Protein AF-A0A5N6YXM1-F1 (afdb_monomer)

InterPro domains:
  IPR000398 Thymidylate synthase [MF_00008] (431-736)
  IPR000398 Thymidylate synthase [PR00108] (484-505)
  IPR000398 Thymidylate synthase [PR00108] (577-596)
  IPR000398 Thymidylate synthase [PR00108] (603-618)
  IPR000398 Thymidylate synthase [PR00108] (628-654)
  IPR000398 Thymidylate synthase [PR00108] (666-683)
  IPR000398 Thymidylate synthase [TIGR03284] (432-736)
  IPR002616 tRNA-guanine(15) transglycosylase-like [PF01702] (27-388)
  IPR002616 tRNA-guanine(15) transglycosylase-like [TIGR00449] (19-388)
  IPR004803 tRNA-guanine transglycosylase [MF_00168] (16-387)
  IPR004803 tRNA-guanine transglycosylase [TIGR00430] (21-388)
  IPR020940 Thymidylate synthase, active site [PS00091] (588-616)
  IPR023451 Thymidylate synthase/dCMP hydroxymethylase domain [PF00303] (432-736)
  IPR023451 Thymidylate synthase/dCMP hydroxymethylase domain [cd00351] (433-686)
  IPR036511 Queuine tRNA-ribosyltransferase-like [G3DSA:3.20.20.105] (9-393)
  IPR036511 Queuine tRNA-ribosyltransferase-like [SSF51713] (16-387)
  IPR036926 Thymidylate synthase/dCMP hydroxymethylase superfamily [G3DSA:3.30.572.10] (413-736)
  IPR036926 Thymidylate synthase/dCMP hydroxymethylase superfamily [SSF55831] (419-736)

Nearest PDB structures (foldseek):
  4pum-assembly1_A-2  TM=9.642E-01  e=2.848E-40  Zymomonas mobilis subsp. mobilis ZM4 = ATCC 31821
  4puk-assembly1_A-2  TM=9.579E-01  e=6.417E-40  Zymomonas mobilis subsp. mobilis ZM4 = ATCC 31821
  5sw3-assembly1_A-2  TM=9.568E-01  e=1.895E-39  Zymomonas mobilis subsp. mobilis ZM4 = ATCC 31821
  1q65-assembly1_A-2  TM=9.551E-01  e=1.164E-39  Zymomonas mobilis
  6yhd-assembly1_A-2  TM=9.484E-01  e=3.529E-38  Zymomonas mobilis subsp. mobilis ZM4 = ATCC 31821

Organism: NCBI:txid138285

Foldseek 3Di:
DDDDDDDQDDDFAAQWFKAWDFFFPPFLFTWIWIQAPLGIDTWQFEAEEQAQLHRQQDALVLLVLLVHQEHEYELQNNCVVVHLVVLQVQVASCSVRVHSHAYEYELNQVCQVVVFPAWDQDLQAIWHADPVPRHIDGDAQLNSLSSVVSNQGREYETDFQDDQLPDPPQVVQLVRLVSLLVSVVVNVVNHDCNSHHFYEREQGRRLDLVSSLVSLVSRVSNPTQAYEYDNLQPPDDPLSSLVSLLSNQVSHDPRHAYEYENDDALLSSLSSSSSNHIYYYHNVQLVVQLQQWAQDLQGIDNLLDPVQLPFQQFPYNPDPFQDRDDVVSNHDSHGSNNLNVDRNNHSVSSSSSSSRSSSVSRVSRVVCSVCRSVSNNLVVSVVSQCSHQPDPVRGPPSVVVPNPDDDDDDDDDDDDDPDDDAFPFDVPPLCVVLLVVLVCLLPPFDWDQDPLRLIWRKDFWDDKRKFWQFACDPDNPDATFGFFPQWFLAHAPLLLLVVVLLCLQVQAQFCVVCVVVVNCPCQVLQACVLCVVLPNNVAHRRGQWCARSVQQQANPFDTDYRVDDCVPHHDNLLLVLLVCCQPPLQDQPSKGARDDPVCQSVGSDHAQWGMKGWHWADPVDPPDAIEIEIEIEGAAAASQHRPSSVSRNVSVVQVLSCQQQVHHHGMYMYTYGIHIYRPQCSVLSVSSSPGRTDDTWTKDFQDPNGNNSDPHPDDSVRIDTHPNNHDYHRDDDDSD

Sequence (736 aa):
MSTPASAPRKPMPSALTFDLHTKCSTTKARASTLHLPHGSVPLPIFMPVATQASLKGLTYDQLKQTGCMLCLNNTYHLGLKPGQAVLDEIGGAHKLQGWDRNILTDSGGFQMVSLLKLATVTEEGVRFLSPHDGTPMLLTPEHSISLQNSIGSDIIMQLDDVIATTSPDHARIEEAMERSVRWLDRCIDAHKYPERQNLFCIIQGGLDLELRRKCCAEMVARDTPGIAIGGLSGGEAKEEFCKVVDACTGLLPDQKPRYVMGVGYPEDLIVGVALGADMFDCVWPTRTARFGNAVVPSGSLNLRNHTFAQDFRPVQDDCTCTICRPKDQGGLGITRAYIHHLAAKETVGAHLLSIHNVHYLLSLMGAARQAILEDRFPAFLRDFFRKLYGEKSKYPEWVQKMSPSAETPSSSTNTSTNSTPNPPHNPNHEEHQYLNLIRTILTTGEHRPDRTGTGTRSIFAPPQLRFSLSKPGPNPTDDPIPILPLLTTKRVFLRAVIAELLWFISGSTSTLPLSEQGIKIWDGNGSREYLDKIGLPDRETGDLGPVYGFQWRHFGATYIDAKTDYTGQGADQLADVLHKLKTNPFDRRIIMSAWNPADLAKMALPPCHMFAQFYVSYPAGPGSKGFLHCQLYQRSCDVALGVPFNIASYALLTHMLAHAVDLHPGSFVHAMGDTHVYLDHVEPLQEQLVREPTEFPVLNIRREDRGRGVVDGWRVEDFDVVGYNPHKAIKMKMSV

Secondary structure (DSSP, 8-state):
--PPPPP-PPPPP-S-EEEEEEE-SSSS-EEEEEEETTEEEEESEEEEEETTSS-TT--HHHHHHTT--EEEE-HHHHIIIIIHHHHHHHTSHHHHHT--SEEEE--SHHHHHHH-TT-EE-SS-EEEE-TTT--EEEE-HHHHHHHHHHHT-SEEE-------TT-S-HHHHHHHHHHHHHHHHHHHHH---TTT-EEEEEE--TT-HHHHHHHHHHHHTTT-SEEEE-S-SSSS-HHHHHHHHHHHHTTS-TTS-EEETT---HHHHHHHHHTT--EEEESHHHHHHTTTEEEETTEEEETTSGGGTT--SBSSTT--STTTS-GGGTS---BHHHHHHHTTTSHHHHHHHHHHHHHHHHHHHHHHHHHHHTT-HHHHHHHHHHHHHSSGGGS-HHHHTTS-----------------PPPPP-TT-TTHHHHHHHHHHHHHPEEE--TTSS-EEEEESPPPEEEESEE--SSTTSPPEEB----TTTT--HHHHHHHHHHHHTT--BSHHHHHTT--TTTTTTSHHHHHHTT-TTSPTTB--S-HHHHHHSBT-----TTS--TTSSB-HHHHHHHHHHH-TT-TT-EEE---TTTGGG-SS--SEEEEEEEEE-TT-BTBPPEEEEEEEEEEEETTTHHHHHHHHHHHHHHHHHHHTT-EEEEEEEEEEEEEEEGGGHHHHHHHHTSPPPPPPEEEE--S-TTS---TT--GGGEEEE---PPPP-------

Mean predicted aligned error: 16.06 Å

Solvent-accessible surface area (backbone atoms only — not comparable to full-atom values): 39480 Å² total; per-residue (Å²): 133,85,76,78,82,76,76,88,74,79,85,74,66,60,44,62,48,60,46,78,75,47,58,27,91,87,49,52,21,49,21,33,40,41,37,42,82,46,48,69,35,68,27,27,39,55,21,54,48,13,49,63,66,41,38,79,66,51,54,56,70,59,45,47,72,47,65,59,51,42,33,32,32,35,35,48,47,33,45,63,50,83,15,47,70,53,25,54,72,66,64,10,46,42,61,73,46,66,42,82,47,31,34,34,28,52,35,33,46,64,62,50,58,74,74,35,103,63,52,48,79,54,96,76,29,42,34,33,57,39,93,86,79,60,48,82,44,74,49,28,31,47,54,36,38,48,42,42,60,31,37,56,32,39,30,34,39,41,37,57,56,82,62,68,37,80,56,86,55,58,70,60,38,51,51,25,32,54,46,24,57,58,29,38,57,44,24,60,74,46,53,87,49,35,71,57,27,33,50,22,45,66,34,38,26,54,78,43,64,66,46,32,52,55,34,45,55,60,53,58,75,67,64,47,72,27,40,29,42,47,62,58,64,76,88,64,57,71,58,57,51,47,51,49,48,39,57,48,44,73,71,51,68,84,79,36,58,32,29,41,43,50,44,58,52,70,69,58,52,56,49,39,25,42,39,35,38,31,35,29,26,30,57,50,43,49,56,41,4,45,72,18,33,38,62,51,72,62,41,72,47,60,34,60,43,73,84,25,59,81,32,76,49,37,74,42,89,88,41,83,40,58,49,30,22,45,55,94,74,74,20,65,44,40,23,30,18,60,38,24,76,21,30,73,75,38,72,64,25,25,23,53,26,22,55,44,21,49,24,46,50,37,49,50,25,53,52,50,25,52,24,21,72,68,61,37,37,72,59,50,54,53,50,48,52,33,50,41,51,54,53,79,90,61,49,56,67,64,58,59,77,66,52,94,69,86,81,88,82,83,83,90,77,92,74,94,68,94,67,77,79,77,75,74,88,56,93,81,45,68,61,51,62,59,50,50,48,50,52,44,31,78,72,70,27,45,81,38,87,47,97,63,72,68,29,29,24,31,39,72,55,58,85,64,48,67,42,62,25,40,44,83,29,99,46,98,86,45,72,60,42,41,31,41,64,52,58,19,39,40,51,65,67,58,72,51,38,49,51,50,49,49,38,31,72,70,31,52,28,47,37,56,75,40,43,76,73,70,40,61,89,48,50,66,54,16,29,61,71,47,28,45,74,73,73,41,71,89,53,59,75,21,41,26,36,72,28,48,11,22,22,32,44,24,33,88,40,87,83,85,61,67,83,63,84,56,83,93,33,50,40,41,34,57,61,49,38,52,48,36,57,63,78,41,45,80,49,91,76,36,54,41,50,33,63,51,85,93,49,44,91,60,24,62,61,64,52,42,49,30,37,37,39,46,49,57,44,46,92,87,36,94,89,50,80,31,27,35,27,39,38,39,39,27,54,53,35,42,57,80,65,51,42,58,46,50,49,34,34,56,42,48,49,40,43,51,53,13,36,12,52,55,35,41,40,35,34,36,32,44,41,45,27,45,33,31,38,48,56,88,42,48,65,58,47,56,62,37,68,76,45,74,61,49,71,56,16,36,49,44,68,74,68,88,60,62,47,69,65,62,77,77,91,70,56,71,85,38,57,44,72,46,70,72,68,45,42,71,72,74,86,70,82,84,86,111

Structure (mmCIF, N/CA/C/O backbone):
data_AF-A0A5N6YXM1-F1
#
_entry.id   AF-A0A5N6YXM1-F1
#
loop_
_atom_site.group_PDB
_atom_site.id
_atom_site.type_symbol
_atom_site.label_atom_id
_atom_site.label_alt_id
_atom_site.label_comp_id
_atom_site.label_asym_id
_atom_site.label_entity_id
_atom_site.label_seq_id
_atom_site.pdbx_PDB_ins_code
_atom_site.Cartn_x
_atom_site.Cartn_y
_atom_site.Cartn_z
_atom_site.occupancy
_atom_site.B_iso_or_equiv
_atom_site.auth_seq_id
_atom_site.auth_comp_id
_atom_site.auth_asym_id
_atom_site.auth_atom_id
_atom_site.pdbx_PDB_model_num
ATOM 1 N N . MET A 1 1 ? 13.352 2.418 -40.059 1.00 34.28 1 MET A N 1
ATOM 2 C CA . MET A 1 1 ? 13.762 1.162 -40.723 1.00 34.28 1 MET A CA 1
ATOM 3 C C . MET A 1 1 ? 12.791 0.094 -40.261 1.00 34.28 1 MET A C 1
ATOM 5 O O . MET A 1 1 ? 12.705 -0.129 -39.065 1.00 34.28 1 MET A O 1
ATOM 9 N N . SER A 1 2 ? 11.987 -0.460 -41.165 1.00 28.95 2 SER A N 1
ATOM 10 C CA . SER A 1 2 ? 11.029 -1.531 -40.872 1.00 28.95 2 SER A CA 1
ATOM 11 C C . SER A 1 2 ? 11.785 -2.808 -40.506 1.00 28.95 2 SER A C 1
ATOM 13 O O . SER A 1 2 ? 12.517 -3.344 -41.340 1.00 28.95 2 SER A O 1
ATOM 15 N N . THR A 1 3 ? 11.642 -3.271 -39.267 1.00 31.78 3 THR A N 1
ATOM 16 C CA . THR A 1 3 ? 12.107 -4.590 -38.828 1.00 31.78 3 THR A CA 1
ATOM 17 C C . THR A 1 3 ? 11.451 -5.671 -39.699 1.00 31.78 3 THR A C 1
ATOM 19 O O . THR A 1 3 ? 10.249 -5.583 -39.957 1.00 31.78 3 THR A O 1
ATOM 22 N N . PRO A 1 4 ? 12.198 -6.669 -40.208 1.00 36.91 4 PRO A N 1
ATOM 23 C CA . PRO A 1 4 ? 11.608 -7.733 -41.011 1.00 36.91 4 PRO A CA 1
ATOM 24 C C . PRO A 1 4 ? 10.641 -8.540 -40.142 1.00 36.91 4 PRO A C 1
ATOM 26 O O . PRO A 1 4 ? 10.994 -8.906 -39.020 1.00 36.91 4 PRO A O 1
ATOM 29 N N . ALA A 1 5 ? 9.446 -8.835 -40.658 1.00 40.59 5 ALA A N 1
ATOM 30 C CA . ALA A 1 5 ? 8.537 -9.793 -40.038 1.00 40.59 5 ALA A CA 1
ATOM 31 C C . ALA A 1 5 ? 9.285 -11.121 -39.821 1.00 40.59 5 ALA A C 1
ATOM 33 O O . ALA A 1 5 ? 9.884 -11.658 -40.759 1.00 40.59 5 ALA A O 1
ATOM 34 N N . SER A 1 6 ? 9.306 -11.612 -38.580 1.00 48.41 6 SER A N 1
ATOM 35 C CA . SER A 1 6 ? 9.969 -12.868 -38.242 1.00 48.41 6 SER A CA 1
ATOM 36 C C . SER A 1 6 ? 9.312 -14.018 -39.010 1.00 48.41 6 SER A C 1
ATOM 38 O O . SER A 1 6 ? 8.092 -14.069 -39.177 1.00 48.41 6 SER A O 1
ATOM 40 N N . ALA A 1 7 ? 10.129 -14.934 -39.535 1.00 50.25 7 ALA A N 1
ATOM 41 C CA . ALA A 1 7 ? 9.627 -16.144 -40.177 1.00 50.25 7 ALA A CA 1
ATOM 42 C C . ALA A 1 7 ? 8.699 -16.908 -39.208 1.00 50.25 7 ALA A C 1
ATOM 44 O O . ALA A 1 7 ? 8.983 -16.924 -38.006 1.00 50.25 7 ALA A O 1
ATOM 45 N N . PRO A 1 8 ? 7.622 -17.559 -39.693 1.00 53.22 8 PRO A N 1
ATOM 46 C CA . PRO A 1 8 ? 6.694 -18.282 -38.829 1.00 53.22 8 PRO A CA 1
ATOM 47 C C . PRO A 1 8 ? 7.448 -19.359 -38.036 1.00 53.22 8 PRO A C 1
ATOM 49 O O . PRO A 1 8 ? 7.979 -20.317 -38.606 1.00 53.22 8 PRO A O 1
ATOM 52 N N . ARG A 1 9 ? 7.541 -19.167 -36.713 1.00 62.59 9 ARG A N 1
ATOM 53 C CA . ARG A 1 9 ? 8.164 -20.121 -35.785 1.00 62.59 9 ARG A CA 1
ATOM 54 C C . ARG A 1 9 ? 7.320 -21.404 -35.758 1.00 62.59 9 ARG A C 1
ATOM 56 O O . ARG A 1 9 ? 6.094 -21.348 -35.822 1.00 62.59 9 ARG A O 1
ATOM 63 N N . LYS A 1 10 ? 7.969 -22.574 -35.690 1.00 59.88 10 LYS A N 1
ATOM 64 C CA . LYS A 1 10 ? 7.257 -23.855 -35.525 1.00 59.88 10 LYS A CA 1
ATOM 65 C C . LYS A 1 10 ? 6.486 -23.839 -34.193 1.00 59.88 10 LYS A C 1
ATOM 67 O O . LYS A 1 10 ? 7.059 -23.367 -33.211 1.00 59.88 10 LYS A O 1
ATOM 72 N N . PRO A 1 11 ? 5.251 -24.373 -34.137 1.00 65.00 11 PRO A N 1
ATOM 73 C CA . PRO A 1 11 ? 4.500 -24.441 -32.890 1.00 65.00 11 PRO A CA 1
ATOM 74 C C . PRO A 1 11 ? 5.281 -25.258 -31.858 1.00 65.00 11 PRO A C 1
ATOM 76 O O . PRO A 1 11 ? 5.767 -26.353 -32.160 1.00 65.00 11 PRO A O 1
ATOM 79 N N . MET A 1 12 ? 5.442 -24.701 -30.658 1.00 70.19 12 MET A N 1
ATOM 80 C CA . MET A 1 12 ? 6.075 -25.409 -29.550 1.00 70.19 12 MET A CA 1
ATOM 81 C C . MET A 1 12 ? 5.147 -26.533 -29.071 1.00 70.19 12 MET A C 1
ATOM 83 O O . MET A 1 12 ? 3.934 -26.321 -29.001 1.00 70.19 12 MET A O 1
ATOM 87 N N . PRO A 1 13 ? 5.674 -27.716 -28.712 1.00 80.25 13 PRO A N 1
ATOM 88 C CA . PRO A 1 13 ? 4.875 -28.700 -27.989 1.00 80.25 13 PRO A CA 1
ATOM 89 C C . PRO A 1 13 ? 4.363 -28.083 -26.675 1.00 80.25 13 PRO A C 1
ATOM 91 O O . PRO A 1 13 ? 4.957 -27.150 -26.146 1.00 80.25 13 PRO A O 1
ATOM 94 N N . SER A 1 14 ? 3.239 -28.563 -26.152 1.00 87.69 14 SER A N 1
ATOM 95 C CA . SER A 1 14 ? 2.681 -28.050 -24.900 1.00 87.69 14 SER A CA 1
ATOM 96 C C . SER A 1 14 ? 2.066 -29.183 -24.098 1.00 87.69 14 SER A C 1
ATOM 98 O O . SER A 1 14 ? 1.364 -30.029 -24.649 1.00 87.69 14 SER A O 1
ATOM 100 N N . ALA A 1 15 ? 2.333 -29.187 -22.792 1.00 91.38 15 ALA A N 1
ATOM 101 C CA . ALA A 1 15 ? 1.667 -30.075 -21.840 1.00 91.38 15 ALA A CA 1
ATOM 102 C C . ALA A 1 15 ? 0.216 -29.655 -21.551 1.00 91.38 15 ALA A C 1
ATOM 104 O O . ALA A 1 15 ? -0.540 -30.409 -20.942 1.00 91.38 15 ALA A O 1
ATOM 105 N N . LEU A 1 16 ? -0.141 -28.423 -21.920 1.00 96.12 16 LEU A N 1
ATOM 106 C CA . LEU A 1 16 ? -1.432 -27.818 -21.655 1.00 96.12 16 LEU A CA 1
ATOM 107 C C . LEU A 1 16 ? -2.423 -28.181 -22.754 1.00 96.12 16 LEU A C 1
ATOM 109 O O . LEU A 1 16 ? -2.165 -27.981 -23.940 1.00 96.12 16 LEU A O 1
ATOM 113 N N . THR A 1 17 ? -3.603 -28.626 -22.337 1.00 96.25 17 THR A N 1
ATOM 114 C CA . THR A 1 17 ? -4.794 -28.633 -23.190 1.00 96.25 17 THR A CA 1
ATOM 115 C C . THR A 1 17 ? -5.895 -27.805 -22.540 1.00 96.25 17 THR A C 1
ATOM 117 O O . THR A 1 17 ? -5.963 -27.666 -21.313 1.00 96.25 17 THR A O 1
ATOM 120 N N . PHE A 1 18 ? -6.730 -27.190 -23.373 1.00 97.75 18 PHE A N 1
ATOM 121 C CA . PHE A 1 18 ? -7.767 -26.267 -22.938 1.00 97.75 18 PHE A CA 1
ATOM 122 C C . PHE A 1 18 ? -9.111 -26.680 -23.529 1.00 97.75 18 PHE A C 1
ATOM 124 O O . PHE A 1 18 ? -9.307 -26.611 -24.740 1.00 97.75 18 PHE A O 1
ATOM 131 N N . ASP A 1 19 ? -10.036 -27.059 -22.653 1.00 97.88 19 ASP A N 1
ATOM 132 C CA . ASP A 1 19 ? -11.373 -27.502 -23.029 1.00 97.88 19 ASP A CA 1
ATOM 133 C C . ASP A 1 19 ? -12.381 -26.401 -22.706 1.00 97.88 19 ASP A C 1
ATOM 135 O O . ASP A 1 19 ? -12.794 -26.232 -21.556 1.00 97.88 19 ASP A O 1
ATOM 139 N N . LEU A 1 20 ? -12.779 -25.622 -23.711 1.00 98.25 20 LEU A N 1
ATOM 140 C CA . LEU A 1 20 ? -13.851 -24.638 -23.571 1.00 98.25 20 LEU A CA 1
ATOM 141 C C . LEU A 1 20 ? -15.224 -25.329 -23.603 1.00 98.25 20 LEU A C 1
ATOM 143 O O . LEU A 1 20 ? -15.648 -25.799 -24.654 1.00 98.25 20 LEU A O 1
ATOM 147 N N . HIS A 1 21 ? -15.939 -25.339 -22.473 1.00 97.88 21 HIS A N 1
ATOM 148 C CA . HIS A 1 21 ? -17.248 -26.003 -22.362 1.00 97.88 21 HIS A CA 1
ATOM 149 C C . HIS A 1 21 ? -18.377 -25.133 -22.895 1.00 97.88 21 HIS A C 1
ATOM 151 O O . HIS A 1 21 ? -19.164 -25.566 -23.729 1.00 97.88 21 HIS A O 1
ATOM 157 N N . THR A 1 22 ? -18.482 -23.905 -22.385 1.00 97.69 22 THR A N 1
ATOM 158 C CA . THR A 1 22 ? -19.534 -22.969 -22.791 1.00 97.69 22 THR A CA 1
ATOM 159 C C . THR A 1 22 ? -19.159 -21.522 -22.489 1.00 97.69 22 THR A C 1
ATOM 161 O O . THR A 1 22 ? -18.237 -21.237 -21.713 1.00 97.69 22 THR A O 1
ATOM 164 N N . LYS A 1 23 ? -19.909 -20.604 -23.094 1.00 98.25 23 LYS A N 1
ATOM 165 C CA . LYS A 1 23 ? -19.883 -19.168 -22.824 1.00 98.25 23 LYS A CA 1
ATOM 166 C C . LYS A 1 23 ? -21.268 -18.723 -22.369 1.00 98.25 23 LYS A C 1
ATOM 168 O O . LYS A 1 23 ? -22.272 -19.263 -22.820 1.00 98.25 23 LYS A O 1
ATOM 173 N N . CYS A 1 24 ? -21.302 -17.719 -21.504 1.00 98.06 24 CYS A N 1
ATOM 174 C CA . CYS A 1 24 ? -22.524 -17.001 -21.171 1.00 98.06 24 CYS A CA 1
ATOM 175 C C . CYS A 1 24 ? -23.117 -16.379 -22.445 1.00 98.06 24 CYS A C 1
ATOM 177 O O . CYS A 1 24 ? -22.394 -15.765 -23.227 1.00 98.06 24 CYS A O 1
ATOM 179 N N . SER A 1 25 ? -24.429 -16.482 -22.636 1.00 96.19 25 SER A N 1
ATOM 180 C CA . SER A 1 25 ? -25.132 -15.911 -23.793 1.00 96.19 25 SER A CA 1
ATOM 181 C C . SER A 1 25 ? -25.164 -14.376 -23.801 1.00 96.19 25 SER A C 1
ATOM 183 O O . SER A 1 25 ? -25.415 -13.763 -24.835 1.00 96.19 25 SER A O 1
ATOM 185 N N . THR A 1 26 ? -24.920 -13.743 -22.648 1.00 95.62 26 THR A N 1
ATOM 186 C CA . THR A 1 26 ? -25.099 -12.293 -22.436 1.00 95.62 26 THR A CA 1
ATOM 187 C C . THR A 1 26 ? -23.791 -11.540 -22.170 1.00 95.62 26 THR A C 1
ATOM 189 O O . THR A 1 26 ? -23.682 -10.361 -22.493 1.00 95.62 26 THR A O 1
ATOM 192 N N . THR A 1 27 ? -22.804 -12.182 -21.543 1.00 96.62 27 THR A N 1
ATOM 193 C CA . THR A 1 27 ? -21.511 -11.571 -21.178 1.00 96.62 27 THR A CA 1
ATOM 194 C C . THR A 1 27 ? -20.361 -12.329 -21.841 1.00 96.62 27 THR A C 1
ATOM 196 O O . THR A 1 27 ? -20.577 -13.355 -22.476 1.00 96.62 27 THR A O 1
ATOM 199 N N . LYS A 1 28 ? -19.114 -11.875 -21.672 1.00 97.62 28 LYS A N 1
ATOM 200 C CA . LYS A 1 28 ? -17.926 -12.582 -22.188 1.00 97.62 28 LYS A CA 1
ATOM 201 C C . LYS A 1 28 ? -17.476 -13.744 -21.287 1.00 97.62 28 LYS A C 1
ATOM 203 O O . LYS A 1 28 ? -16.473 -14.393 -21.583 1.00 97.62 28 LYS A O 1
ATOM 208 N N . ALA A 1 29 ? -18.203 -14.006 -20.198 1.00 98.50 29 ALA A N 1
ATOM 209 C CA . ALA A 1 29 ? -17.875 -15.050 -19.236 1.00 98.50 29 ALA A CA 1
ATOM 210 C C . ALA A 1 29 ? -17.884 -16.438 -19.877 1.00 98.50 29 ALA A C 1
ATOM 212 O O . ALA A 1 29 ? -18.748 -16.758 -20.695 1.00 98.50 29 ALA A O 1
ATOM 213 N N . ARG A 1 30 ? -16.931 -17.278 -19.475 1.00 98.50 30 ARG A N 1
ATOM 214 C CA . ARG A 1 30 ? -16.746 -18.616 -20.033 1.00 98.50 30 ARG A CA 1
ATOM 215 C C . ARG A 1 30 ? -16.332 -19.627 -18.976 1.00 98.50 30 ARG A C 1
ATOM 217 O O . ARG A 1 30 ? -15.699 -19.279 -17.984 1.00 98.50 30 ARG A O 1
ATOM 224 N N . ALA A 1 31 ? -16.727 -20.874 -19.195 1.00 98.75 31 ALA A N 1
ATOM 225 C CA . ALA A 1 31 ? -16.370 -21.999 -18.349 1.00 98.75 31 ALA A CA 1
ATOM 226 C C . ALA A 1 31 ? -15.548 -22.990 -19.170 1.00 98.75 31 ALA A C 1
ATOM 228 O O . ALA A 1 31 ? -16.005 -23.490 -20.198 1.00 98.75 31 ALA A O 1
ATOM 229 N N . SER A 1 32 ? -14.340 -23.289 -18.704 1.00 98.56 32 SER A N 1
ATOM 230 C CA . SER A 1 32 ? -13.398 -24.183 -19.386 1.00 98.56 32 SER A CA 1
ATOM 231 C C . SER A 1 32 ? -12.635 -25.063 -18.398 1.00 98.56 32 SER A C 1
ATOM 233 O O . SER A 1 32 ? -12.645 -24.804 -17.195 1.00 98.56 32 SER A O 1
ATOM 235 N N . THR A 1 33 ? -12.009 -26.136 -18.858 1.00 98.69 33 THR A N 1
ATOM 236 C CA . THR A 1 33 ? -11.066 -26.911 -18.046 1.00 98.69 33 THR A CA 1
ATOM 237 C C . THR A 1 33 ? -9.671 -26.744 -18.619 1.00 98.69 33 THR A C 1
ATOM 239 O O . THR A 1 33 ? -9.454 -26.920 -19.813 1.00 98.69 33 THR A O 1
ATOM 242 N N . LEU A 1 34 ? -8.733 -26.386 -17.749 1.00 97.94 34 LEU A N 1
ATOM 243 C CA . LEU A 1 34 ? -7.319 -26.293 -18.063 1.00 97.94 34 LEU A CA 1
ATOM 244 C C . LEU A 1 34 ? -6.630 -27.572 -17.584 1.00 97.94 34 LEU A C 1
ATOM 246 O O . LEU A 1 34 ? -6.586 -27.833 -16.381 1.00 97.94 34 LEU A O 1
ATOM 250 N N . HIS A 1 35 ? -6.115 -28.378 -18.504 1.00 98.06 35 HIS A N 1
ATOM 251 C CA . HIS A 1 35 ? -5.384 -29.595 -18.167 1.00 98.06 35 HIS A CA 1
ATOM 252 C C . HIS A 1 35 ? -3.896 -29.285 -18.079 1.00 98.06 35 HIS A C 1
ATOM 254 O O . HIS A 1 35 ? -3.315 -28.723 -19.004 1.00 98.06 35 HIS A O 1
ATOM 260 N N . LEU A 1 36 ? -3.300 -29.634 -16.943 1.00 97.94 36 LEU A N 1
ATOM 261 C CA . LEU A 1 36 ? -1.894 -29.422 -16.626 1.00 97.94 36 LEU A CA 1
ATOM 262 C C . LEU A 1 36 ? -1.293 -30.731 -16.082 1.00 97.94 36 LEU A C 1
ATOM 264 O O . LEU A 1 36 ? -2.053 -31.615 -15.659 1.00 97.94 36 LEU A O 1
ATOM 268 N N . PRO A 1 37 ? 0.045 -30.867 -16.058 1.00 96.38 37 PRO A N 1
ATOM 269 C CA . PRO A 1 37 ? 0.720 -32.086 -15.610 1.00 96.38 37 PRO A CA 1
ATOM 270 C C . PRO A 1 37 ? 0.295 -32.593 -14.224 1.00 96.38 37 PRO A C 1
ATOM 272 O O . PRO A 1 37 ? 0.156 -33.803 -14.045 1.00 96.38 37 PRO A O 1
ATOM 275 N N . HIS A 1 38 ? 0.034 -31.700 -13.263 1.00 97.19 38 HIS A N 1
ATOM 276 C CA . HIS A 1 38 ? -0.370 -32.063 -11.896 1.00 97.19 38 HIS A CA 1
ATOM 277 C C . HIS A 1 38 ? -1.883 -31.935 -11.643 1.00 97.19 38 HIS A C 1
ATOM 279 O O . HIS A 1 38 ? -2.337 -31.778 -10.506 1.00 97.19 38 HIS A O 1
ATOM 285 N N . GLY A 1 39 ? -2.693 -32.034 -12.700 1.00 97.06 39 GLY A N 1
ATOM 286 C CA . GLY A 1 39 ? -4.140 -32.196 -12.607 1.00 97.06 39 GLY A CA 1
ATOM 287 C C . GLY A 1 39 ? -4.933 -31.138 -13.362 1.00 97.06 39 GLY A C 1
ATOM 288 O O . GLY A 1 39 ? -4.418 -30.125 -13.823 1.00 97.06 39 GLY A O 1
ATOM 289 N N . SER A 1 40 ? -6.234 -31.377 -13.490 1.00 98.06 40 SER A N 1
ATOM 290 C CA . SER A 1 40 ? -7.132 -30.469 -14.208 1.00 98.06 40 SER A CA 1
ATOM 291 C C . SER A 1 40 ? -7.629 -29.338 -13.309 1.00 98.06 40 SER A C 1
ATOM 293 O O . SER A 1 40 ? -7.942 -29.553 -12.137 1.00 98.06 40 SER A O 1
ATOM 295 N N . VAL A 1 41 ? -7.741 -28.138 -13.872 1.00 98.50 41 VAL A N 1
ATOM 296 C CA . VAL A 1 41 ? -8.147 -26.913 -13.183 1.00 98.50 41 VAL A CA 1
ATOM 297 C C . VAL A 1 41 ? -9.440 -26.384 -13.815 1.00 98.50 41 VAL A C 1
ATOM 299 O O . VAL A 1 41 ? -9.425 -25.936 -14.963 1.00 98.50 41 VAL A O 1
ATOM 302 N N . PRO A 1 42 ? -10.579 -26.431 -13.104 1.00 98.38 42 PRO A N 1
ATOM 303 C CA . PRO A 1 42 ? -11.811 -25.795 -13.562 1.00 98.38 42 PRO A CA 1
ATOM 304 C C . PRO A 1 42 ? -11.672 -24.267 -13.555 1.00 98.38 42 PRO A C 1
ATOM 306 O O . PRO A 1 42 ? -11.205 -23.702 -12.569 1.00 98.38 42 PRO A O 1
ATOM 309 N N . LEU A 1 43 ? -12.119 -23.609 -14.626 1.00 98.62 43 LEU A N 1
ATOM 310 C CA . LEU A 1 43 ? -12.071 -22.155 -14.794 1.00 98.62 43 LEU A CA 1
ATOM 311 C C . LEU A 1 43 ? -13.480 -21.512 -14.795 1.00 98.62 43 LEU A C 1
ATOM 313 O O . LEU A 1 43 ? -14.431 -22.145 -15.269 1.00 98.62 43 LEU A O 1
ATOM 317 N N . PRO A 1 44 ? -13.650 -20.276 -14.293 1.00 98.62 44 PRO A N 1
ATOM 318 C CA . PRO A 1 44 ? -12.603 -19.410 -13.754 1.00 98.62 44 PRO A CA 1
ATOM 319 C C . PRO A 1 44 ? -12.038 -19.882 -12.403 1.00 98.62 44 PRO A C 1
ATOM 321 O O . PRO A 1 44 ? -12.694 -20.636 -11.687 1.00 98.62 44 PRO A O 1
ATOM 324 N N . ILE A 1 45 ? -10.822 -19.447 -12.058 1.00 98.44 45 ILE A N 1
ATOM 325 C CA . ILE A 1 45 ? -10.144 -19.779 -10.797 1.00 98.44 45 ILE A CA 1
ATOM 326 C C . ILE A 1 45 ? -9.428 -18.574 -10.182 1.00 98.44 45 ILE A C 1
ATOM 328 O O . ILE A 1 45 ? -8.891 -17.711 -10.874 1.00 98.44 45 ILE A O 1
ATOM 332 N N . PHE A 1 46 ? -9.372 -18.571 -8.851 1.00 98.50 46 PHE A N 1
ATOM 333 C CA . PHE A 1 46 ? -8.516 -17.703 -8.056 1.00 98.50 46 PHE A CA 1
ATOM 334 C C . PHE A 1 46 ? -7.336 -18.513 -7.505 1.00 98.50 46 PHE A C 1
ATOM 336 O O . PHE A 1 46 ? -7.534 -19.557 -6.885 1.00 98.50 46 PHE A O 1
ATOM 343 N N . MET A 1 47 ? -6.119 -18.020 -7.699 1.00 97.88 47 MET A N 1
ATOM 344 C CA . MET A 1 47 ? -4.877 -18.656 -7.274 1.00 97.88 47 MET A CA 1
ATOM 345 C C . MET A 1 47 ? -4.332 -17.951 -6.022 1.00 97.88 47 MET A C 1
ATOM 347 O O . MET A 1 47 ? -3.901 -16.796 -6.091 1.00 97.88 47 MET A O 1
ATOM 351 N N . PRO A 1 48 ? -4.317 -18.611 -4.851 1.00 96.44 48 PRO A N 1
ATOM 352 C CA . PRO A 1 48 ? -3.669 -18.056 -3.671 1.00 96.44 48 PRO A CA 1
ATOM 353 C C . PRO A 1 48 ? -2.140 -18.043 -3.838 1.00 96.44 48 PRO A C 1
ATOM 355 O O . PRO A 1 48 ? -1.550 -18.957 -4.418 1.00 96.44 48 PRO A O 1
ATOM 358 N N . VAL A 1 49 ? -1.491 -17.010 -3.294 1.00 94.56 49 VAL A N 1
ATOM 359 C CA . VAL A 1 49 ? -0.054 -16.752 -3.493 1.00 94.56 49 VAL A CA 1
ATOM 360 C C . VAL A 1 49 ? 0.800 -17.335 -2.362 1.00 94.56 49 VAL A C 1
ATOM 362 O O . VAL A 1 49 ? 0.881 -16.780 -1.263 1.00 94.56 49 VAL A O 1
ATOM 365 N N . ALA A 1 50 ? 1.495 -18.429 -2.656 1.00 90.19 50 ALA A N 1
ATOM 366 C CA . ALA A 1 50 ? 2.482 -19.090 -1.811 1.00 90.19 50 ALA A CA 1
ATOM 367 C C . ALA A 1 50 ? 3.901 -18.563 -2.100 1.00 90.19 50 ALA A C 1
ATOM 369 O O . ALA A 1 50 ? 4.682 -19.148 -2.844 1.00 90.19 50 ALA A O 1
ATOM 370 N N . THR A 1 51 ? 4.242 -17.426 -1.488 1.00 83.81 51 THR A N 1
ATOM 371 C CA . THR A 1 51 ? 5.458 -16.646 -1.787 1.00 83.81 51 THR A CA 1
ATOM 372 C C . THR A 1 51 ? 6.771 -17.442 -1.712 1.00 83.81 51 THR A C 1
ATOM 374 O O . THR A 1 51 ? 7.645 -17.227 -2.536 1.00 83.81 51 THR A O 1
ATOM 377 N N . GLN A 1 52 ? 6.934 -18.348 -0.746 1.00 83.88 52 GLN A N 1
ATOM 378 C CA . GLN A 1 52 ? 8.163 -19.142 -0.552 1.00 83.88 52 GLN A CA 1
ATOM 379 C C . GLN A 1 52 ? 7.852 -20.640 -0.564 1.00 83.88 52 GLN A C 1
ATOM 381 O O . GLN A 1 52 ? 8.211 -21.353 0.368 1.00 83.88 52 GLN A O 1
ATOM 386 N N . ALA A 1 53 ? 7.079 -21.089 -1.560 1.00 84.38 53 ALA A N 1
ATOM 387 C CA . ALA A 1 53 ? 6.507 -22.441 -1.582 1.00 84.38 53 ALA A CA 1
ATOM 388 C C . ALA A 1 53 ? 5.722 -22.768 -0.288 1.00 84.38 53 ALA A C 1
ATOM 390 O O . ALA A 1 53 ? 5.650 -23.889 0.204 1.00 84.38 53 ALA A O 1
ATOM 391 N N . SER A 1 54 ? 5.149 -21.725 0.314 1.00 84.94 54 SER A N 1
ATOM 392 C CA . SER A 1 54 ? 4.275 -21.812 1.472 1.00 84.94 54 SER A CA 1
ATOM 393 C C . SER A 1 54 ? 3.306 -20.642 1.429 1.00 84.94 54 SER A C 1
ATOM 395 O O . SER A 1 54 ? 3.699 -19.477 1.277 1.00 84.94 54 SER A O 1
ATOM 397 N N . LEU A 1 55 ? 2.016 -20.957 1.530 1.00 84.94 55 LEU A N 1
ATOM 398 C CA . LEU A 1 55 ? 0.980 -19.955 1.696 1.00 84.94 55 LEU A CA 1
ATOM 399 C C . LEU A 1 55 ? 1.027 -19.470 3.142 1.00 84.94 55 LEU A C 1
ATOM 401 O O . LEU A 1 55 ? 0.928 -20.264 4.074 1.00 84.94 55 LEU A O 1
ATOM 405 N N . LYS A 1 56 ? 1.198 -18.159 3.342 1.00 83.50 56 LYS A N 1
ATOM 406 C CA . LYS A 1 56 ? 1.409 -17.594 4.682 1.00 83.50 56 LYS A CA 1
ATOM 407 C C . LYS A 1 56 ? 0.277 -17.994 5.624 1.00 83.50 56 LYS A C 1
ATOM 409 O O . LYS A 1 56 ? -0.845 -17.514 5.491 1.00 83.50 56 LYS A O 1
ATOM 414 N N . GLY A 1 57 ? 0.624 -18.834 6.595 1.00 79.25 57 GLY A N 1
ATOM 415 C CA . GLY A 1 57 ? -0.295 -19.313 7.612 1.00 79.25 57 GLY A CA 1
ATOM 416 C C . GLY A 1 57 ? -1.131 -20.524 7.210 1.00 79.25 57 GLY A C 1
ATOM 417 O O . GLY A 1 57 ? -2.061 -20.792 7.944 1.00 79.25 57 GLY A O 1
ATOM 418 N N . LEU A 1 58 ? -0.861 -21.252 6.122 1.00 91.25 58 LEU A N 1
ATOM 419 C CA . LEU A 1 58 ? -1.537 -22.522 5.808 1.00 91.25 58 LEU A CA 1
ATOM 420 C C . LEU A 1 58 ? -0.518 -23.618 5.484 1.00 91.25 58 LEU A C 1
ATOM 422 O O . LEU A 1 58 ? 0.479 -23.368 4.807 1.00 91.25 58 LEU A O 1
ATOM 426 N N . THR A 1 59 ? -0.801 -24.846 5.919 1.00 91.75 59 THR A N 1
ATOM 427 C CA . THR A 1 59 ? -0.105 -26.035 5.408 1.00 91.75 59 THR A CA 1
ATOM 428 C C . THR A 1 59 ? -0.643 -26.428 4.028 1.00 91.75 59 THR A C 1
ATOM 430 O O . THR A 1 59 ? -1.729 -26.001 3.624 1.00 91.75 59 THR A O 1
ATOM 433 N N . TYR A 1 60 ? 0.097 -27.275 3.306 1.00 89.69 60 TYR A N 1
ATOM 434 C CA . TYR A 1 60 ? -0.350 -27.828 2.022 1.00 89.69 60 TYR A CA 1
ATOM 435 C C . TYR A 1 60 ? -1.698 -28.561 2.160 1.00 89.69 60 TYR A C 1
ATOM 437 O O . TYR A 1 60 ? -2.612 -28.292 1.381 1.00 89.69 60 TYR A O 1
ATOM 445 N N . ASP A 1 61 ? -1.863 -29.409 3.182 1.00 91.12 61 ASP A N 1
ATOM 446 C CA . ASP A 1 61 ? -3.104 -30.165 3.396 1.00 91.12 61 ASP A CA 1
ATOM 447 C C . ASP A 1 61 ? -4.297 -29.242 3.642 1.00 91.12 61 ASP A C 1
ATOM 449 O O . ASP A 1 61 ? -5.386 -29.456 3.111 1.00 91.12 61 ASP A O 1
ATOM 453 N N . GLN A 1 62 ? -4.095 -28.170 4.409 1.00 94.00 62 GLN A N 1
ATOM 454 C CA . GLN A 1 62 ? -5.143 -27.183 4.656 1.00 94.00 62 GLN A CA 1
ATOM 455 C C . GLN A 1 62 ? -5.513 -26.431 3.381 1.00 94.00 62 GLN A C 1
ATOM 457 O O . GLN A 1 62 ? -6.696 -26.231 3.112 1.00 94.00 62 GLN A O 1
ATOM 462 N N . LEU A 1 63 ? -4.527 -26.052 2.565 1.00 93.50 63 LEU A N 1
ATOM 463 C CA . LEU A 1 63 ? -4.786 -25.439 1.266 1.00 93.50 63 LEU A CA 1
ATOM 464 C C . LEU A 1 63 ? -5.540 -26.404 0.339 1.00 93.50 63 LEU A C 1
ATOM 466 O O . LEU A 1 63 ? -6.523 -26.013 -0.291 1.00 93.50 63 LEU A O 1
ATOM 470 N N . LYS A 1 64 ? -5.152 -27.680 0.308 1.00 92.50 64 LYS A N 1
ATOM 471 C CA . LYS A 1 64 ? -5.823 -28.734 -0.462 1.00 92.50 64 LYS A CA 1
ATOM 472 C C . LYS A 1 64 ? -7.288 -28.899 -0.052 1.00 92.50 64 LYS A C 1
ATOM 474 O O . LYS A 1 64 ? -8.156 -29.008 -0.920 1.00 92.50 64 LYS A O 1
ATOM 479 N N . GLN A 1 65 ? -7.574 -28.842 1.250 1.00 92.06 65 GLN A N 1
ATOM 480 C CA . GLN A 1 65 ? -8.932 -28.912 1.805 1.00 92.06 65 GLN A CA 1
ATOM 481 C C . GLN A 1 65 ? -9.830 -27.736 1.394 1.00 92.06 65 GLN A C 1
ATOM 483 O O . GLN A 1 65 ? -11.046 -27.904 1.360 1.00 92.06 65 GLN A O 1
ATOM 488 N N . THR A 1 66 ? -9.268 -26.573 1.036 1.00 93.56 66 THR A N 1
ATOM 489 C CA . THR A 1 66 ? -10.057 -25.452 0.476 1.00 93.56 66 THR A CA 1
ATOM 490 C C . THR A 1 66 ? -10.519 -25.690 -0.966 1.00 93.56 66 THR A C 1
ATOM 492 O O . THR A 1 66 ? -11.270 -24.887 -1.509 1.00 93.56 66 THR A O 1
ATOM 495 N N . GLY A 1 67 ? -10.061 -26.770 -1.610 1.00 91.69 67 GLY A N 1
ATOM 496 C CA . GLY A 1 67 ? -10.361 -27.066 -3.013 1.00 91.69 67 GLY A CA 1
ATOM 497 C C . GLY A 1 67 ? -9.396 -26.424 -4.016 1.00 91.69 67 GLY A C 1
ATOM 498 O O . GLY A 1 67 ? -9.596 -26.566 -5.216 1.00 91.69 67 GLY A O 1
ATOM 499 N N . CYS A 1 68 ? -8.330 -25.764 -3.556 1.00 95.50 68 CYS A N 1
ATOM 500 C CA . CYS A 1 68 ? -7.335 -25.118 -4.416 1.00 95.50 68 CYS A CA 1
ATOM 501 C C . CYS A 1 68 ? -6.658 -26.120 -5.371 1.00 95.50 68 CYS A C 1
ATOM 503 O O . CYS A 1 68 ? -6.009 -27.055 -4.907 1.00 95.50 68 CYS A O 1
ATOM 505 N N . MET A 1 69 ? -6.783 -25.939 -6.689 1.00 96.44 69 MET A N 1
ATOM 506 C CA . MET A 1 69 ? -6.161 -26.817 -7.702 1.00 96.44 69 MET A CA 1
ATOM 507 C C . MET A 1 69 ? -4.895 -26.240 -8.343 1.00 96.44 69 MET A C 1
ATOM 509 O O . MET A 1 69 ? -4.161 -26.966 -9.011 1.00 96.44 69 MET A O 1
ATOM 513 N N . LEU A 1 70 ? -4.656 -24.946 -8.143 1.00 97.88 70 LEU A N 1
ATOM 514 C CA . LEU A 1 70 ? -3.543 -24.202 -8.711 1.00 97.88 70 LEU A CA 1
ATOM 515 C C . LEU A 1 70 ? -3.208 -23.039 -7.775 1.00 97.88 70 LEU A C 1
ATOM 517 O O . LEU A 1 70 ? -4.094 -22.269 -7.401 1.00 97.88 70 LEU A O 1
ATOM 521 N N . CYS A 1 71 ? -1.942 -22.917 -7.389 1.00 96.62 71 CYS A N 1
ATOM 522 C CA . CYS A 1 71 ? -1.451 -21.816 -6.563 1.00 96.62 71 CYS A CA 1
ATOM 523 C C . CYS A 1 71 ? -0.256 -21.128 -7.228 1.00 96.62 71 CYS A C 1
ATOM 525 O O . CYS A 1 71 ? 0.399 -21.705 -8.097 1.00 96.62 71 CYS A O 1
ATOM 527 N N . LEU A 1 72 ? 0.023 -19.891 -6.815 1.00 97.00 72 LEU A N 1
ATOM 528 C CA . LEU A 1 72 ? 1.168 -19.141 -7.322 1.00 97.00 72 LEU A CA 1
ATOM 529 C C . LEU A 1 72 ? 2.371 -19.314 -6.393 1.00 97.00 72 LEU A C 1
ATOM 531 O O . LEU A 1 72 ? 2.266 -19.083 -5.189 1.00 97.00 72 LEU A O 1
ATOM 535 N N . ASN A 1 73 ? 3.531 -19.656 -6.939 1.00 95.31 73 ASN A N 1
ATOM 536 C CA . ASN A 1 73 ? 4.825 -19.524 -6.279 1.00 95.31 73 ASN A CA 1
ATOM 537 C C . ASN A 1 73 ? 5.587 -18.332 -6.858 1.00 95.31 73 ASN A C 1
ATOM 539 O O . ASN A 1 73 ? 5.485 -18.025 -8.040 1.00 95.31 73 ASN A O 1
ATOM 543 N N . ASN A 1 74 ? 6.344 -17.631 -6.017 1.00 92.50 74 ASN A N 1
ATOM 544 C CA . ASN A 1 74 ? 7.119 -16.491 -6.483 1.00 92.50 74 ASN A CA 1
ATOM 545 C C . ASN A 1 74 ? 8.531 -16.934 -6.885 1.00 92.50 74 ASN A C 1
ATOM 547 O O . ASN A 1 74 ? 9.276 -17.465 -6.056 1.00 92.50 74 ASN A O 1
ATOM 551 N N . THR A 1 75 ? 8.904 -16.672 -8.138 1.00 91.94 75 THR A N 1
ATOM 552 C CA . THR A 1 75 ? 10.193 -17.101 -8.700 1.00 91.94 75 THR A CA 1
ATOM 553 C C . THR A 1 75 ? 11.362 -16.438 -8.004 1.00 91.94 75 THR A C 1
ATOM 555 O O . THR A 1 75 ? 12.344 -17.100 -7.682 1.00 91.94 75 THR A O 1
ATOM 558 N N . TYR A 1 76 ? 11.249 -15.141 -7.718 1.00 86.06 76 TYR A N 1
ATOM 559 C CA . TYR A 1 76 ? 12.317 -14.384 -7.077 1.00 86.06 76 TYR A CA 1
ATOM 560 C C . TYR A 1 76 ? 12.676 -14.953 -5.698 1.00 86.06 76 TYR A C 1
ATOM 562 O O . TYR A 1 76 ? 13.840 -15.219 -5.398 1.00 86.06 76 TYR A O 1
ATOM 570 N N . HIS A 1 77 ? 11.670 -15.183 -4.860 1.00 87.62 77 HIS A N 1
ATOM 571 C CA . HIS A 1 77 ? 11.879 -15.676 -3.512 1.00 87.62 77 HIS A CA 1
ATOM 572 C C . HIS A 1 77 ? 12.420 -17.105 -3.496 1.00 87.62 77 HIS A C 1
ATOM 574 O O . HIS A 1 77 ? 13.349 -17.361 -2.737 1.00 87.62 77 HIS A O 1
ATOM 580 N N . LEU A 1 78 ? 11.897 -18.004 -4.336 1.00 89.38 78 LEU A N 1
ATOM 581 C CA . LEU A 1 78 ? 12.376 -19.389 -4.408 1.00 89.38 78 LEU A CA 1
ATOM 582 C C . LEU A 1 78 ? 13.758 -19.515 -5.048 1.00 89.38 78 LEU A C 1
ATOM 584 O O . LEU A 1 78 ? 14.591 -20.272 -4.549 1.00 89.38 78 LEU A O 1
ATOM 588 N N . GLY A 1 79 ? 14.015 -18.733 -6.098 1.00 85.62 79 GLY A N 1
ATOM 589 C CA . GLY A 1 79 ? 15.306 -18.672 -6.779 1.00 85.62 79 GLY A CA 1
ATOM 590 C C . GLY A 1 79 ? 16.436 -18.141 -5.897 1.00 85.62 79 GLY A C 1
ATOM 591 O O . GLY A 1 79 ? 17.595 -18.459 -6.146 1.00 85.62 79 GLY A O 1
ATOM 592 N N . LEU A 1 80 ? 16.107 -17.395 -4.836 1.00 82.44 80 LEU A N 1
ATOM 593 C CA . LEU A 1 80 ? 17.056 -16.958 -3.809 1.00 82.44 80 LEU A CA 1
ATOM 594 C C . LEU A 1 80 ? 17.105 -17.879 -2.587 1.00 82.44 80 LEU A C 1
ATOM 596 O O . LEU A 1 80 ? 18.184 -18.153 -2.068 1.00 82.44 80 LEU A O 1
ATOM 600 N N . LYS A 1 81 ? 15.943 -18.295 -2.070 1.00 84.62 81 LYS A N 1
ATOM 601 C CA . LYS A 1 81 ? 15.808 -19.096 -0.845 1.00 84.62 81 LYS A CA 1
ATOM 602 C C . LYS A 1 81 ? 14.665 -20.108 -1.015 1.00 84.62 81 LYS A C 1
ATOM 604 O O . LYS A 1 81 ? 13.501 -19.708 -1.004 1.00 84.62 81 LYS A O 1
ATOM 609 N N . PRO A 1 82 ? 14.968 -21.411 -1.132 1.00 88.38 82 PRO A N 1
ATOM 610 C CA . PRO A 1 82 ? 16.258 -22.039 -0.827 1.00 88.38 82 PRO A CA 1
ATOM 611 C C . PRO A 1 82 ? 17.341 -21.859 -1.904 1.00 88.38 82 PRO A C 1
ATOM 613 O O . PRO A 1 82 ? 18.503 -22.137 -1.626 1.00 88.38 82 PRO A O 1
ATOM 616 N N . GLY A 1 83 ? 16.985 -21.359 -3.089 1.00 90.88 83 GLY A N 1
ATOM 617 C CA . GLY A 1 83 ? 17.917 -21.157 -4.193 1.00 90.88 83 GLY A CA 1
ATOM 618 C C . GLY A 1 83 ? 17.824 -22.247 -5.258 1.00 90.88 83 GLY A C 1
ATOM 619 O O . GLY A 1 83 ? 17.360 -23.357 -4.994 1.00 90.88 83 GLY A O 1
ATOM 620 N N . GLN A 1 84 ? 18.286 -21.931 -6.470 1.00 93.62 84 GLN A N 1
ATOM 621 C CA . GLN A 1 84 ? 18.185 -22.829 -7.627 1.00 93.62 84 GLN A CA 1
ATOM 622 C C . GLN A 1 84 ? 18.863 -24.189 -7.399 1.00 93.62 84 GLN A C 1
ATOM 624 O O . GLN A 1 84 ? 18.246 -25.216 -7.652 1.00 93.62 84 GLN A O 1
ATOM 629 N N . ALA A 1 85 ? 20.075 -24.208 -6.833 1.00 95.00 85 ALA A N 1
ATOM 630 C CA . ALA A 1 85 ? 20.818 -25.449 -6.589 1.00 95.00 85 ALA A CA 1
ATOM 631 C C . ALA A 1 85 ? 20.053 -26.438 -5.690 1.00 95.00 85 ALA A C 1
ATOM 633 O O . ALA A 1 85 ? 20.024 -27.634 -5.964 1.00 95.00 85 ALA A O 1
ATOM 634 N N . VAL A 1 86 ? 19.382 -25.932 -4.649 1.00 95.12 86 VAL A N 1
ATOM 635 C CA . VAL A 1 86 ? 18.564 -26.766 -3.756 1.00 95.12 86 VAL A CA 1
ATOM 636 C C . VAL A 1 86 ? 17.319 -27.281 -4.477 1.00 95.12 86 VAL A C 1
ATOM 638 O O . VAL A 1 86 ? 16.921 -28.426 -4.276 1.00 95.12 86 VAL A O 1
ATOM 641 N N . LEU A 1 87 ? 16.697 -26.449 -5.320 1.00 95.31 87 LEU A N 1
ATOM 642 C CA . LEU A 1 87 ? 15.542 -26.854 -6.124 1.00 95.31 87 LEU A CA 1
ATOM 643 C C . LEU A 1 87 ? 15.911 -27.941 -7.142 1.00 95.31 87 LEU A C 1
ATOM 645 O O . LEU A 1 87 ? 15.149 -28.892 -7.305 1.00 95.31 87 LEU A O 1
ATOM 649 N N . ASP A 1 88 ? 17.081 -27.844 -7.771 1.00 95.50 88 ASP A N 1
ATOM 650 C CA . ASP A 1 88 ? 17.583 -28.870 -8.687 1.00 95.50 88 ASP A CA 1
ATOM 651 C C . ASP A 1 88 ? 17.857 -30.192 -7.954 1.00 95.50 88 ASP A C 1
ATOM 653 O O . ASP A 1 88 ? 17.446 -31.253 -8.424 1.00 95.50 88 ASP A O 1
ATOM 657 N N . GLU A 1 89 ? 18.487 -30.134 -6.775 1.00 96.69 89 GLU A N 1
ATOM 658 C CA . GLU A 1 89 ? 18.806 -31.315 -5.963 1.00 96.69 89 GLU A CA 1
ATOM 659 C C . GLU A 1 89 ? 17.547 -32.027 -5.445 1.00 96.69 89 GLU A C 1
ATOM 661 O O . GLU A 1 89 ? 17.432 -33.250 -5.548 1.00 96.69 89 GLU A O 1
ATOM 666 N N . ILE A 1 90 ? 16.570 -31.275 -4.924 1.00 96.06 90 ILE A N 1
ATOM 667 C CA . ILE A 1 90 ? 15.321 -31.856 -4.410 1.00 96.06 90 ILE A CA 1
ATOM 668 C C . ILE A 1 90 ? 14.380 -32.314 -5.535 1.00 96.06 90 ILE A C 1
ATOM 670 O O . ILE A 1 90 ? 13.530 -33.184 -5.327 1.00 96.06 90 ILE A O 1
ATOM 674 N N . GLY A 1 91 ? 14.533 -31.753 -6.739 1.00 94.81 91 GLY A N 1
ATOM 675 C CA . GLY A 1 91 ? 13.701 -32.032 -7.907 1.00 94.81 91 GLY A CA 1
ATOM 676 C C . GLY A 1 91 ? 12.432 -31.179 -7.992 1.00 94.81 91 GLY A C 1
ATOM 677 O O . GLY A 1 91 ? 11.382 -31.699 -8.372 1.00 94.81 91 GLY A O 1
ATOM 678 N N . GLY A 1 92 ? 12.525 -29.896 -7.634 1.00 95.31 92 GLY A N 1
ATOM 679 C CA . GLY A 1 92 ? 11.492 -28.878 -7.844 1.00 95.31 92 GLY A CA 1
ATOM 680 C C . GLY A 1 92 ? 10.624 -28.542 -6.626 1.00 95.31 92 GLY A C 1
ATOM 681 O O . GLY A 1 92 ? 10.627 -29.218 -5.593 1.00 95.31 92 GLY A O 1
ATOM 682 N N . ALA A 1 93 ? 9.839 -27.470 -6.755 1.00 95.25 93 ALA A N 1
ATOM 683 C CA . ALA A 1 93 ? 9.025 -26.920 -5.673 1.00 95.25 93 ALA A CA 1
ATOM 684 C C . ALA A 1 93 ? 7.900 -27.856 -5.223 1.00 95.25 93 ALA A C 1
ATOM 686 O O . ALA A 1 93 ? 7.610 -27.890 -4.031 1.00 95.25 93 ALA A O 1
ATOM 687 N N . HIS A 1 94 ? 7.309 -28.651 -6.124 1.00 95.38 94 HIS A N 1
ATOM 688 C CA . HIS A 1 94 ? 6.295 -29.652 -5.761 1.00 95.38 94 HIS A CA 1
ATOM 689 C C . HIS A 1 94 ? 6.798 -30.592 -4.657 1.00 95.38 94 HIS A C 1
ATOM 691 O O . HIS A 1 94 ? 6.123 -30.766 -3.642 1.00 95.38 94 HIS A O 1
ATOM 697 N N . LYS A 1 95 ? 8.018 -31.129 -4.809 1.00 94.69 95 LYS A N 1
ATOM 698 C CA . LYS A 1 95 ? 8.659 -31.989 -3.803 1.00 94.69 95 LYS A CA 1
ATOM 699 C C . LYS A 1 95 ? 9.064 -31.212 -2.555 1.00 94.69 95 LYS A C 1
ATOM 701 O O . LYS A 1 95 ? 8.860 -31.711 -1.454 1.00 94.69 95 LYS A O 1
ATOM 706 N N . LEU A 1 96 ? 9.584 -29.993 -2.719 1.00 93.12 96 LEU A N 1
ATOM 707 C CA . LEU A 1 96 ? 9.997 -29.137 -1.604 1.00 93.12 96 LEU A CA 1
ATOM 708 C C . LEU A 1 96 ? 8.848 -28.824 -0.635 1.00 93.12 96 LEU A C 1
ATOM 710 O O . LEU A 1 96 ? 9.043 -28.888 0.575 1.00 93.12 96 LEU A O 1
ATOM 714 N N . GLN A 1 97 ? 7.665 -28.485 -1.153 1.00 90.25 97 GLN A N 1
ATOM 715 C CA . GLN A 1 97 ? 6.511 -28.107 -0.324 1.00 90.25 97 GLN A CA 1
ATOM 716 C C . GLN A 1 97 ? 5.497 -29.239 -0.101 1.00 90.25 97 GLN A C 1
ATOM 718 O O . GLN A 1 97 ? 4.521 -29.047 0.623 1.00 90.25 97 GLN A O 1
ATOM 723 N N . GLY A 1 98 ? 5.692 -30.397 -0.740 1.00 90.44 98 GLY A N 1
ATOM 724 C CA . GLY A 1 98 ? 4.748 -31.519 -0.711 1.00 90.44 98 GLY A CA 1
ATOM 725 C C . GLY A 1 98 ? 3.425 -31.256 -1.445 1.00 90.44 98 GLY A C 1
ATOM 726 O O . GLY A 1 98 ? 2.442 -31.943 -1.185 1.00 90.44 98 GLY A O 1
ATOM 727 N N . TRP A 1 99 ? 3.373 -30.260 -2.337 1.00 94.19 99 TRP A N 1
ATOM 728 C CA . TRP A 1 99 ? 2.163 -29.889 -3.082 1.00 94.19 99 TRP A CA 1
ATOM 729 C C . TRP A 1 99 ? 2.029 -30.737 -4.343 1.00 94.19 99 TRP A C 1
ATOM 731 O O . TRP A 1 99 ? 2.779 -30.576 -5.306 1.00 94.19 99 TRP A O 1
ATOM 741 N N . ASP A 1 100 ? 1.033 -31.617 -4.337 1.00 94.06 100 ASP A N 1
ATOM 742 C CA . ASP A 1 100 ? 0.758 -32.590 -5.395 1.00 94.06 100 ASP A CA 1
ATOM 743 C C . ASP A 1 100 ? -0.232 -32.096 -6.465 1.00 94.06 100 ASP A C 1
ATOM 745 O O . ASP A 1 100 ? -0.769 -32.898 -7.226 1.00 94.06 100 ASP A O 1
ATOM 749 N N . ARG A 1 101 ? -0.496 -30.785 -6.518 1.00 96.50 101 ARG A N 1
ATOM 750 C CA . ARG A 1 101 ? -1.338 -30.146 -7.544 1.00 96.50 101 ARG A CA 1
ATOM 751 C C . ARG A 1 101 ? -0.537 -29.092 -8.299 1.00 96.50 101 ARG A C 1
ATOM 753 O O . ARG A 1 101 ? 0.658 -28.944 -8.068 1.00 96.50 101 ARG A O 1
ATOM 760 N N . ASN A 1 102 ? -1.192 -28.333 -9.172 1.00 98.06 102 ASN A N 1
ATOM 761 C CA . ASN A 1 102 ? -0.485 -27.446 -10.084 1.00 98.06 102 ASN A CA 1
ATOM 762 C C . ASN A 1 102 ? 0.125 -26.210 -9.408 1.00 98.06 102 ASN A C 1
ATOM 764 O O . ASN A 1 102 ? -0.428 -25.682 -8.433 1.00 98.06 102 ASN A O 1
ATOM 768 N N . ILE A 1 103 ? 1.228 -25.722 -9.974 1.00 98.00 103 ILE A N 1
ATOM 769 C CA . ILE A 1 103 ? 1.915 -24.485 -9.592 1.00 98.00 103 ILE A CA 1
ATOM 770 C C . ILE A 1 103 ? 2.033 -23.566 -10.810 1.00 98.00 103 ILE A C 1
ATOM 772 O O . ILE A 1 103 ? 2.473 -23.979 -11.880 1.00 98.00 103 ILE A O 1
ATOM 776 N N . LEU A 1 104 ? 1.705 -22.291 -10.618 1.00 98.19 104 LEU A N 1
ATOM 777 C CA . LEU A 1 104 ? 2.107 -21.207 -11.510 1.00 98.19 104 LEU A CA 1
ATOM 778 C C . LEU A 1 104 ? 3.252 -20.434 -10.860 1.00 98.19 104 LEU A C 1
ATOM 780 O O . LEU A 1 104 ? 3.200 -20.151 -9.665 1.00 98.19 104 LEU A O 1
ATOM 784 N N . THR A 1 105 ? 4.264 -20.048 -11.627 1.00 97.19 105 THR A N 1
ATOM 785 C CA . THR A 1 105 ? 5.302 -19.117 -11.166 1.00 97.19 105 THR A CA 1
ATOM 786 C C . THR A 1 105 ? 5.240 -17.797 -11.901 1.00 97.19 105 THR A C 1
ATOM 788 O O . THR A 1 105 ? 5.119 -17.792 -13.117 1.00 97.19 105 THR A O 1
ATOM 791 N N . ASP A 1 106 ? 5.368 -16.677 -11.188 1.00 94.19 106 ASP A N 1
ATOM 792 C CA . ASP A 1 106 ? 5.636 -15.388 -11.839 1.00 94.19 106 ASP A CA 1
ATOM 793 C C . ASP A 1 106 ? 7.063 -15.326 -12.416 1.00 94.19 106 ASP A C 1
ATOM 795 O O . ASP A 1 106 ? 7.865 -16.235 -12.229 1.00 94.19 106 ASP A O 1
ATOM 799 N N . SER A 1 107 ? 7.416 -14.255 -13.124 1.00 90.94 107 SER A N 1
ATOM 800 C CA . SER A 1 107 ? 8.756 -14.112 -13.713 1.00 90.94 107 SER A CA 1
ATOM 801 C C . SER A 1 107 ? 9.825 -13.633 -12.724 1.00 90.94 107 SER A C 1
ATOM 803 O O . SER A 1 107 ? 11.020 -13.673 -13.023 1.00 90.94 107 SER A O 1
ATOM 805 N N . GLY A 1 108 ? 9.407 -13.152 -11.547 1.00 83.19 108 GLY A N 1
ATOM 806 C CA . GLY A 1 108 ? 10.250 -12.486 -10.553 1.00 83.19 108 GLY A CA 1
ATOM 807 C C . GLY A 1 108 ? 10.558 -11.007 -10.841 1.00 83.19 108 GLY A C 1
ATOM 808 O O . GLY A 1 108 ? 11.074 -10.327 -9.954 1.00 83.19 108 GLY A O 1
ATOM 809 N N . GLY A 1 109 ? 10.219 -10.482 -12.026 1.00 76.06 109 GLY A N 1
ATOM 810 C CA . GLY A 1 109 ? 10.540 -9.102 -12.423 1.00 76.06 109 GLY A CA 1
ATOM 811 C C . GLY A 1 109 ? 9.793 -8.032 -11.618 1.00 76.06 109 GLY A C 1
ATOM 812 O O . GLY A 1 109 ? 10.391 -7.054 -11.169 1.00 76.06 109 GLY A O 1
ATOM 813 N N . PHE A 1 110 ? 8.499 -8.237 -11.349 1.00 70.62 110 PHE A N 1
ATOM 814 C CA . PHE A 1 110 ? 7.676 -7.262 -10.622 1.00 70.62 110 PHE A CA 1
ATOM 815 C C . PHE A 1 110 ? 8.189 -6.984 -9.203 1.00 70.62 110 PHE A C 1
ATOM 817 O O . PHE A 1 110 ? 8.227 -5.836 -8.757 1.00 70.62 110 PHE A O 1
ATOM 824 N N . GLN A 1 111 ? 8.600 -8.018 -8.471 1.00 64.81 111 GLN A N 1
ATOM 825 C CA . GLN A 1 111 ? 9.098 -7.881 -7.102 1.00 64.81 111 GLN A CA 1
ATOM 826 C C . GLN A 1 111 ? 10.428 -7.126 -7.074 1.00 64.81 111 GLN A C 1
ATOM 828 O O . GLN A 1 111 ? 10.661 -6.349 -6.153 1.00 64.81 111 GLN A O 1
ATOM 833 N N . MET A 1 112 ? 11.263 -7.275 -8.105 1.00 61.47 112 MET A N 1
ATOM 834 C CA . MET A 1 112 ? 12.520 -6.532 -8.219 1.00 61.47 112 MET A CA 1
ATOM 835 C C . MET A 1 112 ? 12.295 -5.037 -8.446 1.00 61.47 112 MET A C 1
ATOM 837 O O . MET A 1 112 ? 12.978 -4.226 -7.828 1.00 61.47 112 MET A O 1
ATOM 841 N N . VAL A 1 113 ? 11.316 -4.667 -9.278 1.00 56.84 113 VAL A N 1
ATOM 842 C CA . VAL A 1 113 ? 10.996 -3.259 -9.570 1.00 56.84 113 VAL A CA 1
ATOM 843 C C . VAL A 1 113 ? 10.207 -2.604 -8.427 1.00 56.84 113 VAL A C 1
ATOM 845 O O . VAL A 1 113 ? 10.428 -1.440 -8.108 1.00 56.84 113 VAL A O 1
ATOM 848 N N . SER A 1 114 ? 9.314 -3.344 -7.760 1.00 56.44 114 SER A N 1
ATOM 849 C CA . SER A 1 114 ? 8.468 -2.805 -6.680 1.00 56.44 114 SER A CA 1
ATOM 850 C C . SER A 1 114 ? 9.152 -2.730 -5.307 1.00 56.44 114 SER A C 1
ATOM 852 O O . SER A 1 114 ? 8.719 -1.943 -4.464 1.00 56.44 114 SER A O 1
ATOM 854 N N . LEU A 1 115 ? 10.214 -3.511 -5.058 1.00 53.88 115 LEU A N 1
ATOM 855 C CA . LEU A 1 115 ? 10.925 -3.525 -3.769 1.00 53.88 115 LEU A CA 1
ATOM 856 C C . LEU A 1 115 ? 12.194 -2.660 -3.739 1.00 53.88 115 LEU A C 1
ATOM 858 O O . LEU A 1 115 ? 12.727 -2.424 -2.654 1.00 53.88 115 LEU A O 1
ATOM 862 N N . LEU A 1 116 ? 12.696 -2.178 -4.882 1.00 51.00 116 LEU A N 1
ATOM 863 C CA . LEU A 1 116 ? 14.015 -1.545 -4.956 1.00 51.00 116 LEU A CA 1
ATOM 864 C C . LEU A 1 116 ? 13.950 -0.204 -5.694 1.00 51.00 116 LEU A C 1
ATOM 866 O O . LEU A 1 116 ? 13.804 -0.153 -6.909 1.00 51.00 116 LEU A O 1
ATOM 870 N N . LYS A 1 117 ? 14.198 0.896 -4.968 1.00 53.62 117 LYS A N 1
ATOM 871 C CA . LYS A 1 117 ? 14.420 2.250 -5.527 1.00 53.62 117 LYS A CA 1
ATOM 872 C C . LYS A 1 117 ? 15.618 2.344 -6.501 1.00 53.62 117 LYS A C 1
ATOM 874 O O . LYS A 1 117 ? 15.911 3.426 -6.989 1.00 53.62 117 LYS A O 1
ATOM 879 N N . LEU A 1 118 ? 16.333 1.240 -6.736 1.00 58.47 118 LEU A N 1
ATOM 880 C CA . LEU A 1 118 ? 17.620 1.160 -7.436 1.00 58.47 118 LEU A CA 1
ATOM 881 C C . LEU A 1 118 ? 17.609 0.153 -8.606 1.00 58.47 118 LEU A C 1
ATOM 883 O O . LEU A 1 118 ? 18.672 -0.298 -9.030 1.00 58.47 118 LEU A O 1
ATOM 887 N N . ALA A 1 119 ? 16.436 -0.241 -9.115 1.00 75.06 119 ALA A N 1
ATOM 888 C CA . ALA A 1 119 ? 16.356 -1.115 -10.286 1.00 75.06 119 ALA A CA 1
ATOM 889 C C . ALA A 1 119 ? 16.566 -0.323 -11.592 1.00 75.06 119 ALA A C 1
ATOM 891 O O . ALA A 1 119 ? 15.926 0.701 -11.814 1.00 75.06 119 ALA A O 1
ATOM 892 N N . THR A 1 120 ? 17.447 -0.811 -12.467 1.00 85.88 120 THR A N 1
ATOM 893 C CA . THR A 1 120 ? 17.668 -0.274 -13.819 1.00 85.88 120 THR A CA 1
ATOM 894 C C . THR A 1 120 ? 17.298 -1.339 -14.841 1.00 85.88 120 THR A C 1
ATOM 896 O O . THR A 1 120 ? 17.855 -2.437 -14.817 1.00 85.88 120 THR A O 1
ATOM 899 N N . VAL A 1 121 ? 16.375 -1.021 -15.749 1.00 89.62 121 VAL A N 1
ATOM 900 C CA . VAL A 1 121 ? 15.958 -1.932 -16.823 1.00 89.62 121 VAL A CA 1
ATOM 901 C C . VAL A 1 121 ? 16.677 -1.557 -18.114 1.00 89.62 121 VAL A C 1
ATOM 903 O O . VAL A 1 121 ? 16.595 -0.413 -18.561 1.00 89.62 121 VAL A O 1
ATOM 906 N N . THR A 1 122 ? 17.380 -2.516 -18.711 1.00 92.62 122 THR A N 1
ATOM 907 C CA . THR A 1 122 ? 18.032 -2.385 -20.024 1.00 92.62 122 THR A CA 1
ATOM 908 C C . THR A 1 122 ? 17.517 -3.477 -20.956 1.00 92.62 122 THR A C 1
ATOM 910 O O . THR A 1 122 ? 16.775 -4.344 -20.518 1.00 92.62 122 THR A O 1
ATOM 913 N N . GLU A 1 123 ? 17.915 -3.494 -22.230 1.00 96.19 123 GLU A N 1
ATOM 914 C CA . GLU A 1 123 ? 17.530 -4.592 -23.134 1.00 96.19 123 GLU A CA 1
ATOM 915 C C . GLU A 1 123 ? 18.023 -5.963 -22.636 1.00 96.19 123 GLU A C 1
ATOM 917 O O . GLU A 1 123 ? 17.371 -6.974 -22.869 1.00 96.19 123 GLU A O 1
ATOM 922 N N . GLU A 1 124 ? 19.145 -6.014 -21.914 1.00 96.25 124 GLU A N 1
ATOM 923 C CA . GLU A 1 124 ? 19.731 -7.253 -21.391 1.00 96.25 124 GLU A CA 1
ATOM 924 C C . GLU A 1 124 ? 18.841 -7.918 -20.328 1.00 96.25 124 GLU A C 1
ATOM 926 O O . GLU A 1 124 ? 18.676 -9.142 -20.344 1.00 96.25 124 GLU A O 1
ATOM 931 N N . GLY A 1 125 ? 18.250 -7.119 -19.438 1.00 93.19 125 GLY A N 1
ATOM 932 C CA . GLY A 1 125 ? 17.461 -7.580 -18.301 1.00 93.19 125 GLY A CA 1
ATOM 933 C C . GLY A 1 125 ? 17.264 -6.493 -17.241 1.00 93.19 125 GLY A C 1
ATOM 934 O O . GLY A 1 125 ? 17.484 -5.303 -17.477 1.00 93.19 125 GLY A O 1
ATOM 935 N N . VAL A 1 126 ? 16.872 -6.917 -16.040 1.00 91.12 126 VAL A N 1
ATOM 936 C CA . VAL A 1 126 ? 16.675 -6.044 -14.876 1.00 91.12 126 VAL A CA 1
ATOM 937 C C . VAL A 1 126 ? 17.900 -6.122 -13.967 1.00 91.12 126 VAL A C 1
ATOM 939 O O . VAL A 1 126 ? 18.204 -7.181 -13.416 1.00 91.12 126 VAL A O 1
ATOM 942 N N . ARG A 1 127 ? 18.602 -4.998 -13.794 1.00 88.00 127 ARG A N 1
ATOM 943 C CA . ARG A 1 127 ? 19.720 -4.847 -12.851 1.00 88.00 127 ARG A CA 1
ATOM 944 C C . ARG A 1 127 ? 19.213 -4.273 -11.539 1.00 88.00 127 ARG A C 1
ATOM 946 O O . ARG A 1 127 ? 18.484 -3.286 -11.550 1.00 88.00 127 ARG A O 1
ATOM 953 N N . PHE A 1 128 ? 19.602 -4.861 -10.417 1.00 83.19 128 PHE A N 1
ATOM 954 C CA . PHE A 1 128 ? 19.142 -4.443 -9.094 1.00 83.19 128 PHE A CA 1
ATOM 955 C C . PHE A 1 128 ? 20.137 -4.871 -8.008 1.00 83.19 128 PHE A C 1
ATOM 957 O O . PHE A 1 128 ? 21.057 -5.640 -8.273 1.00 83.19 128 PHE A O 1
ATOM 964 N N . LEU A 1 129 ? 19.973 -4.369 -6.784 1.00 78.75 129 LEU A N 1
ATOM 965 C CA . LEU A 1 129 ? 20.766 -4.815 -5.636 1.00 78.75 129 LEU A CA 1
ATOM 966 C C . LEU A 1 129 ? 19.973 -5.836 -4.823 1.00 78.75 129 LEU A C 1
ATOM 968 O O . LEU A 1 129 ? 18.800 -5.616 -4.524 1.00 78.75 129 LEU A O 1
ATOM 972 N N . SER A 1 130 ? 20.614 -6.931 -4.431 1.00 74.25 130 SER A N 1
ATOM 973 C CA . SER A 1 130 ? 20.049 -7.899 -3.497 1.00 74.25 130 SER A CA 1
ATOM 974 C C . SER A 1 130 ? 19.596 -7.186 -2.210 1.00 74.25 130 SER A C 1
ATOM 976 O O . SER A 1 130 ? 20.397 -6.510 -1.565 1.00 74.25 130 SER A O 1
ATOM 978 N N . PRO A 1 131 ? 18.334 -7.338 -1.772 1.00 66.00 131 PRO A N 1
ATOM 979 C CA . PRO A 1 131 ? 17.841 -6.737 -0.534 1.00 66.00 131 PRO A CA 1
ATOM 980 C C . PRO A 1 131 ? 18.390 -7.428 0.722 1.00 66.00 131 PRO A C 1
ATOM 982 O O . PRO A 1 131 ? 18.112 -6.980 1.833 1.00 66.00 131 PRO A O 1
ATOM 985 N N . HIS A 1 132 ? 19.117 -8.540 0.574 1.00 69.06 132 HIS A N 1
ATOM 986 C CA . HIS A 1 132 ? 19.687 -9.285 1.694 1.00 69.06 132 HIS A CA 1
ATOM 987 C C . HIS A 1 132 ? 21.107 -8.839 2.045 1.00 69.06 132 HIS A C 1
ATOM 989 O O . HIS A 1 132 ? 21.430 -8.760 3.227 1.00 69.06 132 HIS A O 1
ATOM 995 N N . ASP A 1 133 ? 21.935 -8.558 1.041 1.00 77.12 133 ASP A N 1
ATOM 996 C CA . ASP A 1 133 ? 23.366 -8.272 1.211 1.00 77.12 133 ASP A CA 1
ATOM 997 C C . ASP A 1 133 ? 23.876 -7.110 0.340 1.00 77.12 133 ASP A C 1
ATOM 999 O O . ASP A 1 133 ? 25.046 -6.746 0.421 1.00 77.12 133 ASP A O 1
ATOM 1003 N N . GLY A 1 134 ? 23.012 -6.499 -0.476 1.00 75.06 134 GLY A N 1
ATOM 1004 C CA . GLY A 1 134 ? 23.359 -5.366 -1.332 1.00 75.06 134 GLY A CA 1
ATOM 1005 C C . GLY A 1 134 ? 24.173 -5.729 -2.574 1.00 75.06 134 GLY A C 1
ATOM 1006 O O . GLY A 1 134 ? 24.616 -4.824 -3.278 1.00 75.06 134 GLY A O 1
ATOM 1007 N N . THR A 1 135 ? 24.382 -7.015 -2.867 1.00 80.25 135 THR A N 1
ATOM 1008 C CA . THR A 1 135 ? 25.163 -7.436 -4.038 1.00 80.25 135 THR A CA 1
ATOM 1009 C C . THR A 1 135 ? 24.443 -7.096 -5.352 1.00 80.25 135 THR A C 1
ATOM 1011 O O . THR A 1 135 ? 23.221 -7.254 -5.440 1.00 80.25 135 THR A O 1
ATOM 1014 N N . PRO A 1 136 ? 25.152 -6.616 -6.394 1.00 82.31 136 PRO A N 1
ATOM 1015 C CA . PRO A 1 136 ? 24.554 -6.401 -7.706 1.00 82.31 136 PRO A CA 1
ATOM 1016 C C . PRO A 1 136 ? 24.071 -7.710 -8.327 1.00 82.31 136 PRO A C 1
ATOM 1018 O O . PRO A 1 136 ? 24.806 -8.692 -8.399 1.00 82.31 136 PRO A O 1
ATOM 1021 N N . MET A 1 137 ? 22.843 -7.695 -8.826 1.00 84.25 137 MET A N 1
ATOM 1022 C CA . MET A 1 137 ? 22.185 -8.817 -9.476 1.00 84.25 137 MET A CA 1
ATOM 1023 C C . MET A 1 137 ? 21.631 -8.394 -10.839 1.00 84.25 137 MET A C 1
ATOM 1025 O O . MET A 1 137 ? 21.238 -7.243 -11.043 1.00 84.25 137 MET A O 1
ATOM 1029 N N . LEU A 1 138 ? 21.585 -9.347 -11.769 1.00 90.38 138 LEU A N 1
ATOM 1030 C CA . LEU A 1 138 ? 20.980 -9.198 -13.089 1.00 90.38 138 LEU A CA 1
ATOM 1031 C C . LEU A 1 138 ? 20.011 -10.360 -13.325 1.00 90.38 138 LEU A C 1
ATOM 1033 O O . LEU A 1 138 ? 20.415 -11.526 -13.329 1.00 90.38 138 LEU A O 1
ATOM 1037 N N . LEU A 1 139 ? 18.741 -10.031 -13.547 1.00 92.50 139 LEU A N 1
ATOM 1038 C CA . LEU A 1 139 ? 17.737 -10.983 -14.004 1.00 92.50 139 LEU A CA 1
ATOM 1039 C C . LEU A 1 139 ? 17.464 -10.754 -15.488 1.00 92.50 139 LEU A C 1
ATOM 1041 O O . LEU A 1 139 ? 16.844 -9.760 -15.865 1.00 92.50 139 LEU A O 1
ATOM 1045 N N . THR A 1 140 ? 17.931 -11.675 -16.324 1.00 96.62 140 THR A N 1
ATOM 1046 C CA . THR A 1 140 ? 17.608 -11.704 -17.755 1.00 96.62 140 THR A CA 1
ATOM 1047 C C . THR A 1 140 ? 16.397 -12.612 -18.013 1.00 96.62 140 THR A C 1
ATOM 1049 O O . THR A 1 140 ? 16.090 -13.461 -17.166 1.00 96.62 140 THR A O 1
ATOM 1052 N N . PRO A 1 141 ? 15.721 -12.491 -19.172 1.00 97.94 141 PRO A N 1
ATOM 1053 C CA . PRO A 1 141 ? 14.727 -13.460 -19.637 1.00 97.94 141 PRO A CA 1
ATOM 1054 C C . PRO A 1 141 ? 15.183 -14.922 -19.507 1.00 97.94 141 PRO A C 1
ATOM 1056 O O . PRO A 1 141 ? 14.473 -15.743 -18.933 1.00 97.94 141 PRO A O 1
ATOM 1059 N N . GLU A 1 142 ? 16.402 -15.242 -19.941 1.00 98.19 142 GLU A N 1
ATOM 1060 C CA . GLU A 1 142 ? 16.949 -16.603 -19.893 1.00 98.19 142 GLU A CA 1
ATOM 1061 C C . GLU A 1 142 ? 17.148 -17.084 -18.454 1.00 98.19 142 GLU A C 1
ATOM 1063 O O . GLU A 1 142 ? 16.839 -18.229 -18.126 1.00 98.19 142 GLU A O 1
ATOM 1068 N N . HIS A 1 143 ? 17.643 -16.207 -17.576 1.00 96.12 143 HIS A N 1
ATOM 1069 C CA . HIS A 1 143 ? 17.833 -16.540 -16.169 1.00 96.12 143 HIS A CA 1
ATOM 1070 C C . HIS A 1 143 ? 16.482 -16.746 -15.466 1.00 96.12 143 HIS A C 1
ATOM 1072 O O . HIS A 1 143 ? 16.320 -17.724 -14.741 1.00 96.12 143 HIS A O 1
ATOM 1078 N N . SER A 1 144 ? 15.483 -15.896 -15.726 1.00 96.88 144 SER A N 1
ATOM 1079 C CA . SER A 1 144 ? 14.125 -16.073 -15.192 1.00 96.88 144 SER A CA 1
ATOM 1080 C C . SER A 1 144 ? 13.513 -17.415 -15.614 1.00 96.88 144 SER A C 1
ATOM 1082 O O . SER A 1 144 ? 12.995 -18.147 -14.769 1.00 96.88 144 SER A O 1
ATOM 1084 N N . ILE A 1 145 ? 13.630 -17.789 -16.893 1.00 98.06 145 ILE A N 1
ATOM 1085 C CA . ILE A 1 145 ? 13.149 -19.085 -17.392 1.00 98.06 145 ILE A CA 1
ATOM 1086 C C . ILE A 1 145 ? 13.931 -20.251 -16.781 1.00 98.06 145 ILE A C 1
ATOM 1088 O O . ILE A 1 145 ? 13.322 -21.231 -16.361 1.00 98.06 145 ILE A O 1
ATOM 1092 N N . SER A 1 146 ? 15.254 -20.130 -16.639 1.00 97.31 146 SER A N 1
ATOM 1093 C CA . SER A 1 146 ? 16.091 -21.132 -15.966 1.00 97.31 146 SER A CA 1
ATOM 1094 C C . SER A 1 146 ? 15.630 -21.392 -14.525 1.00 97.31 146 SER A C 1
ATOM 1096 O O . SER A 1 146 ? 15.435 -22.545 -14.140 1.00 97.31 146 SER A O 1
ATOM 1098 N N . LEU A 1 147 ? 15.372 -20.333 -13.747 1.00 96.44 147 LEU A N 1
ATOM 1099 C CA . LEU A 1 147 ? 14.863 -20.453 -12.377 1.00 96.44 147 LEU A CA 1
ATOM 1100 C C . LEU A 1 147 ? 13.509 -21.168 -12.344 1.00 96.44 147 LEU A C 1
ATOM 1102 O O . LEU A 1 147 ? 13.310 -22.078 -11.542 1.00 96.44 147 LEU A O 1
ATOM 1106 N N . GLN A 1 148 ? 12.590 -20.796 -13.234 1.00 97.75 148 GLN A N 1
ATOM 1107 C CA . GLN A 1 148 ? 11.273 -21.425 -13.333 1.00 97.75 148 GLN A CA 1
ATOM 1108 C C . GLN A 1 148 ? 11.353 -22.889 -13.795 1.00 97.75 148 GLN A C 1
ATOM 1110 O O . GLN A 1 148 ? 10.585 -23.732 -13.325 1.00 97.75 148 GLN A O 1
ATOM 1115 N N . ASN A 1 149 ? 12.317 -23.230 -14.654 1.00 97.38 149 ASN A N 1
ATOM 1116 C CA . ASN A 1 149 ? 12.595 -24.609 -15.042 1.00 97.38 149 ASN A CA 1
ATOM 1117 C C . ASN A 1 149 ? 13.059 -25.466 -13.851 1.00 97.38 149 ASN A C 1
ATOM 1119 O O . ASN A 1 149 ? 12.606 -26.603 -13.718 1.00 97.38 149 ASN A O 1
ATOM 1123 N N . SER A 1 150 ? 13.897 -24.919 -12.965 1.00 96.69 150 SER A N 1
ATOM 1124 C CA . SER A 1 150 ? 14.321 -25.583 -11.721 1.00 96.69 150 SER A CA 1
ATOM 1125 C C . SER A 1 150 ? 13.211 -25.660 -10.673 1.00 96.69 150 SER A C 1
ATOM 1127 O O . SER A 1 150 ? 13.078 -26.666 -9.981 1.00 96.69 150 SER A O 1
ATOM 1129 N N . ILE A 1 151 ? 12.375 -24.620 -10.562 1.00 96.56 151 ILE A N 1
ATOM 1130 C CA . ILE A 1 151 ? 11.175 -24.652 -9.712 1.00 96.56 151 ILE A CA 1
ATOM 1131 C C . ILE A 1 151 ? 10.229 -25.769 -10.178 1.00 96.56 151 ILE A C 1
ATOM 1133 O O . ILE A 1 151 ? 9.610 -26.429 -9.343 1.00 96.56 151 ILE A O 1
ATOM 1137 N N . GLY A 1 152 ? 10.153 -26.016 -11.488 1.00 96.19 152 GLY A N 1
ATOM 1138 C CA . GLY A 1 152 ? 9.367 -27.107 -12.059 1.00 96.19 152 GLY A CA 1
ATOM 1139 C C . GLY A 1 152 ? 7.859 -26.861 -12.011 1.00 96.19 152 GLY A C 1
ATOM 1140 O O . GLY A 1 152 ? 7.104 -27.814 -11.871 1.00 96.19 152 GLY A O 1
ATOM 1141 N N . SER A 1 153 ? 7.430 -25.599 -12.088 1.00 97.00 153 SER A N 1
ATOM 1142 C CA . SER A 1 153 ? 6.020 -25.194 -12.146 1.00 97.00 153 SER A CA 1
ATOM 1143 C C . SER A 1 153 ? 5.340 -25.595 -13.457 1.00 97.00 153 SER A C 1
ATOM 1145 O O . SER A 1 153 ? 5.958 -25.571 -14.519 1.00 97.00 153 SER A O 1
ATOM 1147 N N . ASP A 1 154 ? 4.046 -25.905 -13.403 1.00 98.38 154 ASP A N 1
ATOM 1148 C CA . ASP A 1 154 ? 3.229 -26.269 -14.568 1.00 98.38 154 ASP A CA 1
ATOM 1149 C C . ASP A 1 154 ? 2.997 -25.103 -15.533 1.00 98.38 154 ASP A C 1
ATOM 1151 O O . ASP A 1 154 ? 2.859 -25.301 -16.744 1.00 98.38 154 ASP A O 1
ATOM 1155 N N . ILE A 1 155 ? 2.933 -23.883 -14.994 1.00 98.62 155 ILE A N 1
ATOM 1156 C CA . ILE A 1 155 ? 2.817 -22.639 -15.756 1.00 98.62 155 ILE A CA 1
ATOM 1157 C C . ILE A 1 155 ? 3.972 -21.722 -15.367 1.00 98.62 155 ILE A C 1
ATOM 1159 O O . ILE A 1 155 ? 4.173 -21.434 -14.186 1.00 98.62 155 ILE A O 1
ATOM 1163 N N . ILE A 1 156 ? 4.691 -21.240 -16.375 1.00 98.31 156 ILE A N 1
ATOM 1164 C CA . ILE A 1 156 ? 5.795 -20.291 -16.226 1.00 98.31 156 ILE A CA 1
ATOM 1165 C C . ILE A 1 156 ? 5.441 -18.989 -16.939 1.00 98.31 156 ILE A C 1
ATOM 1167 O O . ILE A 1 156 ? 4.781 -18.999 -17.977 1.00 98.31 156 ILE A O 1
ATOM 1171 N N . MET A 1 157 ? 5.870 -17.859 -16.395 1.00 98.25 157 MET A N 1
ATOM 1172 C CA . MET A 1 157 ? 5.582 -16.537 -16.949 1.00 98.25 157 MET A CA 1
ATOM 1173 C C . MET A 1 157 ? 6.828 -15.956 -17.620 1.00 98.25 157 MET A C 1
ATOM 1175 O O . MET A 1 157 ? 7.931 -16.067 -17.079 1.00 98.25 157 MET A O 1
ATOM 1179 N N . GLN A 1 158 ? 6.664 -15.306 -18.778 1.00 97.62 158 GLN A N 1
ATOM 1180 C CA . GLN A 1 158 ? 7.758 -14.549 -19.401 1.00 97.62 158 GLN A CA 1
ATOM 1181 C C . GLN A 1 158 ? 8.272 -13.458 -18.449 1.00 97.62 158 GLN A C 1
ATOM 1183 O O . GLN A 1 158 ? 7.486 -12.868 -17.706 1.00 97.62 158 GLN A O 1
ATOM 1188 N N . LEU A 1 159 ? 9.558 -13.117 -18.524 1.00 97.12 159 LEU A N 1
ATOM 1189 C CA . LEU A 1 159 ? 10.025 -11.850 -17.964 1.00 97.12 159 LEU A CA 1
ATOM 1190 C C . LEU A 1 159 ? 9.540 -10.691 -18.841 1.00 97.12 159 LEU A C 1
ATOM 1192 O O . LEU A 1 159 ? 9.667 -10.735 -20.063 1.00 97.12 159 LEU A O 1
ATOM 1196 N N . ASP A 1 160 ? 9.002 -9.656 -18.211 1.00 95.00 160 ASP A N 1
ATOM 1197 C CA . ASP A 1 160 ? 8.459 -8.462 -18.844 1.00 95.00 160 ASP A CA 1
ATOM 1198 C C . ASP A 1 160 ? 9.036 -7.183 -18.224 1.00 95.00 160 ASP A C 1
ATOM 1200 O O . ASP A 1 160 ? 9.537 -7.168 -17.096 1.00 95.00 160 ASP A O 1
ATOM 1204 N N . ASP A 1 161 ? 8.996 -6.097 -18.992 1.00 92.62 161 ASP A N 1
ATOM 1205 C CA . ASP A 1 161 ? 9.441 -4.785 -18.540 1.00 92.62 161 ASP A CA 1
ATOM 1206 C C . ASP A 1 161 ? 8.280 -4.057 -17.858 1.00 92.62 161 ASP A C 1
ATOM 1208 O O . ASP A 1 161 ? 7.394 -3.498 -18.507 1.00 92.62 161 ASP A O 1
ATOM 1212 N N . VAL A 1 162 ? 8.260 -4.110 -16.526 1.00 86.00 162 VAL A N 1
ATOM 1213 C CA . VAL A 1 162 ? 7.129 -3.610 -15.747 1.00 86.00 162 VAL A CA 1
ATOM 1214 C C . VAL A 1 162 ? 7.268 -2.123 -15.437 1.00 86.00 162 VAL A C 1
ATOM 1216 O O . VAL A 1 162 ? 8.234 -1.680 -14.816 1.00 86.00 162 VAL A O 1
ATOM 1219 N N . ILE A 1 163 ? 6.229 -1.362 -15.781 1.00 83.06 163 ILE A N 1
ATOM 1220 C CA . ILE A 1 163 ? 6.051 0.041 -15.394 1.00 83.06 163 ILE A CA 1
ATOM 1221 C C . ILE A 1 163 ? 4.738 0.181 -14.625 1.00 83.06 163 ILE A C 1
ATOM 1223 O O . ILE A 1 163 ? 3.781 -0.556 -14.863 1.00 83.06 163 ILE A O 1
ATOM 1227 N N . ALA A 1 164 ? 4.680 1.153 -13.712 1.00 82.94 164 ALA A N 1
ATOM 1228 C CA . ALA A 1 164 ? 3.426 1.567 -13.098 1.00 82.94 164 ALA A CA 1
ATOM 1229 C C . ALA A 1 164 ? 2.389 1.924 -14.177 1.00 82.94 164 ALA A C 1
ATOM 1231 O O . ALA A 1 164 ? 2.605 2.812 -14.996 1.00 82.94 164 ALA A O 1
ATOM 1232 N N . THR A 1 165 ? 1.241 1.256 -14.153 1.00 81.12 165 THR A N 1
ATOM 1233 C CA . THR A 1 165 ? 0.182 1.372 -15.167 1.00 81.12 165 THR A CA 1
ATOM 1234 C C . THR A 1 165 ? -0.317 2.801 -15.375 1.00 81.12 165 THR A C 1
ATOM 1236 O O . THR A 1 165 ? -0.719 3.160 -16.477 1.00 81.12 165 THR A O 1
ATOM 1239 N N . THR A 1 166 ? -0.265 3.618 -14.321 1.00 80.62 166 THR A N 1
ATOM 1240 C CA . THR A 1 166 ? -0.666 5.031 -14.305 1.00 80.62 166 THR A CA 1
ATOM 1241 C C . THR A 1 166 ? 0.494 5.990 -14.590 1.00 80.62 166 THR A C 1
ATOM 1243 O O . THR A 1 166 ? 0.383 7.180 -14.297 1.00 80.62 166 THR A O 1
ATOM 1246 N N . SER A 1 167 ? 1.638 5.493 -15.072 1.00 83.38 167 SER A N 1
ATOM 1247 C CA . SER A 1 167 ? 2.778 6.338 -15.429 1.00 83.38 167 SER A CA 1
ATOM 1248 C C . SER A 1 167 ? 2.359 7.366 -16.488 1.00 83.38 167 SER A C 1
ATOM 1250 O O . SER A 1 167 ? 1.760 6.978 -17.491 1.00 83.38 167 SER A O 1
ATOM 1252 N N . PRO A 1 168 ? 2.680 8.662 -16.310 1.00 81.38 168 PRO A N 1
ATOM 1253 C CA . PRO A 1 168 ? 2.403 9.678 -17.324 1.00 81.38 168 PRO A CA 1
ATOM 1254 C C . PRO A 1 168 ? 3.385 9.613 -18.506 1.00 81.38 168 PRO A C 1
ATOM 1256 O O . PRO A 1 168 ? 3.155 10.252 -19.530 1.00 81.38 168 PRO A O 1
ATOM 1259 N N . ASP A 1 169 ? 4.486 8.864 -18.376 1.00 89.06 169 ASP A N 1
ATOM 1260 C CA . ASP A 1 169 ? 5.502 8.713 -19.418 1.00 89.06 169 ASP A CA 1
ATOM 1261 C C . ASP A 1 169 ? 5.070 7.668 -20.456 1.00 89.06 169 ASP A C 1
ATOM 1263 O O . ASP A 1 169 ? 5.375 6.476 -20.353 1.00 89.06 169 ASP A O 1
ATOM 1267 N N . HIS A 1 170 ? 4.316 8.138 -21.449 1.00 91.75 170 HIS A N 1
ATOM 1268 C CA . HIS A 1 170 ? 3.790 7.316 -22.538 1.00 91.75 170 HIS A CA 1
ATOM 1269 C C . HIS A 1 170 ? 4.897 6.667 -23.380 1.00 91.75 170 HIS A C 1
ATOM 1271 O O . HIS A 1 170 ? 4.816 5.475 -23.674 1.00 91.75 170 HIS A O 1
ATOM 1277 N N . ALA A 1 171 ? 5.977 7.398 -23.674 1.00 93.62 171 ALA A N 1
ATOM 1278 C CA . ALA A 1 171 ? 7.105 6.877 -24.448 1.00 93.62 171 ALA A CA 1
ATOM 1279 C C . ALA A 1 171 ? 7.795 5.712 -23.724 1.00 93.62 171 ALA A C 1
ATOM 1281 O O . ALA A 1 171 ? 8.143 4.700 -24.335 1.00 93.62 171 ALA A O 1
ATOM 1282 N N . ARG A 1 172 ? 7.945 5.811 -22.398 1.00 93.12 172 ARG A N 1
ATOM 1283 C CA . ARG A 1 172 ? 8.497 4.721 -21.590 1.00 93.12 172 ARG A CA 1
ATOM 1284 C C . ARG A 1 172 ? 7.569 3.504 -21.542 1.00 93.12 172 ARG A C 1
ATOM 1286 O O . ARG A 1 172 ? 8.087 2.385 -21.558 1.00 93.12 172 ARG A O 1
ATOM 1293 N N . ILE A 1 173 ? 6.243 3.703 -21.510 1.00 93.75 173 ILE A N 1
ATOM 1294 C CA . ILE A 1 173 ? 5.237 2.624 -21.596 1.00 93.75 173 ILE A CA 1
ATOM 1295 C C . ILE A 1 173 ? 5.322 1.903 -22.943 1.00 93.75 173 ILE A C 1
ATOM 1297 O O . ILE A 1 173 ? 5.325 0.671 -22.964 1.00 93.75 173 ILE A O 1
ATOM 1301 N N . GLU A 1 174 ? 5.409 2.644 -24.049 1.00 96.81 174 GLU A N 1
ATOM 1302 C CA . GLU A 1 174 ? 5.567 2.049 -25.377 1.00 96.81 174 GLU A CA 1
ATOM 1303 C C . GLU A 1 174 ? 6.861 1.229 -25.460 1.00 96.81 174 GLU A C 1
ATOM 1305 O O . GLU A 1 174 ? 6.803 0.049 -25.801 1.00 96.81 174 GLU A O 1
ATOM 1310 N N . GLU A 1 175 ? 8.000 1.783 -25.028 1.00 96.94 175 GLU A N 1
ATOM 1311 C CA . GLU A 1 175 ? 9.278 1.056 -25.025 1.00 96.94 175 GLU A CA 1
ATOM 1312 C C . GLU A 1 175 ? 9.243 -0.195 -24.131 1.00 96.94 175 GLU A C 1
ATOM 1314 O O . GLU A 1 175 ? 9.779 -1.231 -24.512 1.00 96.94 175 GLU A O 1
ATOM 1319 N N . ALA A 1 176 ? 8.604 -0.153 -22.955 1.00 95.31 176 ALA A N 1
ATOM 1320 C CA . ALA A 1 176 ? 8.437 -1.354 -22.125 1.00 95.31 176 ALA A CA 1
ATOM 1321 C C . ALA A 1 176 ? 7.593 -2.426 -22.805 1.00 95.31 176 ALA A C 1
ATOM 1323 O O . ALA A 1 176 ? 7.902 -3.615 -22.705 1.00 95.31 176 ALA A O 1
ATOM 1324 N N . MET A 1 177 ? 6.510 -2.022 -23.467 1.00 97.44 177 MET A N 1
ATOM 1325 C CA . MET A 1 177 ? 5.649 -2.942 -24.196 1.00 97.44 177 MET A CA 1
ATOM 1326 C C . MET A 1 177 ? 6.438 -3.602 -25.331 1.00 97.44 177 MET A C 1
ATOM 1328 O O . MET A 1 177 ? 6.463 -4.830 -25.418 1.00 97.44 177 MET A O 1
ATOM 1332 N N . GLU A 1 178 ? 7.168 -2.818 -26.125 1.00 98.19 178 GLU A N 1
ATOM 1333 C CA . GLU A 1 178 ? 8.002 -3.332 -27.214 1.00 98.19 178 GLU A CA 1
ATOM 1334 C C . GLU A 1 178 ? 9.155 -4.208 -26.706 1.00 98.19 178 GLU A C 1
ATOM 1336 O O . GLU A 1 178 ? 9.429 -5.267 -27.272 1.00 98.19 178 GLU A O 1
ATOM 1341 N N . ARG A 1 179 ? 9.802 -3.825 -25.600 1.00 97.81 179 ARG A N 1
ATOM 1342 C CA . ARG A 1 179 ? 10.829 -4.642 -24.943 1.00 97.81 179 ARG A CA 1
ATOM 1343 C C . ARG A 1 179 ? 10.266 -5.956 -24.429 1.00 97.81 179 ARG A C 1
ATOM 1345 O O . ARG A 1 179 ? 10.890 -6.989 -24.629 1.00 97.81 179 ARG A O 1
ATOM 1352 N N . SER A 1 180 ? 9.075 -5.945 -23.837 1.00 98.00 180 SER A N 1
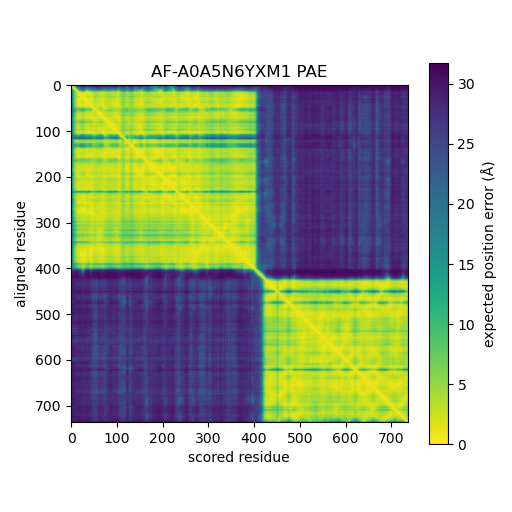ATOM 1353 C CA . SER A 1 180 ? 8.402 -7.161 -23.365 1.00 98.00 180 SER A CA 1
ATOM 1354 C C . SER A 1 180 ? 8.095 -8.121 -24.517 1.00 98.00 180 SER A C 1
ATOM 1356 O O . SER A 1 180 ? 8.230 -9.331 -24.353 1.00 98.00 180 SER A O 1
ATOM 1358 N N . VAL A 1 181 ? 7.743 -7.597 -25.698 1.00 98.44 181 VAL A N 1
ATOM 1359 C CA . VAL A 1 181 ? 7.581 -8.394 -26.927 1.00 98.44 181 VAL A CA 1
ATOM 1360 C C . VAL A 1 181 ? 8.908 -9.054 -27.332 1.00 98.44 181 VAL A C 1
ATOM 1362 O O . VAL A 1 181 ? 8.941 -10.258 -27.581 1.00 98.44 181 VAL A O 1
ATOM 1365 N N . ARG A 1 182 ? 10.020 -8.305 -27.342 1.00 98.31 182 ARG A N 1
ATOM 1366 C CA . ARG A 1 182 ? 11.359 -8.853 -27.653 1.00 98.31 182 ARG A CA 1
ATOM 1367 C C . ARG A 1 182 ? 11.844 -9.855 -26.600 1.00 98.31 182 ARG A C 1
ATOM 1369 O O . ARG A 1 182 ? 12.469 -10.862 -26.925 1.00 98.31 182 ARG A O 1
ATOM 1376 N N . TRP A 1 183 ? 11.553 -9.603 -25.328 1.00 98.50 183 TRP A N 1
ATOM 1377 C CA . TRP A 1 183 ? 11.904 -10.488 -24.220 1.00 98.50 183 TRP A CA 1
ATOM 1378 C C . TRP A 1 183 ? 11.123 -11.798 -24.234 1.00 98.50 183 TRP A C 1
ATOM 1380 O O . TRP A 1 183 ? 11.672 -12.817 -23.814 1.00 98.50 183 TRP A O 1
ATOM 1390 N N . LEU A 1 184 ? 9.896 -11.813 -24.761 1.00 98.44 184 LEU A N 1
ATOM 1391 C CA . LEU A 1 184 ? 9.171 -13.061 -24.979 1.00 98.44 184 LEU A CA 1
ATOM 1392 C C . LEU A 1 184 ? 9.918 -13.983 -25.948 1.00 98.44 184 LEU A C 1
ATOM 1394 O O . LEU A 1 184 ? 10.039 -15.170 -25.660 1.00 98.44 184 LEU A O 1
ATOM 1398 N N . ASP A 1 185 ? 10.467 -13.461 -27.049 1.00 98.12 185 ASP A N 1
ATOM 1399 C CA . ASP A 1 185 ? 11.239 -14.282 -27.995 1.00 98.12 185 ASP A CA 1
ATOM 1400 C C . ASP A 1 185 ? 12.429 -14.958 -27.298 1.00 98.12 185 ASP A C 1
ATOM 1402 O O . ASP A 1 185 ? 12.653 -16.157 -27.463 1.00 98.12 185 ASP A O 1
ATOM 1406 N N . ARG A 1 186 ? 13.119 -14.218 -26.423 1.00 98.31 186 ARG A N 1
ATOM 1407 C CA . ARG A 1 186 ? 14.208 -14.744 -25.585 1.00 98.31 186 ARG A CA 1
ATOM 1408 C C . ARG A 1 186 ? 13.722 -15.781 -24.572 1.00 98.31 186 ARG A C 1
ATOM 1410 O O . ARG A 1 186 ? 14.398 -16.782 -24.352 1.00 98.31 186 ARG A O 1
ATOM 1417 N N . CYS A 1 187 ? 12.553 -15.570 -23.964 1.00 98.38 187 CYS A N 1
ATOM 1418 C CA . CYS A 1 187 ? 11.954 -16.539 -23.044 1.00 98.38 187 CYS A CA 1
ATOM 1419 C C . CYS A 1 187 ? 11.587 -17.847 -23.754 1.00 98.38 187 CYS A C 1
ATOM 1421 O O . CYS A 1 187 ? 11.834 -18.923 -23.215 1.00 98.38 187 CYS A O 1
ATOM 1423 N N . ILE A 1 188 ? 11.014 -17.751 -24.958 1.00 97.25 188 ILE A N 1
ATOM 1424 C CA . ILE A 1 188 ? 10.677 -18.898 -25.806 1.00 97.25 188 ILE A CA 1
ATOM 1425 C C . ILE A 1 188 ? 11.941 -19.696 -26.125 1.00 97.25 188 ILE A C 1
ATOM 1427 O O . ILE A 1 188 ? 11.965 -20.907 -25.922 1.00 97.25 188 ILE A O 1
ATOM 1431 N N . ASP A 1 189 ? 13.000 -19.015 -26.562 1.00 96.69 189 ASP A N 1
ATOM 1432 C CA . ASP A 1 189 ? 14.248 -19.663 -26.968 1.00 96.69 189 ASP A CA 1
ATOM 1433 C C . ASP A 1 189 ? 14.986 -20.297 -25.767 1.00 96.69 189 ASP A C 1
ATOM 1435 O O . ASP A 1 189 ? 15.683 -21.300 -25.919 1.00 96.69 189 ASP A O 1
ATOM 1439 N N . ALA A 1 190 ? 14.807 -19.747 -24.560 1.00 97.62 190 ALA A N 1
ATOM 1440 C CA . ALA A 1 190 ? 15.390 -20.267 -23.324 1.00 97.62 190 ALA A CA 1
ATOM 1441 C C . ALA A 1 190 ? 14.603 -21.425 -22.686 1.00 97.62 190 ALA A C 1
ATOM 1443 O O . ALA A 1 190 ? 15.157 -22.132 -21.838 1.00 97.62 190 ALA A O 1
ATOM 1444 N N . HIS A 1 191 ? 13.325 -21.609 -23.034 1.00 96.81 191 HIS A N 1
ATOM 1445 C CA . HIS A 1 191 ? 12.461 -22.591 -22.380 1.00 96.81 191 HIS A CA 1
ATOM 1446 C C . HIS A 1 191 ? 12.816 -24.020 -22.791 1.00 96.81 191 HIS A C 1
ATOM 1448 O O . HIS A 1 191 ? 12.640 -24.425 -23.937 1.00 96.81 191 HIS A O 1
ATOM 1454 N N . LYS A 1 192 ? 13.306 -24.808 -21.829 1.00 95.31 192 LYS A N 1
ATOM 1455 C CA . LYS A 1 192 ? 13.838 -26.155 -22.086 1.00 95.31 192 LYS A CA 1
ATOM 1456 C C . LYS A 1 192 ? 12.799 -27.268 -22.066 1.00 95.31 192 LYS A C 1
ATOM 1458 O O . LYS A 1 192 ? 13.083 -28.338 -22.593 1.00 95.31 192 LYS A O 1
ATOM 1463 N N . TYR A 1 193 ? 11.654 -27.050 -21.417 1.00 95.44 193 TYR A N 1
ATOM 1464 C CA . TYR A 1 193 ? 10.726 -28.129 -21.050 1.00 95.44 193 TYR A CA 1
ATOM 1465 C C . TYR A 1 193 ? 9.263 -27.879 -21.468 1.00 95.44 193 TYR A C 1
ATOM 1467 O O . TYR A 1 193 ? 8.360 -27.960 -20.626 1.00 95.44 193 TYR A O 1
ATOM 1475 N N . PRO A 1 194 ? 8.995 -27.532 -22.738 1.00 93.75 194 PRO A N 1
ATOM 1476 C CA . PRO A 1 194 ? 7.648 -27.238 -23.241 1.00 93.75 194 PRO A CA 1
ATOM 1477 C C . PRO A 1 194 ? 6.648 -28.406 -23.101 1.00 93.75 194 PRO A C 1
ATOM 1479 O O . PRO A 1 194 ? 5.444 -28.197 -22.974 1.00 93.75 194 PRO A O 1
ATOM 1482 N N . GLU A 1 195 ? 7.137 -29.644 -23.038 1.00 93.88 195 GLU A N 1
ATOM 1483 C CA . GLU A 1 195 ? 6.356 -30.866 -22.817 1.00 93.88 195 GLU A CA 1
ATOM 1484 C C . GLU A 1 195 ? 5.840 -31.050 -21.382 1.00 93.88 195 GLU A C 1
ATOM 1486 O O . GLU A 1 195 ? 5.033 -31.945 -21.138 1.00 93.88 195 GLU A O 1
ATOM 1491 N N . ARG A 1 196 ? 6.297 -30.226 -20.428 1.00 94.56 196 ARG A N 1
ATOM 1492 C CA . ARG A 1 196 ? 5.881 -30.302 -19.014 1.00 94.56 196 ARG A CA 1
ATOM 1493 C C . ARG A 1 196 ? 5.692 -28.956 -18.313 1.00 94.56 196 ARG A C 1
ATOM 1495 O O . ARG A 1 196 ? 5.153 -28.940 -17.217 1.00 94.56 196 ARG A O 1
ATOM 1502 N N . GLN A 1 197 ? 6.101 -27.836 -18.904 1.00 97.44 197 GLN A N 1
ATOM 1503 C CA . GLN A 1 197 ? 5.816 -26.499 -18.374 1.00 97.44 197 GLN A CA 1
ATOM 1504 C C . GLN A 1 197 ? 5.333 -25.581 -19.488 1.00 97.44 197 GLN A C 1
ATOM 1506 O O . GLN A 1 197 ? 5.845 -25.609 -20.608 1.00 97.44 197 GLN A O 1
ATOM 1511 N N . ASN A 1 198 ? 4.367 -24.730 -19.168 1.00 97.88 198 ASN A N 1
ATOM 1512 C CA . ASN A 1 198 ? 3.638 -23.952 -20.158 1.00 97.88 198 ASN A CA 1
ATOM 1513 C C . ASN A 1 198 ? 3.964 -22.468 -20.009 1.00 97.88 198 ASN A C 1
ATOM 1515 O O . ASN A 1 198 ? 3.558 -21.839 -19.033 1.00 97.88 198 ASN A O 1
ATOM 1519 N N . LEU A 1 199 ? 4.710 -21.917 -20.971 1.00 98.19 199 LEU A N 1
ATOM 1520 C CA . LEU A 1 199 ? 5.095 -20.507 -20.978 1.00 98.19 199 LEU A CA 1
ATOM 1521 C C . LEU A 1 199 ? 3.907 -19.628 -21.356 1.00 98.19 199 LEU A C 1
ATOM 1523 O O . LEU A 1 199 ? 3.324 -19.810 -22.419 1.00 98.19 199 LEU A O 1
ATOM 1527 N N . PHE A 1 200 ? 3.549 -18.676 -20.503 1.00 98.50 200 PHE A N 1
ATOM 1528 C CA . PHE A 1 200 ? 2.526 -17.676 -20.789 1.00 98.50 200 PHE A CA 1
ATOM 1529 C C . PHE A 1 200 ? 3.186 -16.342 -21.131 1.00 98.50 200 PHE A C 1
ATOM 1531 O O . PHE A 1 200 ? 4.101 -15.885 -20.435 1.00 98.50 200 PHE A O 1
ATOM 1538 N N . CYS A 1 201 ? 2.687 -15.699 -22.186 1.00 98.25 201 CYS A N 1
ATOM 1539 C CA . CYS A 1 201 ? 3.067 -14.331 -22.507 1.00 98.25 201 CYS A CA 1
ATOM 1540 C C . CYS A 1 201 ? 2.322 -13.324 -21.620 1.00 98.25 201 CYS A C 1
ATOM 1542 O O . CYS A 1 201 ? 1.269 -13.647 -21.068 1.00 98.25 201 CYS A O 1
ATOM 1544 N N . ILE A 1 202 ? 2.823 -12.091 -21.514 1.00 98.31 202 ILE A N 1
ATOM 1545 C CA . ILE A 1 202 ? 2.200 -11.028 -20.708 1.00 98.31 202 ILE A CA 1
ATOM 1546 C C . ILE A 1 202 ? 1.899 -9.819 -21.591 1.00 98.31 202 ILE A C 1
ATOM 1548 O O . ILE A 1 202 ? 2.810 -9.165 -22.091 1.00 98.31 202 ILE A O 1
ATOM 1552 N N . ILE A 1 203 ? 0.616 -9.489 -21.746 1.00 98.25 203 ILE A N 1
ATOM 1553 C CA . ILE A 1 203 ? 0.177 -8.272 -22.429 1.00 98.25 203 ILE A CA 1
ATOM 1554 C C . ILE A 1 203 ? 0.519 -7.053 -21.564 1.00 98.25 203 ILE A C 1
ATOM 1556 O O . ILE A 1 203 ? 0.077 -6.959 -20.416 1.00 98.25 203 ILE A O 1
ATOM 1560 N N . GLN A 1 204 ? 1.235 -6.097 -22.155 1.00 96.06 204 GLN A N 1
ATOM 1561 C CA . GLN A 1 204 ? 1.632 -4.811 -21.573 1.00 96.06 204 GLN A CA 1
ATOM 1562 C C . GLN A 1 204 ? 1.020 -3.629 -22.347 1.00 96.06 204 GLN A C 1
ATOM 1564 O O . GLN A 1 204 ? 0.321 -3.833 -23.338 1.00 96.06 204 GLN A O 1
ATOM 1569 N N . GLY A 1 205 ? 1.240 -2.396 -21.873 1.00 94.00 205 GLY A N 1
ATOM 1570 C CA . GLY A 1 205 ? 0.757 -1.170 -22.536 1.00 94.00 205 GLY A CA 1
ATOM 1571 C C . GLY A 1 205 ? 0.050 -0.150 -21.633 1.00 94.00 205 GLY A C 1
ATOM 1572 O O . GLY A 1 205 ? -0.609 0.751 -22.138 1.00 94.00 205 GLY A O 1
ATOM 1573 N N . GLY A 1 206 ? 0.147 -0.276 -20.303 1.00 92.88 206 GLY A N 1
ATOM 1574 C CA . GLY A 1 206 ? -0.465 0.685 -19.374 1.00 92.88 206 GLY A CA 1
ATOM 1575 C C . GLY A 1 206 ? -1.994 0.747 -19.503 1.00 92.88 206 GLY A C 1
ATOM 1576 O O . GLY A 1 206 ? -2.643 -0.293 -19.648 1.00 92.88 206 GLY A O 1
ATOM 1577 N N . LEU A 1 207 ? -2.565 1.953 -19.440 1.00 93.81 207 LEU A N 1
ATOM 1578 C CA . LEU A 1 207 ? -3.995 2.204 -19.700 1.00 93.81 207 LEU A CA 1
ATOM 1579 C C . LEU A 1 207 ? -4.295 2.573 -21.164 1.00 93.81 207 LEU A C 1
ATOM 1581 O O . LEU A 1 207 ? -5.448 2.821 -21.508 1.00 93.81 207 LEU A O 1
ATOM 1585 N N . ASP A 1 208 ? -3.285 2.604 -22.036 1.00 96.12 208 ASP A N 1
ATOM 1586 C CA . ASP A 1 208 ? -3.467 2.944 -23.445 1.00 96.12 208 ASP A CA 1
ATOM 1587 C C . ASP A 1 208 ? -4.028 1.741 -24.214 1.00 96.12 208 ASP A C 1
ATOM 1589 O O . ASP A 1 208 ? -3.359 0.720 -24.406 1.00 96.12 208 ASP A O 1
ATOM 1593 N N . LEU A 1 209 ? -5.276 1.862 -24.670 1.00 96.94 209 LEU A N 1
ATOM 1594 C CA . LEU A 1 209 ? -5.943 0.788 -25.394 1.00 96.94 209 LEU A CA 1
ATOM 1595 C C . LEU A 1 209 ? -5.255 0.466 -26.725 1.00 96.94 209 LEU A C 1
ATOM 1597 O O . LEU A 1 209 ? -5.208 -0.705 -27.079 1.00 96.94 209 LEU A O 1
ATOM 1601 N N . GLU A 1 210 ? -4.681 1.430 -27.445 1.00 97.69 210 GLU A N 1
ATOM 1602 C CA . GLU A 1 210 ? -3.974 1.151 -28.702 1.00 97.69 210 GLU A CA 1
ATOM 1603 C C . GLU A 1 210 ? -2.694 0.352 -28.459 1.00 97.69 210 GLU A C 1
ATOM 1605 O O . GLU A 1 210 ? -2.464 -0.659 -29.132 1.00 97.69 210 GLU A O 1
ATOM 1610 N N . LEU A 1 211 ? -1.906 0.720 -27.441 1.00 97.75 211 LEU A N 1
ATOM 1611 C CA . LEU A 1 211 ? -0.728 -0.063 -27.052 1.00 97.75 211 LEU A CA 1
ATOM 1612 C C . LEU A 1 211 ? -1.119 -1.474 -26.599 1.00 97.75 211 LEU A C 1
ATOM 1614 O O . LEU A 1 211 ? -0.446 -2.442 -26.959 1.00 97.75 211 LEU A O 1
ATOM 1618 N N . ARG A 1 212 ? -2.240 -1.620 -25.880 1.00 97.88 212 ARG A N 1
ATOM 1619 C CA . ARG A 1 212 ? -2.784 -2.933 -25.498 1.00 97.88 212 ARG A CA 1
ATOM 1620 C C . ARG A 1 212 ? -3.175 -3.767 -26.717 1.00 97.88 212 ARG A C 1
ATOM 1622 O O . ARG A 1 212 ? -2.847 -4.953 -26.748 1.00 97.88 212 ARG A O 1
ATOM 1629 N N . ARG A 1 213 ? -3.818 -3.180 -27.736 1.00 98.50 213 ARG A N 1
ATOM 1630 C CA . ARG A 1 213 ? -4.163 -3.888 -28.986 1.00 98.50 213 ARG A CA 1
ATOM 1631 C C . ARG A 1 213 ? -2.917 -4.299 -29.770 1.00 98.50 213 ARG A C 1
ATOM 1633 O O . ARG A 1 213 ? -2.839 -5.449 -30.198 1.00 98.50 213 ARG A O 1
ATOM 1640 N N . LYS A 1 214 ? -1.932 -3.400 -29.899 1.00 98.38 214 LYS A N 1
ATOM 1641 C CA . LYS A 1 214 ? -0.626 -3.678 -30.526 1.00 98.38 214 LYS A CA 1
ATOM 1642 C C . LYS A 1 214 ? 0.075 -4.840 -29.818 1.00 98.38 214 LYS A C 1
ATOM 1644 O O . LYS A 1 214 ? 0.451 -5.814 -30.463 1.00 98.38 214 LYS A O 1
ATOM 1649 N N . CYS A 1 215 ? 0.158 -4.791 -28.488 1.00 98.38 215 CYS A N 1
ATOM 1650 C CA . CYS A 1 215 ? 0.758 -5.859 -27.694 1.00 98.38 215 CYS A CA 1
ATOM 1651 C C . CYS A 1 215 ? -0.009 -7.185 -27.827 1.00 98.38 215 CYS A C 1
ATOM 1653 O O . CYS A 1 215 ? 0.615 -8.226 -28.005 1.00 98.38 215 CYS A O 1
ATOM 1655 N N . CYS A 1 216 ? -1.349 -7.168 -27.813 1.00 98.56 216 CYS A N 1
ATOM 1656 C CA . CYS A 1 216 ? -2.153 -8.374 -28.044 1.00 98.56 216 CYS A CA 1
ATOM 1657 C C . CYS A 1 216 ? -1.817 -9.028 -29.387 1.00 98.56 216 CYS A C 1
ATOM 1659 O O . CYS A 1 216 ? -1.578 -10.231 -29.421 1.00 98.56 216 CYS A O 1
ATOM 1661 N N . ALA A 1 217 ? -1.759 -8.251 -30.472 1.00 98.25 217 ALA A N 1
ATOM 1662 C CA . ALA A 1 217 ? -1.427 -8.774 -31.795 1.00 98.25 217 ALA A CA 1
ATOM 1663 C C . ALA A 1 217 ? -0.029 -9.423 -31.821 1.00 98.25 217 ALA A C 1
ATOM 1665 O O . ALA A 1 217 ? 0.114 -10.562 -32.265 1.00 98.25 217 ALA A O 1
ATOM 1666 N N . GLU A 1 218 ? 0.978 -8.736 -31.274 1.00 98.19 218 GLU A N 1
ATOM 1667 C CA . GLU A 1 218 ? 2.362 -9.224 -31.207 1.00 98.19 218 GLU A CA 1
ATOM 1668 C C . GLU A 1 218 ? 2.515 -10.496 -30.360 1.00 98.19 218 GLU A C 1
ATOM 1670 O O . GLU A 1 218 ? 3.223 -11.432 -30.741 1.00 98.19 218 GLU A O 1
ATOM 1675 N N . MET A 1 219 ? 1.854 -10.548 -29.204 1.00 97.69 219 MET A N 1
ATOM 1676 C CA . MET A 1 219 ? 1.951 -11.676 -28.278 1.00 97.69 219 MET A CA 1
ATOM 1677 C C . MET A 1 219 ? 1.182 -12.899 -28.797 1.00 97.69 219 MET A C 1
ATOM 1679 O O . MET A 1 219 ? 1.683 -14.020 -28.727 1.00 97.69 219 MET A O 1
ATOM 1683 N N . VAL A 1 220 ? -0.000 -12.697 -29.392 1.00 96.81 220 VAL A N 1
ATOM 1684 C CA . VAL A 1 220 ? -0.790 -13.779 -30.007 1.00 96.81 220 VAL A CA 1
ATOM 1685 C C . VAL A 1 220 ? -0.045 -14.411 -31.183 1.00 96.81 220 VAL A C 1
ATOM 1687 O O . VAL A 1 220 ? -0.079 -15.633 -31.322 1.00 96.81 220 VAL A O 1
ATOM 1690 N N . ALA A 1 221 ? 0.682 -13.620 -31.979 1.00 96.06 221 ALA A N 1
ATOM 1691 C CA . ALA A 1 221 ? 1.474 -14.123 -33.103 1.00 96.06 221 ALA A CA 1
ATOM 1692 C C . ALA A 1 221 ? 2.582 -15.116 -32.694 1.00 96.06 221 ALA A C 1
ATOM 1694 O O . ALA A 1 221 ? 3.031 -15.905 -33.523 1.00 96.06 221 ALA A O 1
ATOM 1695 N N . ARG A 1 222 ? 3.011 -15.104 -31.424 1.00 94.75 222 ARG A N 1
ATOM 1696 C CA . ARG A 1 222 ? 4.033 -16.014 -30.869 1.00 94.75 222 ARG A CA 1
ATOM 1697 C C . ARG A 1 222 ? 3.466 -17.319 -30.311 1.00 94.75 222 ARG A C 1
ATOM 1699 O O . ARG A 1 222 ? 4.230 -18.197 -29.924 1.00 94.75 222 ARG A O 1
ATOM 1706 N N . ASP A 1 223 ? 2.142 -17.447 -30.293 1.00 94.00 223 ASP A N 1
ATOM 1707 C CA . ASP A 1 223 ? 1.413 -18.689 -30.041 1.00 94.00 223 ASP A CA 1
ATOM 1708 C C . ASP A 1 223 ? 1.751 -19.411 -28.715 1.00 94.00 223 ASP A C 1
ATOM 1710 O O . ASP A 1 223 ? 1.664 -20.631 -28.618 1.00 94.00 223 ASP A O 1
ATOM 1714 N N . THR A 1 224 ? 2.058 -18.679 -27.637 1.00 96.00 224 THR A N 1
ATOM 1715 C CA . THR A 1 224 ? 2.277 -19.287 -26.308 1.00 96.00 224 THR A CA 1
ATOM 1716 C C . THR A 1 224 ? 1.037 -20.039 -25.792 1.00 96.00 224 THR A C 1
ATOM 1718 O O . THR A 1 224 ? -0.083 -19.588 -26.052 1.00 96.00 224 THR A O 1
ATOM 1721 N N . PRO A 1 225 ? 1.178 -21.144 -25.029 1.00 96.38 225 PRO A N 1
ATOM 1722 C CA . PRO A 1 225 ? 0.045 -21.935 -24.523 1.00 96.38 225 PRO A CA 1
ATOM 1723 C C . PRO A 1 225 ? -1.028 -21.164 -23.739 1.00 96.38 2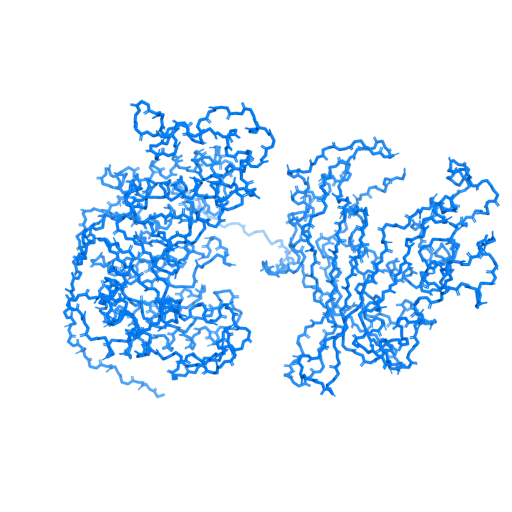25 PRO A C 1
ATOM 1725 O O . PRO A 1 225 ? -2.193 -21.556 -23.733 1.00 96.38 225 PRO A O 1
ATOM 1728 N N . GLY A 1 226 ? -0.661 -20.054 -23.100 1.00 97.25 226 GLY A N 1
ATOM 1729 C CA . GLY A 1 226 ? -1.599 -19.163 -22.425 1.00 97.25 226 GLY A CA 1
ATOM 1730 C C . GLY A 1 226 ? -1.149 -17.712 -22.455 1.00 97.25 226 GLY A C 1
ATOM 1731 O O . GLY A 1 226 ? -0.045 -17.396 -22.912 1.00 97.25 226 GLY A O 1
ATOM 1732 N N . ILE A 1 227 ? -2.046 -16.826 -22.020 1.00 98.50 227 ILE A N 1
ATOM 1733 C CA . ILE A 1 227 ? -1.880 -15.379 -22.152 1.00 98.50 227 ILE A CA 1
ATOM 1734 C C . ILE A 1 227 ? -2.307 -14.699 -20.855 1.00 98.50 227 ILE A C 1
ATOM 1736 O O . ILE A 1 227 ? -3.436 -14.867 -20.387 1.00 98.50 227 ILE A O 1
ATOM 1740 N N . ALA A 1 228 ? -1.411 -13.899 -20.292 1.00 98.38 228 ALA A N 1
ATOM 1741 C CA . ALA A 1 228 ? -1.689 -13.053 -19.148 1.00 98.38 228 ALA A CA 1
ATOM 1742 C C . ALA A 1 228 ? -1.859 -11.585 -19.547 1.00 98.38 228 ALA A C 1
ATOM 1744 O O . ALA A 1 228 ? -1.297 -11.123 -20.535 1.00 98.38 228 ALA A O 1
ATOM 1745 N N . ILE A 1 229 ? -2.615 -10.838 -18.752 1.00 97.88 229 ILE A N 1
ATOM 1746 C CA . ILE A 1 229 ? -2.801 -9.394 -18.849 1.00 97.88 229 ILE A CA 1
ATOM 1747 C C . ILE A 1 229 ? -2.106 -8.787 -17.630 1.00 97.88 229 ILE A C 1
ATOM 1749 O O . ILE A 1 229 ? -2.567 -8.949 -16.497 1.00 97.88 229 ILE A O 1
ATOM 1753 N N . GLY A 1 230 ? -0.968 -8.135 -17.875 1.00 93.56 230 GLY A N 1
ATOM 1754 C CA . GLY A 1 230 ? -0.114 -7.543 -16.849 1.00 93.56 230 GLY A CA 1
ATOM 1755 C C . GLY A 1 230 ? -0.411 -6.067 -16.592 1.00 93.56 230 GLY A C 1
ATOM 1756 O O . GLY A 1 230 ? -1.094 -5.392 -17.371 1.00 93.56 230 GLY A O 1
ATOM 1757 N N . GLY A 1 231 ? 0.132 -5.556 -15.485 1.00 84.38 231 GLY A N 1
ATOM 1758 C CA . GLY A 1 231 ? 0.045 -4.141 -15.124 1.00 84.38 231 GLY A CA 1
ATOM 1759 C C . GLY A 1 231 ? -1.382 -3.682 -14.820 1.00 84.38 231 GLY A C 1
ATOM 1760 O O . GLY A 1 231 ? -1.802 -2.668 -15.358 1.00 84.38 231 GLY A O 1
ATOM 1761 N N . LEU A 1 232 ? -2.141 -4.424 -14.012 1.00 83.31 232 LEU A N 1
ATOM 1762 C CA . LEU A 1 232 ? -3.501 -4.068 -13.567 1.00 83.31 232 LEU A CA 1
ATOM 1763 C C . LEU A 1 232 ? -3.705 -4.413 -12.076 1.00 83.31 232 LEU A C 1
ATOM 1765 O O . LEU A 1 232 ? -4.627 -5.127 -11.688 1.00 83.31 232 LEU A O 1
ATOM 1769 N N . SER A 1 233 ? -2.754 -3.997 -11.235 1.00 68.56 233 SER A N 1
ATOM 1770 C CA . SER A 1 233 ? -2.614 -4.467 -9.848 1.00 68.56 233 SER A CA 1
ATOM 1771 C C . SER A 1 233 ? -3.123 -3.483 -8.781 1.00 68.56 233 SER A C 1
ATOM 1773 O O . SER A 1 233 ? -2.731 -3.581 -7.615 1.00 68.56 233 SER A O 1
ATOM 1775 N N . GLY A 1 234 ? -4.032 -2.566 -9.145 1.00 60.53 234 GLY A N 1
ATOM 1776 C CA . GLY A 1 234 ? -4.829 -1.785 -8.187 1.00 60.53 234 GLY A CA 1
ATOM 1777 C C . GLY A 1 234 ? -4.385 -0.339 -7.945 1.00 60.53 234 GLY A C 1
ATOM 1778 O O . GLY A 1 234 ? -4.707 0.210 -6.891 1.00 60.53 234 GLY A O 1
ATOM 1779 N N . GLY A 1 235 ? -3.657 0.270 -8.886 1.00 66.88 235 GLY A N 1
ATOM 1780 C CA . GLY A 1 235 ? -3.336 1.709 -8.872 1.00 66.88 235 GLY A CA 1
ATOM 1781 C C . GLY A 1 235 ? -4.244 2.550 -9.779 1.00 66.88 235 GLY A C 1
ATOM 1782 O O . GLY A 1 235 ? -4.348 3.762 -9.621 1.00 66.88 235 GLY A O 1
ATOM 1783 N N . GLU A 1 236 ? -4.904 1.900 -10.729 1.00 83.44 236 GLU A N 1
ATOM 1784 C CA . GLU A 1 236 ? -5.781 2.481 -11.731 1.00 83.44 236 GLU A CA 1
ATOM 1785 C C . GLU A 1 236 ? -7.241 2.592 -11.266 1.00 83.44 236 GLU A C 1
ATOM 1787 O O . GLU A 1 236 ? -7.709 1.870 -10.381 1.00 83.44 236 GLU A O 1
ATOM 1792 N N . ALA A 1 237 ? -7.997 3.486 -11.909 1.00 85.88 237 ALA A N 1
ATOM 1793 C CA . ALA A 1 237 ? -9.438 3.569 -11.709 1.00 85.88 237 ALA A CA 1
ATOM 1794 C C . ALA A 1 237 ? -10.133 2.291 -12.213 1.00 85.88 237 ALA A C 1
ATOM 1796 O O . ALA A 1 237 ? -9.774 1.742 -13.254 1.00 85.88 237 ALA A O 1
ATOM 1797 N N . LYS A 1 238 ? -11.188 1.849 -11.515 1.00 87.00 238 LYS A N 1
ATOM 1798 C CA . LYS A 1 238 ? -11.925 0.614 -11.850 1.00 87.00 238 LYS A CA 1
ATOM 1799 C C . LYS A 1 238 ? -12.508 0.611 -13.263 1.00 87.00 238 LYS A C 1
ATOM 1801 O O . LYS A 1 238 ? -12.549 -0.435 -13.904 1.00 87.00 238 LYS A O 1
ATOM 1806 N N . GLU A 1 239 ? -12.927 1.770 -13.768 1.00 90.19 239 GLU A N 1
ATOM 1807 C CA . GLU A 1 239 ? -13.407 1.901 -15.149 1.00 90.19 239 GLU A CA 1
ATOM 1808 C C . GLU A 1 239 ? -12.294 1.629 -16.165 1.00 90.19 239 GLU A C 1
ATOM 1810 O O . GLU A 1 239 ? -12.516 0.901 -17.129 1.00 90.19 239 GLU A O 1
ATOM 1815 N N . GLU A 1 240 ? -11.092 2.153 -15.925 1.00 91.12 240 GLU A N 1
ATOM 1816 C CA . GLU A 1 240 ? -9.935 1.942 -16.799 1.00 91.12 240 GLU A CA 1
ATOM 1817 C C . GLU A 1 240 ? -9.443 0.493 -16.738 1.00 91.12 240 GLU A C 1
ATOM 1819 O O . GLU A 1 240 ? -9.215 -0.113 -17.784 1.00 91.12 240 GLU A O 1
ATOM 1824 N N . PHE A 1 241 ? -9.392 -0.100 -15.537 1.00 93.00 241 PHE A N 1
ATOM 1825 C CA . PHE A 1 241 ? -9.153 -1.537 -15.357 1.00 93.00 241 PHE A CA 1
ATOM 1826 C C . PHE A 1 241 ? -10.068 -2.364 -16.267 1.00 93.00 241 PHE A C 1
ATOM 1828 O O . PHE A 1 241 ? -9.605 -3.177 -17.067 1.00 93.00 241 PHE A O 1
ATOM 1835 N N . CYS A 1 242 ? -11.376 -2.112 -16.204 1.00 93.94 242 CYS A N 1
ATOM 1836 C CA . CYS A 1 242 ? -12.339 -2.868 -16.988 1.00 93.94 242 CYS A CA 1
ATOM 1837 C C . CYS A 1 242 ? -12.211 -2.611 -18.492 1.00 93.94 242 CYS A C 1
ATOM 1839 O O . CYS A 1 242 ? -12.316 -3.560 -19.261 1.00 93.94 242 CYS A O 1
ATOM 1841 N N . LYS A 1 243 ? -11.958 -1.369 -18.929 1.00 95.31 243 LYS A N 1
ATOM 1842 C CA . LYS A 1 243 ? -11.724 -1.056 -20.350 1.00 95.31 243 LYS A CA 1
ATOM 1843 C C . LYS A 1 243 ? -10.538 -1.841 -20.903 1.00 95.31 243 LYS A C 1
ATOM 1845 O O . LYS A 1 243 ? -10.639 -2.408 -21.988 1.00 95.31 243 LYS A O 1
ATOM 1850 N N . VAL A 1 244 ? -9.435 -1.908 -20.154 1.00 96.56 244 VAL A N 1
ATOM 1851 C CA . VAL A 1 244 ? -8.246 -2.668 -20.559 1.00 96.56 244 VAL A CA 1
ATOM 1852 C C . VAL A 1 244 ? -8.548 -4.165 -20.604 1.00 96.56 244 VAL A C 1
ATOM 1854 O O . VAL A 1 244 ? -8.228 -4.813 -21.601 1.00 96.56 244 VAL A O 1
ATOM 1857 N N . VAL A 1 245 ? -9.182 -4.726 -19.567 1.00 96.88 245 VAL A N 1
ATOM 1858 C CA . VAL A 1 245 ? -9.547 -6.154 -19.550 1.00 96.88 245 VAL A CA 1
ATOM 1859 C C . VAL A 1 245 ? -10.489 -6.487 -20.709 1.00 96.88 245 VAL A C 1
ATOM 1861 O O . VAL A 1 245 ? -10.246 -7.460 -21.422 1.00 96.88 245 VAL A O 1
ATOM 1864 N N . ASP A 1 246 ? -11.520 -5.676 -20.949 1.00 97.12 246 ASP A N 1
ATOM 1865 C CA . ASP A 1 246 ? -12.498 -5.875 -22.023 1.00 97.12 246 ASP A CA 1
ATOM 1866 C C . ASP A 1 246 ? -11.860 -5.825 -23.420 1.00 97.12 246 ASP A C 1
ATOM 1868 O O . ASP A 1 246 ? -12.141 -6.681 -24.269 1.00 97.12 246 ASP A O 1
ATOM 1872 N N . ALA A 1 247 ? -10.967 -4.852 -23.635 1.00 97.56 247 ALA A N 1
ATOM 1873 C CA . ALA A 1 247 ? -10.239 -4.680 -24.885 1.00 97.56 247 ALA A CA 1
ATOM 1874 C C . ALA A 1 247 ? -9.289 -5.853 -25.151 1.00 97.56 247 ALA A C 1
ATOM 1876 O O . ALA A 1 247 ? -9.311 -6.418 -26.243 1.00 97.56 247 ALA A O 1
ATOM 1877 N N . CYS A 1 248 ? -8.489 -6.250 -24.156 1.00 98.25 248 CYS A N 1
ATOM 1878 C CA . CYS A 1 248 ? -7.562 -7.370 -24.287 1.00 98.25 248 CYS A CA 1
ATOM 1879 C C . CYS A 1 248 ? -8.322 -8.674 -24.541 1.00 98.25 248 CYS A C 1
ATOM 1881 O O . CYS A 1 248 ? -8.133 -9.307 -25.573 1.00 98.25 248 CYS A O 1
ATOM 1883 N N . THR A 1 249 ? -9.228 -9.064 -23.640 1.00 97.94 249 THR A N 1
ATOM 1884 C CA . THR A 1 249 ? -9.976 -10.335 -23.727 1.00 97.94 249 THR A CA 1
ATOM 1885 C C . THR A 1 249 ? -10.775 -10.485 -25.024 1.00 97.94 249 THR A C 1
ATOM 1887 O O . THR A 1 249 ? -10.932 -11.609 -25.499 1.00 97.94 249 THR A O 1
ATOM 1890 N N . GLY A 1 250 ? -11.239 -9.381 -25.623 1.00 96.75 250 GLY A N 1
ATOM 1891 C CA . GLY A 1 250 ? -11.909 -9.373 -26.926 1.00 96.75 250 GLY A CA 1
ATOM 1892 C C . GLY A 1 250 ? -11.003 -9.711 -28.117 1.00 96.75 250 GLY A C 1
ATOM 1893 O O . GLY A 1 250 ? -11.514 -10.085 -29.168 1.00 96.75 250 GLY A O 1
ATOM 1894 N N . LEU A 1 251 ? -9.682 -9.605 -27.956 1.00 97.75 251 LEU A N 1
ATOM 1895 C CA . LEU A 1 251 ? -8.681 -9.885 -28.991 1.00 97.75 251 LEU A CA 1
ATOM 1896 C C . LEU A 1 251 ? -7.952 -11.219 -28.789 1.00 97.75 251 LEU A C 1
ATOM 1898 O O . LEU A 1 251 ? -7.258 -11.681 -29.694 1.00 97.75 251 LEU A O 1
ATOM 1902 N N . LEU A 1 252 ? -8.076 -11.837 -27.611 1.00 97.56 252 LEU A N 1
ATOM 1903 C CA . LEU A 1 252 ? -7.353 -13.066 -27.291 1.00 97.56 252 LEU A CA 1
ATOM 1904 C C . LEU A 1 252 ? -8.067 -14.311 -27.848 1.00 97.56 252 LEU A C 1
ATOM 1906 O O . LEU A 1 252 ? -9.294 -14.404 -27.738 1.00 97.56 252 LEU A O 1
ATOM 1910 N N . PRO A 1 253 ? -7.322 -15.319 -28.346 1.00 96.69 253 PRO A N 1
ATOM 1911 C CA . PRO A 1 253 ? -7.888 -16.574 -28.828 1.00 96.69 253 PRO A CA 1
ATOM 1912 C C . PRO A 1 253 ? -8.818 -17.245 -27.814 1.00 96.69 253 PRO A C 1
ATOM 1914 O O . PRO A 1 253 ? -8.586 -17.218 -26.603 1.00 96.69 253 PRO A O 1
ATOM 1917 N N . ASP A 1 254 ? -9.873 -17.884 -28.315 1.00 95.88 254 ASP A N 1
ATOM 1918 C CA . ASP A 1 254 ? -10.850 -18.549 -27.455 1.00 95.88 254 ASP A CA 1
ATOM 1919 C C . ASP A 1 254 ? -10.287 -19.800 -26.775 1.00 95.88 254 ASP A C 1
ATOM 1921 O O . ASP A 1 254 ? -10.568 -20.022 -25.601 1.00 95.88 254 ASP A O 1
ATOM 1925 N N . GLN A 1 255 ? -9.463 -20.577 -27.481 1.00 96.19 255 GLN A N 1
ATOM 1926 C CA . GLN A 1 255 ? -8.909 -21.852 -27.004 1.00 96.19 255 GLN A CA 1
ATOM 1927 C C . GLN A 1 255 ? -7.606 -21.692 -26.208 1.00 96.19 255 GLN A C 1
ATOM 1929 O O . GLN A 1 255 ? -6.716 -22.535 -26.276 1.00 96.19 255 GLN A O 1
ATOM 1934 N N . LYS A 1 256 ? -7.469 -20.582 -25.477 1.00 96.62 256 LYS A N 1
ATOM 1935 C CA . LYS A 1 256 ? -6.333 -20.315 -24.588 1.00 96.62 256 LYS A CA 1
ATOM 1936 C C . LYS A 1 256 ? -6.810 -19.674 -23.292 1.00 96.62 256 LYS A C 1
ATOM 1938 O O . LYS A 1 256 ? -7.704 -18.826 -23.361 1.00 96.62 256 LYS A O 1
ATOM 1943 N N . PRO A 1 257 ? -6.222 -20.012 -22.133 1.00 97.94 257 PRO A N 1
ATOM 1944 C CA . PRO A 1 257 ? -6.556 -19.371 -20.867 1.00 97.94 257 PRO A CA 1
ATOM 1945 C C . PRO A 1 257 ? -6.123 -17.898 -20.851 1.00 97.94 257 PRO A C 1
ATOM 1947 O O . PRO A 1 257 ? -5.081 -17.533 -21.403 1.00 97.94 257 PRO A O 1
ATOM 1950 N N . ARG A 1 258 ? -6.932 -17.065 -20.188 1.00 98.50 258 ARG A N 1
ATOM 1951 C CA . ARG A 1 258 ? -6.741 -15.619 -20.021 1.00 98.50 258 ARG A CA 1
ATOM 1952 C C . ARG A 1 258 ? -6.553 -15.297 -18.541 1.00 98.50 258 ARG A C 1
ATOM 1954 O O . ARG A 1 258 ? -7.490 -15.415 -17.749 1.00 98.50 258 ARG A O 1
ATOM 1961 N N . TYR A 1 259 ? -5.348 -14.885 -18.173 1.00 98.62 259 TYR A N 1
ATOM 1962 C CA . TYR A 1 259 ? -4.946 -14.653 -16.786 1.00 98.62 259 TYR A CA 1
ATOM 1963 C C . TYR A 1 259 ? -4.798 -13.158 -16.484 1.00 98.62 259 TYR A C 1
ATOM 1965 O O . TYR A 1 259 ? -3.919 -12.509 -17.032 1.00 98.62 259 TYR A O 1
ATOM 1973 N N . VAL A 1 260 ? -5.627 -12.592 -15.606 1.00 97.75 260 VAL A N 1
ATOM 1974 C CA . VAL A 1 260 ? -5.485 -11.194 -15.165 1.00 97.75 260 VAL A CA 1
ATOM 1975 C C . VAL A 1 260 ? -4.712 -11.162 -13.850 1.00 97.75 260 VAL A C 1
ATOM 1977 O O . VAL A 1 260 ? -5.183 -11.662 -12.827 1.00 97.75 260 VAL A O 1
ATOM 1980 N N . MET A 1 261 ? -3.510 -10.591 -13.893 1.00 94.81 261 MET A N 1
ATOM 1981 C CA . MET A 1 261 ? -2.532 -10.696 -12.809 1.00 94.81 261 MET A CA 1
ATOM 1982 C C . MET A 1 261 ? -2.797 -9.686 -11.685 1.00 94.81 261 MET A C 1
ATOM 1984 O O . MET A 1 261 ? -3.050 -8.510 -11.945 1.00 94.81 261 MET A O 1
ATOM 1988 N N . GLY A 1 262 ? -2.652 -10.118 -10.431 1.00 91.88 262 GLY A N 1
ATOM 1989 C CA . GLY A 1 262 ? -2.642 -9.251 -9.247 1.00 91.88 262 GLY A CA 1
ATOM 1990 C C . GLY A 1 262 ? -4.013 -8.791 -8.737 1.00 91.88 262 GLY A C 1
ATOM 1991 O O . GLY A 1 262 ? -4.076 -7.892 -7.894 1.00 91.88 262 GLY A O 1
ATOM 1992 N N . VAL A 1 263 ? -5.106 -9.398 -9.201 1.00 94.12 263 VAL A N 1
ATOM 1993 C CA . VAL A 1 263 ? -6.486 -9.026 -8.852 1.00 94.12 263 VAL A CA 1
ATOM 1994 C C . VAL A 1 263 ? -7.058 -9.958 -7.784 1.00 94.12 263 VAL A C 1
ATOM 1996 O O . VAL A 1 263 ? -7.064 -11.178 -7.936 1.00 94.12 263 VAL A O 1
ATOM 1999 N N . GLY A 1 264 ? -7.571 -9.387 -6.686 1.00 92.44 264 GLY A N 1
ATOM 2000 C CA . GLY A 1 264 ? -8.045 -10.171 -5.536 1.00 92.44 264 GLY A CA 1
ATOM 2001 C C . GLY A 1 264 ? -9.325 -9.712 -4.853 1.00 92.44 264 GLY A C 1
ATOM 2002 O O . GLY A 1 264 ? -9.814 -10.441 -3.989 1.00 92.44 264 GLY A O 1
ATOM 2003 N N . TYR A 1 265 ? -9.868 -8.540 -5.194 1.00 94.31 265 TYR A N 1
ATOM 2004 C CA . TYR A 1 265 ? -11.143 -8.103 -4.628 1.00 94.31 265 TYR A CA 1
ATOM 2005 C C . TYR A 1 265 ? -12.297 -8.886 -5.271 1.00 94.31 265 TYR A C 1
ATOM 2007 O O . TYR A 1 265 ? -12.309 -9.020 -6.496 1.00 94.31 265 TYR A O 1
ATOM 2015 N N . PRO A 1 266 ? -13.268 -9.401 -4.491 1.00 95.75 266 PRO A N 1
ATOM 2016 C CA . PRO A 1 266 ? -14.378 -10.196 -5.018 1.00 95.75 266 PRO A CA 1
ATOM 2017 C C . PRO A 1 266 ? -15.107 -9.553 -6.207 1.00 95.75 266 PRO A C 1
ATOM 2019 O O . PRO A 1 266 ? -15.419 -10.234 -7.181 1.00 95.75 266 PRO A O 1
ATOM 2022 N N . GLU A 1 267 ? -15.353 -8.246 -6.141 1.00 94.00 267 GLU A N 1
ATOM 2023 C CA . GLU A 1 267 ? -16.009 -7.469 -7.190 1.00 94.00 267 GLU A CA 1
ATOM 2024 C C . GLU A 1 267 ? -15.195 -7.412 -8.486 1.00 94.00 267 GLU A C 1
ATOM 2026 O O . GLU A 1 267 ? -15.761 -7.580 -9.566 1.00 94.00 267 GLU A O 1
ATOM 2031 N N . ASP A 1 268 ? -13.873 -7.265 -8.388 1.00 94.25 268 ASP A N 1
ATOM 2032 C CA . ASP A 1 268 ? -12.984 -7.233 -9.549 1.00 94.25 268 ASP A CA 1
ATOM 2033 C C . ASP A 1 268 ? -12.889 -8.608 -10.209 1.00 94.25 268 ASP A C 1
ATOM 2035 O O . ASP A 1 268 ? -12.878 -8.699 -11.433 1.00 94.25 268 ASP A O 1
ATOM 2039 N N . LEU A 1 269 ? -12.851 -9.681 -9.408 1.00 97.38 269 LEU A N 1
ATOM 2040 C CA . LEU A 1 269 ? -12.834 -11.052 -9.919 1.00 97.38 269 LEU A CA 1
ATOM 2041 C C . LEU A 1 269 ? -14.091 -11.327 -10.745 1.00 97.38 269 LEU A C 1
ATOM 2043 O O . LEU A 1 269 ? -14.012 -11.762 -11.890 1.00 97.38 269 LEU A O 1
ATOM 2047 N N . ILE A 1 270 ? -15.266 -11.046 -10.177 1.00 97.94 270 ILE A N 1
ATOM 2048 C CA . ILE A 1 270 ? -16.544 -11.323 -10.835 1.00 97.94 270 ILE A CA 1
ATOM 2049 C C . ILE A 1 270 ? -16.744 -10.455 -12.082 1.00 97.94 270 ILE A C 1
ATOM 2051 O O . ILE A 1 270 ? -17.248 -10.953 -13.092 1.00 97.94 270 ILE A O 1
ATOM 2055 N N . VAL A 1 271 ? -16.311 -9.192 -12.055 1.00 96.62 271 VAL A N 1
ATOM 2056 C CA . VAL A 1 271 ? -16.342 -8.339 -13.250 1.00 96.62 271 VAL A CA 1
ATOM 2057 C C . VAL A 1 271 ? -15.322 -8.803 -14.285 1.00 96.62 271 VAL A C 1
ATOM 2059 O O . VAL A 1 271 ? -15.676 -8.927 -15.452 1.00 96.62 271 VAL A O 1
ATOM 2062 N N . GLY A 1 272 ? -14.104 -9.166 -13.889 1.00 97.19 272 GLY A N 1
ATOM 2063 C CA . GLY A 1 272 ? -13.112 -9.748 -14.794 1.00 97.19 272 GLY A CA 1
ATOM 2064 C C . GLY A 1 272 ? -13.633 -11.005 -15.497 1.00 97.19 272 GLY A C 1
ATOM 2065 O O . GLY A 1 272 ? -13.478 -11.140 -16.710 1.00 97.19 272 GLY A O 1
ATOM 2066 N N . VAL A 1 273 ? -14.338 -11.882 -14.773 1.00 98.62 273 VAL A N 1
ATOM 2067 C CA . VAL A 1 273 ? -15.030 -13.041 -15.362 1.00 98.62 273 VAL A CA 1
ATOM 2068 C C . VAL A 1 273 ? -16.105 -12.587 -16.348 1.00 98.62 273 VAL A C 1
ATOM 2070 O O . VAL A 1 273 ? -16.171 -13.118 -17.452 1.00 98.62 273 VAL A O 1
ATOM 2073 N N . ALA A 1 274 ? -16.919 -11.582 -16.006 1.00 98.19 274 ALA A N 1
ATOM 2074 C CA . ALA A 1 274 ? -17.923 -11.025 -16.918 1.00 98.19 274 ALA A CA 1
ATOM 2075 C C . ALA A 1 274 ? -17.313 -10.488 -18.225 1.00 98.19 274 ALA A C 1
ATOM 2077 O O . ALA A 1 274 ? -17.949 -10.585 -19.277 1.00 98.19 274 ALA A O 1
ATOM 2078 N N . LEU A 1 275 ? -16.084 -9.971 -18.151 1.00 97.69 275 LEU A N 1
ATOM 2079 C CA . LEU A 1 275 ? -15.292 -9.479 -19.278 1.00 97.69 275 LEU A CA 1
ATOM 2080 C C . LEU A 1 275 ? -14.508 -10.592 -19.997 1.00 97.69 275 LEU A C 1
ATOM 2082 O O . LEU A 1 275 ? -13.948 -10.350 -21.056 1.00 97.69 275 LEU A O 1
ATOM 2086 N N . GLY A 1 276 ? -14.534 -11.832 -19.503 1.00 98.00 276 GLY A N 1
ATOM 2087 C CA . GLY A 1 276 ? -13.983 -13.002 -20.189 1.00 98.00 276 GLY A CA 1
ATOM 2088 C C . GLY A 1 276 ? -12.568 -13.398 -19.776 1.00 98.00 276 GLY A C 1
ATOM 2089 O O . GLY A 1 276 ? -11.884 -14.053 -20.565 1.00 98.00 276 GLY A O 1
ATOM 2090 N N . ALA A 1 277 ? -12.129 -13.006 -18.578 1.00 98.44 277 ALA A N 1
ATOM 2091 C CA . ALA A 1 277 ? -10.941 -13.552 -17.924 1.00 98.44 277 ALA A CA 1
ATOM 2092 C C . ALA A 1 277 ? -11.245 -14.876 -17.194 1.00 98.44 277 ALA A C 1
ATOM 2094 O O . ALA A 1 277 ? -12.354 -15.080 -16.699 1.00 98.44 277 ALA A O 1
ATOM 2095 N N . ASP A 1 278 ? -10.246 -15.759 -17.101 1.00 98.69 278 ASP A N 1
ATOM 2096 C CA . ASP A 1 278 ? -10.388 -17.094 -16.505 1.00 98.69 278 ASP A CA 1
ATOM 2097 C C . ASP A 1 278 ? -9.589 -17.279 -15.216 1.00 98.69 278 ASP A C 1
ATOM 2099 O O . ASP A 1 278 ? -9.966 -18.070 -14.359 1.00 98.69 278 ASP A O 1
ATOM 2103 N N . MET A 1 279 ? -8.441 -16.624 -15.092 1.00 98.69 279 MET A N 1
ATOM 2104 C CA . MET A 1 279 ? -7.509 -16.862 -13.991 1.00 98.69 279 MET A CA 1
ATOM 2105 C C . MET A 1 279 ? -7.165 -15.544 -13.316 1.00 98.69 279 MET A C 1
ATOM 2107 O O . MET A 1 279 ? -7.018 -14.523 -13.989 1.00 98.69 279 MET A O 1
ATOM 2111 N N . PHE A 1 280 ? -6.998 -15.590 -11.998 1.00 98.38 280 PHE A N 1
ATOM 2112 C CA . PHE A 1 280 ? -6.625 -14.447 -11.167 1.00 98.38 280 PHE A CA 1
ATOM 2113 C C . PHE A 1 280 ? -5.725 -14.900 -10.024 1.00 98.38 280 PHE A C 1
ATOM 2115 O O . PHE A 1 280 ? -5.825 -16.043 -9.581 1.00 98.38 280 PHE A O 1
ATOM 2122 N N . ASP A 1 281 ? -4.900 -14.006 -9.494 1.00 97.06 281 ASP A N 1
ATOM 2123 C CA . ASP A 1 281 ? -4.093 -14.246 -8.301 1.00 97.06 281 ASP A CA 1
ATOM 2124 C C . ASP A 1 281 ? -4.048 -12.999 -7.418 1.00 97.06 281 ASP A C 1
ATOM 2126 O O . ASP A 1 281 ? -4.071 -11.867 -7.900 1.00 97.06 281 ASP A O 1
ATOM 2130 N N . CYS A 1 282 ? -3.959 -13.189 -6.101 1.00 94.44 282 CYS A N 1
ATOM 2131 C CA . CYS A 1 282 ? -3.661 -12.075 -5.210 1.00 94.44 282 CYS A CA 1
ATOM 2132 C C . CYS A 1 282 ? -3.207 -12.530 -3.823 1.00 94.44 282 CYS A C 1
ATOM 2134 O O . CYS A 1 282 ? -3.676 -13.524 -3.266 1.00 94.44 282 CYS A O 1
ATOM 2136 N N . VAL A 1 283 ? -2.368 -11.711 -3.188 1.00 93.12 283 VAL A N 1
ATOM 2137 C CA . VAL A 1 283 ? -2.027 -11.847 -1.762 1.00 93.12 283 VAL A CA 1
ATOM 2138 C C . VAL A 1 283 ? -3.121 -11.316 -0.828 1.00 93.12 283 VAL A C 1
ATOM 2140 O O . VAL A 1 283 ? -3.053 -11.539 0.380 1.00 93.12 283 VAL A O 1
ATOM 2143 N N . TRP A 1 284 ? -4.106 -10.575 -1.345 1.00 94.56 284 TRP A N 1
ATOM 2144 C CA . TRP A 1 284 ? -5.126 -9.885 -0.551 1.00 94.56 284 TRP A CA 1
ATOM 2145 C C . TRP A 1 284 ? -5.853 -10.758 0.491 1.00 94.56 284 TRP A C 1
ATOM 2147 O O . TRP A 1 284 ? -5.860 -10.338 1.653 1.00 94.56 284 TRP A O 1
ATOM 2157 N N . PRO A 1 285 ? -6.386 -11.962 0.182 1.00 95.31 285 PRO A N 1
ATOM 2158 C CA . PRO A 1 285 ? -7.142 -12.752 1.164 1.00 95.31 285 PRO A CA 1
ATOM 2159 C C . PRO A 1 285 ? -6.322 -13.130 2.405 1.00 95.31 285 PRO A C 1
ATOM 2161 O O . PRO A 1 285 ? -6.815 -13.023 3.530 1.00 95.31 285 PRO A O 1
ATOM 2164 N N . THR A 1 286 ? -5.053 -13.511 2.233 1.00 94.44 286 THR A N 1
ATOM 2165 C CA . THR A 1 286 ? -4.156 -13.867 3.348 1.00 94.44 286 THR A CA 1
ATOM 2166 C C . THR A 1 286 ? -3.535 -12.628 3.997 1.00 94.44 286 THR A C 1
ATOM 2168 O O . THR A 1 286 ? -3.266 -12.597 5.201 1.00 94.44 286 THR A O 1
ATOM 2171 N N . ARG A 1 287 ? -3.334 -11.543 3.237 1.00 92.75 287 ARG A N 1
ATOM 2172 C CA . ARG A 1 287 ? -2.866 -10.263 3.781 1.00 92.75 287 ARG A CA 1
ATOM 2173 C C . ARG A 1 287 ? -3.909 -9.630 4.696 1.00 92.75 287 ARG A C 1
ATOM 2175 O O . ARG A 1 287 ? -3.541 -9.230 5.795 1.00 92.75 287 ARG A O 1
ATOM 2182 N N . THR A 1 288 ? -5.168 -9.563 4.274 1.00 92.56 288 THR A N 1
ATOM 2183 C CA . THR A 1 288 ? -6.251 -8.941 5.048 1.00 92.56 288 THR A CA 1
ATOM 2184 C C . THR A 1 288 ? -6.644 -9.779 6.272 1.00 92.56 288 THR A C 1
ATOM 2186 O O . THR A 1 288 ? -6.904 -9.218 7.337 1.00 92.56 288 THR A O 1
ATOM 2189 N N . ALA A 1 289 ? -6.548 -11.113 6.180 1.00 95.44 289 ALA A N 1
ATOM 2190 C CA . ALA A 1 289 ? -6.741 -12.030 7.308 1.00 95.44 289 ALA A CA 1
ATOM 2191 C C . ALA A 1 289 ? -5.835 -11.697 8.508 1.00 95.44 289 ALA A C 1
ATOM 2193 O O . ALA A 1 289 ? -6.290 -11.685 9.650 1.00 95.44 289 ALA A O 1
ATOM 2194 N N . ARG A 1 290 ? -4.564 -11.344 8.259 1.00 91.69 290 ARG A N 1
ATOM 2195 C CA . ARG A 1 290 ? -3.610 -10.939 9.313 1.00 91.69 290 ARG A CA 1
ATOM 2196 C C . ARG A 1 290 ? -4.027 -9.673 10.061 1.00 91.69 290 ARG A C 1
ATOM 2198 O O . ARG A 1 290 ? -3.625 -9.487 11.204 1.00 91.69 290 ARG A O 1
ATOM 2205 N N . PHE A 1 291 ? -4.848 -8.829 9.440 1.00 92.44 291 PHE A N 1
ATOM 2206 C CA . PHE A 1 291 ? -5.410 -7.630 10.059 1.00 92.44 291 PHE A CA 1
ATOM 2207 C C . PHE A 1 291 ? -6.780 -7.870 10.709 1.00 92.44 291 PHE A C 1
ATOM 2209 O O . PHE A 1 291 ? -7.378 -6.918 11.208 1.00 92.44 291 PHE A O 1
ATOM 2216 N N . GLY A 1 292 ? -7.254 -9.121 10.759 1.00 95.38 292 GLY A N 1
ATOM 2217 C CA . GLY A 1 292 ? -8.516 -9.499 11.398 1.00 95.38 292 GLY A CA 1
ATOM 2218 C C . GLY A 1 292 ? -9.747 -9.382 10.502 1.00 95.38 292 GLY A C 1
ATOM 2219 O O . GLY A 1 292 ? -10.861 -9.350 11.019 1.00 95.38 292 GLY A O 1
ATOM 2220 N N . ASN A 1 293 ? -9.563 -9.301 9.183 1.00 96.81 293 ASN A N 1
ATOM 2221 C CA . ASN A 1 293 ? -10.665 -9.156 8.238 1.00 96.81 293 ASN A CA 1
ATOM 2222 C C . ASN A 1 293 ? -11.075 -10.507 7.638 1.00 96.81 293 ASN A C 1
ATOM 2224 O O . ASN A 1 293 ? -10.250 -11.203 7.035 1.00 96.81 293 ASN A O 1
ATOM 2228 N N . ALA A 1 294 ? -12.357 -10.841 7.772 1.00 97.56 294 ALA A N 1
ATOM 2229 C CA . ALA A 1 294 ? -12.994 -11.968 7.102 1.00 97.56 294 ALA A CA 1
ATOM 2230 C C . ALA A 1 294 ? -13.746 -11.488 5.855 1.00 97.56 294 ALA A C 1
ATOM 2232 O O . ALA A 1 294 ? -14.543 -10.553 5.936 1.00 97.56 294 ALA A O 1
ATOM 2233 N N . VAL A 1 295 ? -13.521 -12.141 4.718 1.00 96.81 295 VAL A N 1
ATOM 2234 C CA . VAL A 1 295 ? -14.247 -11.876 3.470 1.00 96.81 295 VAL A CA 1
ATOM 2235 C C . VAL A 1 295 ? -15.555 -12.662 3.485 1.00 96.81 295 VAL A C 1
ATOM 2237 O O . VAL A 1 295 ? -15.549 -13.863 3.744 1.00 96.81 295 VAL A O 1
ATOM 2240 N N . VAL A 1 296 ? -16.675 -11.990 3.242 1.00 96.00 296 VAL A N 1
ATOM 2241 C CA . VAL A 1 296 ? -18.030 -12.559 3.283 1.00 96.00 296 VAL A CA 1
ATOM 2242 C C . VAL A 1 296 ? -18.870 -12.013 2.114 1.00 96.00 296 VAL A C 1
ATOM 2244 O O . VAL A 1 296 ? -18.477 -11.022 1.497 1.00 96.00 296 VAL A O 1
ATOM 2247 N N . PRO A 1 297 ? -20.053 -12.583 1.807 1.00 94.50 297 PRO A N 1
ATOM 2248 C CA . PRO A 1 297 ? -20.895 -12.105 0.703 1.00 94.50 297 PRO A CA 1
ATOM 2249 C C . PRO A 1 297 ? -21.288 -10.624 0.780 1.00 94.50 297 PRO A C 1
ATOM 2251 O O . PRO A 1 297 ? -21.482 -9.987 -0.250 1.00 94.50 297 PRO A O 1
ATOM 2254 N N . SER A 1 298 ? -21.384 -10.070 1.990 1.00 90.12 298 SER A N 1
ATOM 2255 C CA . SER A 1 298 ? -21.698 -8.658 2.239 1.00 90.12 298 SER A CA 1
ATOM 2256 C C . SER A 1 298 ? -20.462 -7.752 2.329 1.00 90.12 298 SER A C 1
ATOM 2258 O O . SER A 1 298 ? -20.544 -6.656 2.879 1.00 90.12 298 SER A O 1
ATOM 2260 N N . GLY A 1 299 ? -19.296 -8.216 1.867 1.00 91.38 299 GLY A N 1
ATOM 2261 C CA . GLY A 1 299 ? -18.044 -7.460 1.862 1.00 91.38 299 GLY A CA 1
ATOM 2262 C C . GLY A 1 299 ? -17.019 -7.997 2.856 1.00 91.38 299 GLY A C 1
ATOM 2263 O O . GLY A 1 299 ? -16.658 -9.170 2.824 1.00 91.38 299 GLY A O 1
ATOM 2264 N N . SER A 1 300 ? -16.498 -7.136 3.727 1.00 93.38 300 SER A N 1
ATOM 2265 C CA . SER A 1 300 ? -15.463 -7.511 4.696 1.00 93.38 300 SER A CA 1
ATOM 2266 C C . SER A 1 300 ? -15.924 -7.240 6.123 1.00 93.38 300 SER A C 1
ATOM 2268 O O . SER A 1 300 ? -16.297 -6.118 6.458 1.00 93.38 300 SER A O 1
ATOM 2270 N N . LEU A 1 301 ? -15.831 -8.250 6.988 1.00 94.69 301 LEU A N 1
ATOM 2271 C CA . LEU A 1 301 ? -16.048 -8.111 8.426 1.00 94.69 301 LEU A CA 1
ATOM 2272 C C . LEU A 1 301 ? -14.711 -7.895 9.126 1.00 94.69 301 LEU A C 1
ATOM 2274 O O . LEU A 1 301 ? -13.865 -8.789 9.148 1.00 94.69 301 LEU A O 1
ATOM 2278 N N . ASN A 1 302 ? -14.530 -6.727 9.741 1.00 96.06 302 ASN A N 1
ATOM 2279 C CA . ASN A 1 302 ? -13.408 -6.495 10.646 1.00 96.06 302 ASN A CA 1
ATOM 2280 C C . ASN A 1 302 ? -13.732 -7.100 12.018 1.00 96.06 302 ASN A C 1
ATOM 2282 O O . ASN A 1 302 ? -14.363 -6.460 12.863 1.00 96.06 302 ASN A O 1
ATOM 2286 N N . LEU A 1 303 ? -13.285 -8.333 12.248 1.00 96.38 303 LEU A N 1
ATOM 2287 C CA . LEU A 1 303 ? -13.598 -9.088 13.462 1.00 96.38 303 LEU A CA 1
ATOM 2288 C C . LEU A 1 303 ? -12.848 -8.582 14.701 1.00 96.38 303 LEU A C 1
ATOM 2290 O O . LEU A 1 303 ? -13.133 -9.026 15.807 1.00 96.38 303 LEU A O 1
ATOM 2294 N N . ARG A 1 304 ? -11.958 -7.589 14.564 1.00 94.19 304 ARG A N 1
ATOM 2295 C CA . ARG A 1 304 ? -11.387 -6.867 15.716 1.00 94.19 304 ARG A CA 1
ATOM 2296 C C . ARG A 1 304 ? -12.370 -5.876 16.335 1.00 94.19 304 ARG A C 1
ATOM 2298 O O . ARG A 1 304 ? -12.102 -5.364 17.418 1.00 94.19 304 ARG A O 1
ATOM 2305 N N . ASN A 1 305 ? -13.489 -5.584 15.673 1.00 92.25 305 ASN A N 1
ATOM 2306 C CA . ASN A 1 305 ? -14.515 -4.707 16.222 1.00 92.25 305 ASN A CA 1
ATOM 2307 C C . ASN A 1 305 ? -15.139 -5.329 17.487 1.00 92.25 305 ASN A C 1
ATOM 2309 O O . ASN A 1 305 ? -15.492 -6.507 17.494 1.00 92.25 305 ASN A O 1
ATOM 2313 N N . HIS A 1 306 ? -15.287 -4.527 18.546 1.00 92.44 306 HIS A N 1
ATOM 2314 C CA . HIS A 1 306 ? -15.795 -4.958 19.854 1.00 92.44 306 HIS A CA 1
ATOM 2315 C C . HIS A 1 306 ? -17.224 -5.528 19.806 1.00 92.44 306 HIS A C 1
ATOM 2317 O O . HIS A 1 306 ? -17.599 -6.332 20.656 1.00 92.44 306 HIS A O 1
ATOM 2323 N N . THR A 1 307 ? -18.018 -5.171 18.794 1.00 93.75 307 THR A N 1
ATOM 2324 C CA . THR A 1 307 ? -19.352 -5.758 18.565 1.00 93.75 307 THR A CA 1
ATOM 2325 C C . THR A 1 307 ? -19.319 -7.281 18.400 1.00 93.75 307 THR A C 1
ATOM 2327 O O . THR A 1 307 ? -20.295 -7.946 18.733 1.00 93.75 307 THR A O 1
ATOM 2330 N N . PHE A 1 308 ? -18.191 -7.851 17.961 1.00 96.81 308 PHE A N 1
ATOM 2331 C CA . PHE A 1 308 ? -18.029 -9.296 17.806 1.00 96.81 308 PHE A CA 1
ATOM 2332 C C . PHE A 1 308 ? -17.540 -10.008 19.070 1.00 96.81 308 PHE A C 1
ATOM 2334 O O . PHE A 1 308 ? -17.507 -11.233 19.072 1.00 96.81 308 PHE A O 1
ATOM 2341 N N . ALA A 1 309 ? -17.205 -9.297 20.155 1.00 96.25 309 ALA A N 1
ATOM 2342 C CA . ALA A 1 309 ? -16.603 -9.886 21.358 1.00 96.25 309 ALA A CA 1
ATOM 2343 C C . ALA A 1 309 ? -17.453 -10.991 22.017 1.00 96.25 309 ALA A C 1
ATOM 2345 O O . ALA A 1 309 ? -16.902 -11.857 22.699 1.00 96.25 309 ALA A O 1
ATOM 2346 N N . GLN A 1 310 ? -18.773 -10.958 21.802 1.00 96.56 310 GLN A N 1
ATOM 2347 C CA . GLN A 1 310 ? -19.751 -11.944 22.281 1.00 96.56 310 GLN A CA 1
ATOM 2348 C C . GLN A 1 310 ? -20.615 -12.518 21.139 1.00 96.56 310 GLN A C 1
ATOM 2350 O O . GLN A 1 310 ? -21.669 -13.100 21.381 1.00 96.56 310 GLN A O 1
ATOM 2355 N N . ASP A 1 311 ? -20.193 -12.356 19.880 1.00 97.75 311 ASP A N 1
ATOM 2356 C CA . ASP A 1 311 ? -20.889 -12.945 18.734 1.00 97.75 311 ASP A CA 1
ATOM 2357 C C . ASP A 1 311 ? -20.450 -14.407 18.547 1.00 97.75 311 ASP A C 1
ATOM 2359 O O . ASP A 1 311 ? -19.413 -14.703 17.948 1.00 97.75 311 ASP A O 1
ATOM 2363 N N . PHE A 1 312 ? -21.234 -15.338 19.093 1.00 97.25 312 PHE A N 1
ATOM 2364 C CA . PHE A 1 312 ? -20.950 -16.777 19.043 1.00 97.25 312 PHE A CA 1
ATOM 2365 C C . PHE A 1 312 ? -21.397 -17.461 17.741 1.00 97.25 312 PHE A C 1
ATOM 2367 O O . PHE A 1 312 ? -21.311 -18.683 17.635 1.00 97.25 312 PHE A O 1
ATOM 2374 N N . ARG A 1 313 ? -21.846 -16.699 16.738 1.00 96.69 313 ARG A N 1
ATOM 2375 C CA . ARG A 1 313 ? -22.088 -17.227 15.389 1.00 96.69 313 ARG A CA 1
ATOM 2376 C C . ARG A 1 313 ? -20.767 -17.572 14.695 1.00 96.69 313 ARG A C 1
ATOM 2378 O O . ARG A 1 313 ? -19.729 -16.991 15.045 1.00 96.69 313 ARG A O 1
ATOM 2385 N N . PRO A 1 314 ? -20.774 -18.482 13.704 1.00 97.06 314 PRO A N 1
ATOM 2386 C CA . PRO A 1 314 ? -19.609 -18.708 12.856 1.00 97.06 314 PRO A CA 1
ATOM 2387 C C . PRO A 1 314 ? -19.187 -17.423 12.131 1.00 97.06 314 PRO A C 1
ATOM 2389 O O . PRO A 1 314 ? -19.949 -16.459 12.025 1.00 97.06 314 PRO A O 1
ATOM 2392 N N . VAL A 1 315 ? -17.962 -17.402 11.595 1.00 95.81 315 VAL A N 1
ATOM 2393 C CA . VAL A 1 315 ? -17.469 -16.262 10.796 1.00 95.81 315 VAL A CA 1
ATOM 2394 C C . VAL A 1 315 ? -18.476 -15.899 9.694 1.00 95.81 315 VAL A C 1
ATOM 2396 O O . VAL A 1 315 ? -18.865 -14.734 9.575 1.00 95.81 315 VAL A O 1
ATOM 2399 N N . GLN A 1 316 ? -18.988 -16.907 8.987 1.00 95.50 316 GLN A N 1
ATOM 2400 C CA . GLN A 1 316 ? -20.071 -16.795 8.013 1.00 95.50 316 GLN A CA 1
ATOM 2401 C C . GLN A 1 316 ? -21.015 -18.000 8.150 1.00 95.50 316 GLN A C 1
ATOM 2403 O O . GLN A 1 316 ? -20.549 -19.138 8.154 1.00 95.50 316 GLN A O 1
ATOM 2408 N N . ASP A 1 317 ? -22.321 -17.740 8.243 1.00 91.44 317 ASP A N 1
ATOM 2409 C CA . ASP A 1 317 ? -23.341 -18.743 8.590 1.00 91.44 317 ASP A CA 1
ATOM 2410 C C . ASP A 1 317 ? -23.505 -19.853 7.536 1.00 91.44 317 ASP A C 1
ATOM 2412 O O . ASP A 1 317 ? -23.674 -21.016 7.889 1.00 91.44 317 ASP A O 1
ATOM 2416 N N . ASP A 1 318 ? -23.401 -19.523 6.248 1.00 91.19 318 ASP A N 1
ATOM 2417 C CA . ASP A 1 318 ? -23.551 -20.448 5.115 1.00 91.19 318 ASP A CA 1
ATOM 2418 C C . ASP A 1 318 ? -22.207 -20.938 4.540 1.00 91.19 318 ASP A C 1
ATOM 2420 O O . ASP A 1 318 ? -22.158 -21.555 3.473 1.00 91.19 318 ASP A O 1
ATOM 2424 N N . CYS A 1 319 ? -21.092 -20.673 5.228 1.00 95.38 319 CYS A N 1
ATOM 2425 C CA . CYS A 1 319 ? -19.772 -21.041 4.730 1.00 95.38 319 CYS A CA 1
ATOM 2426 C C . CYS A 1 319 ? -19.427 -22.498 5.045 1.00 95.38 319 CYS A C 1
ATOM 2428 O O . CYS A 1 319 ? -19.402 -22.936 6.194 1.00 95.38 319 CYS A O 1
ATOM 2430 N N . THR A 1 320 ? -19.052 -23.235 4.004 1.00 95.25 320 THR A N 1
ATOM 2431 C CA . THR A 1 320 ? -18.672 -24.646 4.091 1.00 95.25 320 THR A CA 1
ATOM 2432 C C . THR A 1 320 ? -17.189 -24.861 4.381 1.00 95.25 320 THR A C 1
ATOM 2434 O O . THR A 1 320 ? -16.730 -25.996 4.297 1.00 95.25 320 THR A O 1
ATOM 2437 N N . CYS A 1 321 ? -16.411 -23.829 4.715 1.00 96.56 321 CYS A N 1
ATOM 2438 C CA . CYS A 1 321 ? -14.993 -24.000 5.030 1.00 96.56 321 CYS A CA 1
ATOM 2439 C C . CYS A 1 321 ? -14.796 -24.722 6.374 1.00 96.56 321 CYS A C 1
ATOM 2441 O O . CYS A 1 321 ? -15.659 -24.692 7.255 1.00 96.56 321 CYS A O 1
ATOM 2443 N N . THR A 1 322 ? -13.622 -25.329 6.569 1.00 95.75 322 THR A N 1
ATOM 2444 C CA . THR A 1 322 ? -13.294 -26.082 7.791 1.00 95.75 322 THR A CA 1
ATOM 2445 C C . THR A 1 322 ? -13.466 -25.257 9.069 1.00 95.75 322 THR A C 1
ATOM 2447 O O . THR A 1 322 ? -13.830 -25.816 10.098 1.00 95.75 322 THR A O 1
ATOM 2450 N N . ILE A 1 323 ? -13.248 -23.935 9.030 1.00 96.50 323 ILE A N 1
ATOM 2451 C CA . ILE A 1 323 ? -13.358 -23.102 10.236 1.00 96.50 323 ILE A CA 1
ATOM 2452 C 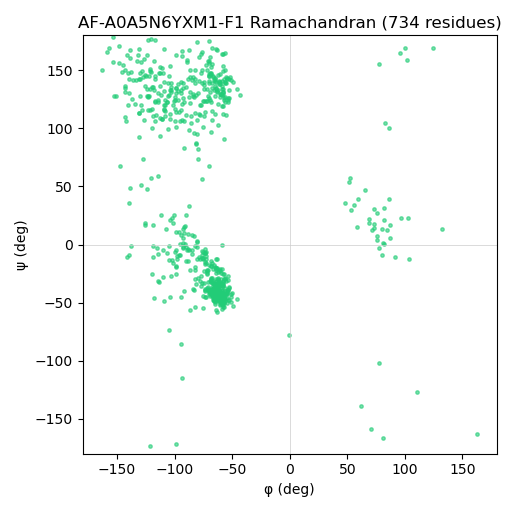C . ILE A 1 323 ? -14.813 -22.724 10.561 1.00 96.50 323 ILE A C 1
ATOM 2454 O O . ILE A 1 323 ? -15.151 -22.665 11.739 1.00 96.50 323 ILE A O 1
ATOM 2458 N N . CYS A 1 324 ? -15.678 -22.523 9.560 1.00 97.12 324 CYS A N 1
ATOM 2459 C CA . CYS A 1 324 ? -17.083 -22.138 9.762 1.00 97.12 324 CYS A CA 1
ATOM 2460 C C . CYS A 1 324 ? -18.002 -23.327 10.040 1.00 97.12 324 CYS A C 1
ATOM 2462 O O . CYS A 1 324 ? -18.904 -23.202 10.868 1.00 97.12 324 CYS A O 1
ATOM 2464 N N . ARG A 1 325 ? -17.781 -24.472 9.372 1.00 96.25 325 ARG A N 1
ATOM 2465 C CA . ARG A 1 325 ? -18.626 -25.661 9.555 1.00 96.25 325 ARG A CA 1
ATOM 2466 C C . ARG A 1 325 ? -18.672 -26.065 11.035 1.00 96.25 325 ARG A C 1
ATOM 2468 O O . ARG A 1 325 ? -17.629 -26.037 11.700 1.00 96.25 325 ARG A O 1
ATOM 2475 N N . PRO A 1 326 ? -19.841 -26.463 11.558 1.00 94.50 326 PRO A N 1
ATOM 2476 C CA . PRO A 1 326 ? -19.934 -26.940 12.926 1.00 94.50 326 PRO A CA 1
ATOM 2477 C C . PRO A 1 326 ? -19.235 -28.301 13.098 1.00 94.50 326 PRO A C 1
ATOM 2479 O O . PRO A 1 326 ? -18.897 -28.994 12.131 1.00 94.50 326 PRO A O 1
ATOM 2482 N N . LYS A 1 327 ? -18.930 -28.648 14.354 1.00 94.00 327 LYS A N 1
ATOM 2483 C CA . LYS A 1 327 ? -18.076 -29.801 14.697 1.00 94.00 327 LYS A CA 1
ATOM 2484 C C . LYS A 1 327 ? -18.678 -31.146 14.292 1.00 94.00 327 LYS A C 1
ATOM 2486 O O . LYS A 1 327 ? -17.947 -32.046 13.895 1.00 94.00 327 LYS A O 1
ATOM 2491 N N . ASP A 1 328 ? -19.996 -31.265 14.362 1.00 94.50 328 ASP A N 1
ATOM 2492 C CA . ASP A 1 328 ? -20.770 -32.429 13.917 1.00 94.50 328 ASP A CA 1
ATOM 2493 C C . ASP A 1 328 ? -20.676 -32.673 12.399 1.00 94.50 328 ASP A C 1
ATOM 2495 O O . ASP A 1 328 ? -20.866 -33.797 11.946 1.00 94.50 328 ASP A O 1
ATOM 2499 N N . GLN A 1 329 ? -20.305 -31.652 11.621 1.00 93.25 329 GLN A N 1
ATOM 2500 C CA . GLN A 1 329 ? -20.065 -31.726 10.174 1.00 93.25 329 GLN A CA 1
ATOM 2501 C C . GLN A 1 329 ? -18.567 -31.721 9.816 1.00 93.25 329 GLN A C 1
ATOM 2503 O O . GLN A 1 329 ? -18.178 -31.348 8.706 1.00 93.25 329 GLN A O 1
ATOM 2508 N N . GLY A 1 330 ? -17.697 -32.088 10.763 1.00 91.19 330 GLY A N 1
ATOM 2509 C CA . GLY A 1 330 ? -16.249 -32.169 10.541 1.00 91.19 330 GLY A CA 1
ATOM 2510 C C . GLY A 1 330 ? -15.568 -30.810 10.340 1.00 91.19 330 GLY A C 1
ATOM 2511 O O . GLY A 1 330 ? -14.512 -30.732 9.709 1.00 91.19 330 GLY A O 1
ATOM 2512 N N . GLY A 1 331 ? -16.183 -29.724 10.813 1.00 95.12 331 GLY A N 1
ATOM 2513 C CA . GLY A 1 331 ? -15.538 -28.420 10.932 1.00 95.12 331 GLY A CA 1
ATOM 2514 C C . GLY A 1 331 ? -15.047 -28.126 12.349 1.00 95.12 331 GLY A C 1
ATOM 2515 O O . GLY A 1 331 ? -15.058 -28.979 13.234 1.00 95.12 331 GLY A O 1
ATOM 2516 N N . LEU A 1 332 ? -14.607 -26.891 12.572 1.00 96.06 332 LEU A N 1
ATOM 2517 C CA . LEU A 1 332 ? -14.107 -26.425 13.865 1.00 96.06 332 LEU A CA 1
ATOM 2518 C C . LEU A 1 332 ? -15.154 -25.642 14.671 1.00 96.06 332 LEU A C 1
ATOM 2520 O O . LEU A 1 332 ? -14.991 -25.498 15.884 1.00 96.06 332 LEU A O 1
ATOM 2524 N N . GLY A 1 333 ? -16.219 -25.149 14.027 1.00 95.00 333 GLY A N 1
ATOM 2525 C CA . GLY A 1 333 ? -17.233 -24.297 14.653 1.00 95.00 333 GLY A CA 1
ATOM 2526 C C . GLY A 1 333 ? -16.645 -23.007 15.231 1.00 95.00 333 GLY A C 1
ATOM 2527 O O . GLY A 1 333 ? -17.003 -22.605 16.337 1.00 95.00 333 GLY A O 1
ATOM 2528 N N . ILE A 1 334 ? -15.685 -22.396 14.529 1.00 97.12 334 ILE A N 1
ATOM 2529 C CA . ILE A 1 334 ? -15.007 -21.183 14.988 1.00 97.12 334 ILE A CA 1
ATOM 2530 C C . ILE A 1 334 ? -15.971 -20.006 14.955 1.00 97.12 334 ILE A C 1
ATOM 2532 O O . ILE A 1 334 ? -16.526 -19.658 13.912 1.00 97.12 334 ILE A O 1
ATOM 2536 N N . THR A 1 335 ? -16.109 -19.353 16.105 1.00 97.81 335 THR A N 1
ATOM 2537 C CA . THR A 1 335 ? -16.999 -18.211 16.277 1.00 97.81 335 THR A CA 1
ATOM 2538 C C . THR A 1 335 ? -16.309 -16.886 15.968 1.00 97.81 335 THR A C 1
ATOM 2540 O O . THR A 1 335 ? -15.085 -16.750 16.082 1.00 97.81 335 THR A O 1
ATOM 2543 N N . ARG A 1 336 ? -17.103 -15.865 15.633 1.00 98.12 336 ARG A N 1
ATOM 2544 C CA . ARG A 1 336 ? -16.622 -14.481 15.483 1.00 98.12 336 ARG A CA 1
ATOM 2545 C C . ARG A 1 336 ? -15.995 -13.958 16.774 1.00 98.12 336 ARG A C 1
ATOM 2547 O O . ARG A 1 336 ? -14.940 -13.335 16.707 1.00 98.12 336 ARG A O 1
ATOM 2554 N N . ALA A 1 337 ? -16.578 -14.283 17.928 1.00 98.00 337 ALA A N 1
ATOM 2555 C CA . ALA A 1 337 ? -16.030 -13.960 19.244 1.00 98.00 337 ALA A CA 1
ATOM 2556 C C . ALA A 1 337 ? -14.640 -14.556 19.464 1.00 98.00 337 ALA A C 1
ATOM 2558 O O . ALA A 1 337 ? -13.731 -13.853 19.903 1.00 98.00 337 ALA A O 1
ATOM 2559 N N . TYR A 1 338 ? -14.434 -15.826 19.111 1.00 98.00 338 TYR A N 1
ATOM 2560 C CA . TYR A 1 338 ? -13.117 -16.443 19.242 1.00 98.00 338 TYR A CA 1
ATOM 2561 C C . TYR A 1 338 ? -12.077 -15.728 18.374 1.00 98.00 338 TYR A C 1
ATOM 2563 O O . TYR A 1 338 ? -11.008 -15.365 18.861 1.00 98.00 338 TYR A O 1
ATOM 2571 N N . ILE A 1 339 ? -12.417 -15.433 17.115 1.00 97.62 339 ILE A N 1
ATOM 2572 C CA . ILE A 1 339 ? -11.529 -14.662 16.239 1.00 97.62 339 ILE A CA 1
ATOM 2573 C C . ILE A 1 339 ? -11.282 -13.255 16.788 1.00 97.62 339 ILE A C 1
ATOM 2575 O O . ILE A 1 339 ? -10.141 -12.814 16.763 1.00 97.62 339 ILE A O 1
ATOM 2579 N N . HIS A 1 340 ? -12.286 -12.559 17.324 1.00 97.50 340 HIS A N 1
ATOM 2580 C CA . HIS A 1 340 ? -12.120 -11.228 17.918 1.00 97.50 340 HIS A CA 1
ATOM 2581 C C . HIS A 1 340 ? -11.039 -11.197 19.009 1.00 97.50 340 HIS A C 1
ATOM 2583 O O . HIS A 1 340 ? -10.199 -10.291 19.055 1.00 97.50 340 HIS A O 1
ATOM 2589 N N . HIS A 1 341 ? -11.022 -12.216 19.869 1.00 96.19 341 HIS A N 1
ATOM 2590 C CA . HIS A 1 341 ? -10.050 -12.313 20.958 1.00 96.19 341 HIS A CA 1
ATOM 2591 C C . HIS A 1 341 ? -8.635 -12.673 20.485 1.00 96.19 341 HIS A C 1
ATOM 2593 O O . HIS A 1 341 ? -7.685 -12.401 21.213 1.00 96.19 341 HIS A O 1
ATOM 2599 N N . LEU A 1 342 ? -8.475 -13.188 19.260 1.00 96.00 342 LEU A N 1
ATOM 2600 C CA . LEU A 1 342 ? -7.191 -13.627 18.693 1.00 96.00 342 LEU A CA 1
ATOM 2601 C C . LEU A 1 342 ? -6.654 -12.740 17.563 1.00 96.00 342 LEU A C 1
ATOM 2603 O O . LEU A 1 342 ? -5.448 -12.694 17.325 1.00 96.00 342 LEU A O 1
ATOM 2607 N N . ALA A 1 343 ? -7.524 -12.066 16.818 1.00 90.88 343 ALA A N 1
ATOM 2608 C CA . ALA A 1 343 ? -7.171 -11.344 15.605 1.00 90.88 343 ALA A CA 1
ATOM 2609 C C . ALA A 1 343 ? -6.152 -10.235 15.898 1.00 90.88 343 ALA A C 1
ATOM 2611 O O . ALA A 1 343 ? -6.370 -9.384 16.760 1.00 90.88 343 ALA A O 1
ATOM 2612 N N . ALA A 1 344 ? -5.042 -10.243 15.151 1.00 80.12 344 ALA A N 1
ATOM 2613 C CA . ALA A 1 344 ? -3.886 -9.359 15.339 1.00 80.12 344 ALA A CA 1
ATOM 2614 C C . ALA A 1 344 ? -3.211 -9.442 16.729 1.00 80.12 344 ALA A C 1
ATOM 2616 O O . ALA A 1 344 ? -2.424 -8.562 17.071 1.00 80.12 344 ALA A O 1
ATOM 2617 N N . LYS A 1 345 ? -3.504 -10.491 17.509 1.00 88.56 345 LYS A N 1
ATOM 2618 C CA . LYS A 1 345 ? -2.898 -10.776 18.821 1.00 88.56 345 LYS A CA 1
ATOM 2619 C C . LYS A 1 345 ? -2.146 -12.104 18.800 1.00 88.56 345 LYS A C 1
ATOM 2621 O O . LYS A 1 345 ? -0.998 -12.164 19.211 1.00 88.56 345 LYS A O 1
ATOM 2626 N N . GLU A 1 346 ? -2.772 -13.130 18.233 1.00 94.81 346 GLU A N 1
ATOM 2627 C CA . GLU A 1 346 ? -2.252 -14.492 18.153 1.00 94.81 346 GLU A CA 1
ATOM 2628 C C . GLU A 1 346 ? -2.168 -14.964 16.698 1.00 94.81 346 GLU A C 1
ATOM 2630 O O . GLU A 1 346 ? -3.033 -14.664 15.866 1.00 94.81 346 GLU A O 1
ATOM 2635 N N . THR A 1 347 ? -1.145 -15.761 16.381 1.00 93.81 347 THR A N 1
ATOM 2636 C CA . THR A 1 347 ? -0.905 -16.273 15.017 1.00 93.81 347 THR A CA 1
ATOM 2637 C C . THR A 1 347 ? -2.074 -17.111 14.495 1.00 93.81 347 THR A C 1
ATOM 2639 O O . THR A 1 347 ? -2.408 -17.047 13.309 1.00 93.81 347 THR A O 1
ATOM 2642 N N . VAL A 1 348 ? -2.753 -17.835 15.390 1.00 95.38 348 VAL A N 1
ATOM 2643 C CA . VAL A 1 348 ? -3.920 -18.663 15.067 1.00 95.38 348 VAL A CA 1
ATOM 2644 C C . VAL A 1 348 ? -5.099 -17.843 14.522 1.00 95.38 348 VAL A C 1
ATOM 2646 O O . VAL A 1 348 ? -5.822 -18.323 13.653 1.00 95.38 348 VAL A O 1
ATOM 2649 N N . GLY A 1 349 ? -5.269 -16.578 14.929 1.00 95.00 349 GLY A N 1
ATOM 2650 C CA . GLY A 1 349 ? -6.330 -15.722 14.387 1.00 95.00 349 GLY A CA 1
ATOM 2651 C C . GLY A 1 349 ? -6.135 -15.449 12.891 1.00 95.00 349 GLY A C 1
ATOM 2652 O O . GLY A 1 349 ? -7.064 -15.584 12.095 1.00 95.00 349 GLY A O 1
ATOM 2653 N N . ALA A 1 350 ? -4.896 -15.143 12.493 1.00 94.38 350 ALA A N 1
ATOM 2654 C CA . ALA A 1 350 ? -4.536 -14.946 11.090 1.00 94.38 350 ALA A CA 1
ATOM 2655 C C . ALA A 1 350 ? -4.624 -16.245 10.273 1.00 94.38 350 ALA A C 1
ATOM 2657 O O . ALA A 1 350 ? -5.054 -16.216 9.119 1.00 94.38 350 ALA A O 1
ATOM 2658 N N . HIS A 1 351 ? -4.233 -17.372 10.872 1.00 96.38 351 HIS A N 1
ATOM 2659 C CA . HIS A 1 351 ? -4.324 -18.709 10.282 1.00 96.38 351 HIS A CA 1
ATOM 2660 C C . HIS A 1 351 ? -5.770 -19.073 9.918 1.00 96.38 351 HIS A C 1
ATOM 2662 O O . HIS A 1 351 ? -6.076 -19.340 8.756 1.00 96.38 351 HIS A O 1
ATOM 2668 N N . LEU A 1 352 ? -6.678 -19.004 10.897 1.00 96.88 352 LEU A N 1
ATOM 2669 C CA . LEU A 1 352 ? -8.088 -19.360 10.723 1.00 96.88 352 LEU A CA 1
ATOM 2670 C C . LEU A 1 352 ? -8.770 -18.480 9.669 1.00 96.88 352 LEU A C 1
ATOM 2672 O O . LEU A 1 352 ? -9.477 -18.986 8.798 1.00 96.88 352 LEU A O 1
ATOM 2676 N N . LEU A 1 353 ? -8.508 -17.171 9.698 1.00 96.81 353 LEU A N 1
ATOM 2677 C CA . LEU A 1 353 ? -9.056 -16.250 8.704 1.00 96.81 353 LEU A CA 1
ATOM 2678 C C . LEU A 1 353 ? -8.469 -16.440 7.308 1.00 96.81 353 LEU A C 1
ATOM 2680 O O . LEU A 1 353 ? -9.176 -16.237 6.325 1.00 96.81 353 LEU A O 1
ATOM 2684 N N . SER A 1 354 ? -7.211 -16.862 7.194 1.00 97.00 354 SER A N 1
ATOM 2685 C CA . SER A 1 354 ? -6.618 -17.157 5.889 1.00 97.00 354 SER A CA 1
ATOM 2686 C C . SER A 1 354 ? -7.287 -18.375 5.245 1.00 97.00 354 SER A C 1
ATOM 2688 O O . SER A 1 354 ? -7.592 -18.322 4.055 1.00 97.00 354 SER A O 1
ATOM 2690 N N . ILE A 1 355 ? -7.600 -19.423 6.023 1.00 97.25 355 ILE A N 1
ATOM 2691 C CA .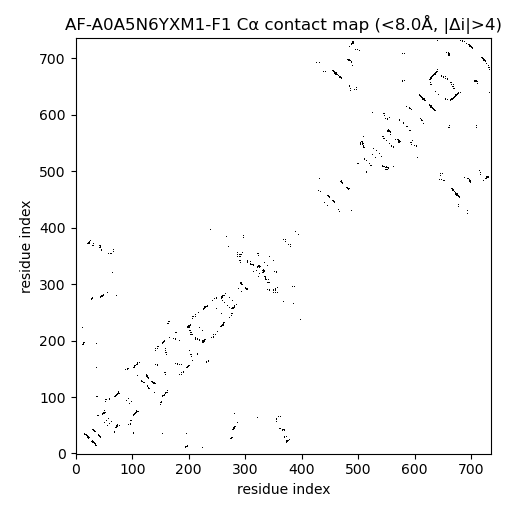 ILE A 1 355 ? -8.369 -20.586 5.540 1.00 97.25 355 ILE A CA 1
ATOM 2692 C C . ILE A 1 355 ? -9.745 -20.143 5.032 1.00 97.25 355 ILE A C 1
ATOM 2694 O O . ILE A 1 355 ? -10.128 -20.491 3.916 1.00 97.25 355 ILE A O 1
ATOM 2698 N N . HIS A 1 356 ? -10.467 -19.343 5.823 1.00 97.62 356 HIS A N 1
ATOM 2699 C CA . HIS A 1 356 ? -11.787 -18.830 5.443 1.00 97.62 356 HIS A CA 1
ATOM 2700 C C . HIS A 1 356 ? -11.742 -17.979 4.170 1.00 97.62 356 HIS A C 1
ATOM 2702 O O . HIS A 1 356 ? -12.485 -18.245 3.230 1.00 97.62 356 HIS A O 1
ATOM 2708 N N . ASN A 1 357 ? -10.849 -16.989 4.108 1.00 97.88 357 ASN A N 1
ATOM 2709 C CA . ASN A 1 357 ? -10.784 -16.048 2.989 1.00 97.88 357 ASN A CA 1
ATOM 2710 C C . ASN A 1 357 ? -10.386 -16.738 1.675 1.00 97.88 357 ASN A C 1
ATOM 2712 O O . ASN A 1 357 ? -10.941 -16.423 0.624 1.00 97.88 357 ASN A O 1
ATOM 2716 N N . VAL A 1 358 ? -9.444 -17.687 1.723 1.00 97.62 358 VAL A N 1
ATOM 2717 C CA . VAL A 1 358 ? -9.036 -18.465 0.541 1.00 97.62 358 VAL A CA 1
ATOM 2718 C C . VAL A 1 358 ? -10.176 -19.365 0.070 1.00 97.62 358 VAL A C 1
ATOM 2720 O O . VAL A 1 358 ? -10.504 -19.355 -1.116 1.00 97.62 358 VAL A O 1
ATOM 2723 N N . HIS A 1 359 ? -10.833 -20.077 0.994 1.00 97.69 359 HIS A N 1
ATOM 2724 C CA . HIS A 1 359 ? -12.013 -20.886 0.679 1.00 97.69 359 HIS A CA 1
ATOM 2725 C C . HIS A 1 359 ? -13.128 -20.051 0.047 1.00 97.69 359 HIS A C 1
ATOM 2727 O O . HIS A 1 359 ? -13.737 -20.486 -0.929 1.00 97.69 359 HIS A O 1
ATOM 2733 N N . TYR A 1 360 ? -13.388 -18.853 0.577 1.00 98.06 360 TYR A N 1
ATOM 2734 C CA . TYR A 1 360 ? -14.415 -17.956 0.056 1.00 98.06 360 TYR A CA 1
ATOM 2735 C C . TYR A 1 360 ? -14.154 -17.583 -1.409 1.00 98.06 360 TYR A C 1
ATOM 2737 O O . TYR A 1 360 ? -15.047 -17.742 -2.238 1.00 98.06 360 TYR A O 1
ATOM 2745 N N . LEU A 1 361 ? -12.935 -17.147 -1.757 1.00 98.25 361 LEU A N 1
ATOM 2746 C CA . LEU A 1 361 ? -12.618 -16.755 -3.138 1.00 98.25 361 LEU A CA 1
ATOM 2747 C C . LEU A 1 361 ? -12.643 -17.944 -4.107 1.00 98.25 361 LEU A C 1
ATOM 2749 O O . LEU A 1 361 ? -13.162 -17.815 -5.214 1.00 98.25 361 LEU A O 1
ATOM 2753 N N . LEU A 1 362 ? -12.160 -19.118 -3.690 1.00 98.19 362 LEU A N 1
ATOM 2754 C CA . LEU A 1 362 ? -12.261 -20.341 -4.495 1.00 98.19 362 LEU A CA 1
ATOM 2755 C C . LEU A 1 362 ? -13.723 -20.758 -4.714 1.00 98.19 362 LEU A C 1
ATOM 2757 O O . LEU A 1 362 ? -14.119 -21.078 -5.834 1.00 98.19 362 LEU A O 1
ATOM 2761 N N . SER A 1 363 ? -14.546 -20.688 -3.665 1.00 97.75 363 SER A N 1
ATOM 2762 C CA . SER A 1 363 ? -15.980 -20.995 -3.739 1.00 97.75 363 SER A CA 1
ATOM 2763 C C . SER A 1 363 ? -16.733 -19.998 -4.620 1.00 97.75 363 SER A C 1
ATOM 2765 O O . SER A 1 363 ? -17.618 -20.397 -5.374 1.00 97.75 363 SER A O 1
ATOM 2767 N N . LEU A 1 364 ? -16.362 -18.714 -4.574 1.00 98.25 364 LEU A N 1
ATOM 2768 C CA . LEU A 1 364 ? -16.923 -17.670 -5.430 1.00 98.25 364 LEU A CA 1
ATOM 2769 C C . LEU A 1 364 ? -16.661 -17.966 -6.913 1.00 98.25 364 LEU A C 1
ATOM 2771 O O . LEU A 1 364 ? -17.578 -17.867 -7.727 1.00 98.25 364 LEU A O 1
ATOM 2775 N N . MET A 1 365 ? -15.439 -18.381 -7.256 1.00 98.62 365 MET A N 1
ATOM 2776 C CA . MET A 1 365 ? -15.085 -18.786 -8.621 1.00 98.62 365 MET A CA 1
ATOM 2777 C C . MET A 1 365 ? -15.815 -20.063 -9.056 1.00 98.62 365 MET A C 1
ATOM 2779 O O . MET A 1 365 ? -16.336 -20.122 -10.168 1.00 98.62 365 MET A O 1
ATOM 2783 N N . GLY A 1 366 ? -15.956 -21.049 -8.163 1.00 98.31 366 GLY A N 1
ATOM 2784 C CA . GLY A 1 366 ? -16.767 -22.243 -8.421 1.00 98.31 366 GLY A CA 1
ATOM 2785 C C . GLY A 1 366 ? -18.247 -21.922 -8.674 1.00 98.31 366 GLY A C 1
ATOM 2786 O O . GLY A 1 366 ? -18.853 -22.453 -9.605 1.00 98.31 366 GLY A O 1
ATOM 2787 N N . ALA A 1 367 ? -18.827 -21.002 -7.899 1.00 98.38 367 ALA A N 1
ATOM 2788 C CA . ALA A 1 367 ? -20.203 -20.550 -8.089 1.00 98.38 367 ALA A CA 1
ATOM 2789 C C . ALA A 1 367 ? -20.381 -19.760 -9.398 1.00 98.38 367 ALA A C 1
ATOM 2791 O O . ALA A 1 367 ? -21.371 -19.964 -10.105 1.00 98.38 367 ALA A O 1
ATOM 2792 N N . ALA A 1 368 ? -19.407 -18.910 -9.747 1.00 98.69 368 ALA A N 1
ATOM 2793 C CA . ALA A 1 368 ? -19.358 -18.211 -11.028 1.00 98.69 368 ALA A CA 1
ATOM 2794 C C . ALA A 1 368 ? -19.312 -19.205 -12.198 1.00 98.69 368 ALA A C 1
ATOM 2796 O O . ALA A 1 368 ? -20.126 -19.102 -13.113 1.00 98.69 368 ALA A O 1
ATOM 2797 N N . ARG A 1 369 ? -18.436 -20.218 -12.130 1.00 98.69 369 ARG A N 1
ATOM 2798 C CA . ARG A 1 369 ? -18.366 -21.303 -13.117 1.00 98.69 369 ARG A CA 1
ATOM 2799 C C . ARG A 1 369 ? -19.716 -21.990 -13.296 1.00 98.69 369 ARG A C 1
ATOM 2801 O O . ARG A 1 369 ? -20.174 -22.125 -14.428 1.00 98.69 369 ARG A O 1
ATOM 2808 N N . GLN A 1 370 ? -20.361 -22.402 -12.204 1.00 98.69 370 GLN A N 1
ATOM 2809 C CA . GLN A 1 370 ? -21.650 -23.091 -12.288 1.00 98.69 370 GLN A CA 1
ATOM 2810 C C . GLN A 1 370 ? -22.726 -22.202 -12.916 1.00 98.69 370 GLN A C 1
ATOM 2812 O O . GLN A 1 370 ? -23.504 -22.660 -13.747 1.00 98.69 370 GLN A O 1
ATOM 2817 N N . ALA A 1 371 ? -22.734 -20.910 -12.581 1.00 98.69 371 ALA A N 1
ATOM 2818 C CA . ALA A 1 371 ? -23.651 -19.958 -13.188 1.00 98.69 371 ALA A CA 1
ATOM 2819 C C . ALA A 1 371 ? -23.413 -19.773 -14.697 1.00 98.69 371 ALA A C 1
ATOM 2821 O O . ALA A 1 371 ? -24.371 -19.511 -15.416 1.00 98.69 371 ALA A O 1
ATOM 2822 N N . ILE A 1 372 ? -22.175 -19.909 -15.184 1.00 98.75 372 ILE A N 1
ATOM 2823 C CA . ILE A 1 372 ? -21.859 -19.872 -16.622 1.00 98.75 372 ILE A CA 1
ATOM 2824 C C . ILE A 1 372 ? -22.320 -21.159 -17.313 1.00 98.75 372 ILE A C 1
ATOM 2826 O O . ILE A 1 372 ? -22.942 -21.084 -18.366 1.00 98.75 372 ILE A O 1
ATOM 2830 N N . LEU A 1 373 ? -22.055 -22.326 -16.713 1.00 98.50 373 LEU A N 1
ATOM 2831 C CA . LEU A 1 373 ? -22.489 -23.626 -17.245 1.00 98.50 373 LEU A CA 1
ATOM 2832 C C . LEU A 1 373 ? -24.015 -23.716 -17.396 1.00 98.50 373 LEU A C 1
ATOM 2834 O O . LEU A 1 373 ? -24.508 -24.315 -18.344 1.00 98.50 373 LEU A O 1
ATOM 2838 N N . GLU A 1 374 ? -24.746 -23.094 -16.475 1.00 98.38 374 GLU A N 1
ATOM 2839 C CA . GLU A 1 374 ? -26.213 -23.037 -16.455 1.00 98.38 374 GLU A CA 1
ATOM 2840 C C . GLU A 1 374 ? -26.784 -21.798 -17.177 1.00 98.38 374 GLU A C 1
ATOM 2842 O O . GLU A 1 374 ? -27.968 -21.503 -17.033 1.00 98.38 374 GLU A O 1
ATOM 2847 N N . ASP A 1 375 ? -25.948 -21.036 -17.894 1.00 97.69 375 ASP A N 1
ATOM 2848 C CA . ASP A 1 375 ? -26.294 -19.793 -18.605 1.00 97.69 375 ASP A CA 1
ATOM 2849 C C . ASP A 1 375 ? -27.108 -18.769 -17.779 1.00 97.69 375 ASP A C 1
ATOM 2851 O O . ASP A 1 375 ? -27.974 -18.044 -18.262 1.00 97.69 375 ASP A O 1
ATOM 2855 N N . ARG A 1 376 ? -26.816 -18.683 -16.478 1.00 98.19 376 ARG A N 1
ATOM 2856 C CA . ARG A 1 376 ? -27.444 -17.750 -15.525 1.00 98.19 376 ARG A CA 1
ATOM 2857 C C . ARG A 1 376 ? -26.456 -16.775 -14.892 1.00 98.19 376 ARG A C 1
ATOM 2859 O O . ARG A 1 376 ? -26.756 -16.151 -13.868 1.00 98.19 376 ARG A O 1
ATOM 2866 N N . PHE A 1 377 ? -25.276 -16.621 -15.486 1.00 98.19 377 PHE A N 1
ATOM 2867 C CA . PHE A 1 377 ? -24.234 -15.726 -14.989 1.00 98.19 377 PHE A CA 1
ATOM 2868 C C . PHE A 1 377 ? -24.704 -14.267 -14.798 1.00 98.19 377 PHE A C 1
ATOM 2870 O O . PHE A 1 377 ? -24.384 -13.690 -13.760 1.00 98.19 377 PHE A O 1
ATOM 2877 N N . PRO A 1 378 ? -25.543 -13.661 -15.669 1.00 97.00 378 PRO A N 1
ATOM 2878 C CA . PRO A 1 378 ? -26.059 -12.308 -15.432 1.00 97.00 378 PRO A CA 1
ATOM 2879 C C . PRO A 1 378 ? -26.929 -12.200 -14.173 1.00 97.00 378 PRO A C 1
ATOM 2881 O O . PRO A 1 378 ? -26.897 -11.189 -13.473 1.00 97.00 378 PRO A O 1
ATOM 2884 N N . ALA A 1 379 ? -27.712 -13.239 -13.861 1.00 97.06 379 ALA A N 1
ATOM 2885 C CA . ALA A 1 379 ? -28.501 -13.284 -12.632 1.00 97.06 379 ALA A CA 1
ATOM 2886 C C . ALA A 1 379 ? -27.601 -13.448 -11.400 1.00 97.06 379 ALA A C 1
ATOM 2888 O O . ALA A 1 379 ? -27.812 -12.768 -10.398 1.00 97.06 379 ALA A O 1
ATOM 2889 N N . PHE A 1 380 ? -26.568 -14.286 -11.506 1.00 97.88 380 PHE A N 1
ATOM 2890 C CA . PHE A 1 380 ? -25.538 -14.435 -10.480 1.00 97.88 380 PHE A CA 1
ATOM 2891 C C . PHE A 1 380 ? -24.789 -13.118 -10.212 1.00 97.88 380 PHE A C 1
ATOM 2893 O O . PHE A 1 380 ? -24.630 -12.739 -9.057 1.00 97.88 380 PHE A O 1
ATOM 2900 N N . LEU A 1 381 ? -24.413 -12.374 -11.257 1.00 95.50 381 LEU A N 1
ATOM 2901 C CA . LEU A 1 381 ? -23.762 -11.063 -11.158 1.00 95.50 381 LEU A CA 1
ATOM 2902 C C . LEU A 1 381 ? -24.629 -10.049 -10.394 1.00 95.50 381 LEU A C 1
ATOM 2904 O O . LEU A 1 381 ? -24.148 -9.364 -9.491 1.00 95.50 381 LEU A O 1
ATOM 2908 N N . ARG A 1 382 ? -25.927 -9.981 -10.723 1.00 94.69 382 ARG A N 1
ATOM 2909 C CA . ARG A 1 382 ? -26.888 -9.122 -10.010 1.00 94.69 382 ARG A CA 1
ATOM 2910 C C . ARG A 1 382 ? -27.041 -9.531 -8.546 1.00 94.69 382 ARG A C 1
ATOM 2912 O O . ARG A 1 382 ? -27.064 -8.666 -7.675 1.00 94.69 382 ARG A O 1
ATOM 2919 N N . ASP A 1 383 ? -27.139 -10.830 -8.268 1.00 96.12 383 ASP A N 1
ATOM 2920 C CA . ASP A 1 383 ? -27.235 -11.342 -6.899 1.00 96.12 383 ASP A CA 1
ATOM 2921 C C . ASP A 1 383 ? -25.976 -11.034 -6.078 1.00 96.12 383 ASP A C 1
ATOM 2923 O O . ASP A 1 383 ? -26.084 -10.594 -4.934 1.00 96.12 383 ASP A O 1
ATOM 2927 N N . PHE A 1 384 ? -24.795 -11.195 -6.676 1.00 96.44 384 PHE A N 1
ATOM 2928 C CA . PHE A 1 384 ? -23.513 -10.874 -6.059 1.00 96.44 384 PHE A CA 1
ATOM 2929 C C . PHE A 1 384 ? -23.458 -9.408 -5.605 1.00 96.44 384 PHE A C 1
ATOM 2931 O O . PHE A 1 384 ? -23.251 -9.136 -4.422 1.00 96.44 384 PHE A O 1
ATOM 2938 N N . PHE A 1 385 ? -23.730 -8.455 -6.503 1.00 95.06 385 PHE A N 1
ATOM 2939 C CA . PHE A 1 385 ? -23.700 -7.034 -6.143 1.00 95.06 385 PHE A CA 1
ATOM 2940 C C . PHE A 1 385 ? -24.823 -6.632 -5.182 1.00 95.06 385 PHE A C 1
ATOM 2942 O O . PHE A 1 385 ? -24.628 -5.762 -4.333 1.00 95.06 385 PHE A O 1
ATOM 2949 N N . ARG A 1 386 ? -25.983 -7.297 -5.251 1.00 94.88 386 ARG A N 1
ATOM 2950 C CA . ARG A 1 386 ? -27.070 -7.115 -4.280 1.00 94.88 386 ARG A CA 1
ATOM 2951 C C . ARG A 1 386 ? -26.645 -7.564 -2.887 1.00 94.88 386 ARG A C 1
ATOM 2953 O O . ARG A 1 386 ? -26.934 -6.868 -1.923 1.00 94.88 386 ARG A O 1
ATOM 2960 N N . LYS A 1 387 ? -25.951 -8.695 -2.760 1.00 93.81 387 LYS A N 1
ATOM 2961 C CA . LYS A 1 387 ? -25.416 -9.155 -1.470 1.00 93.81 387 LYS A CA 1
ATOM 2962 C C . LYS A 1 387 ? -24.342 -8.209 -0.935 1.00 93.81 387 LYS A C 1
ATOM 2964 O O . LYS A 1 387 ? -24.347 -7.925 0.258 1.00 93.81 387 LYS A O 1
ATOM 2969 N N . LEU A 1 388 ? -23.483 -7.692 -1.815 1.00 92.69 388 LEU A N 1
ATOM 2970 C CA . LEU A 1 388 ? -22.361 -6.831 -1.442 1.00 92.69 388 LEU A CA 1
ATOM 2971 C C . LEU A 1 388 ? -22.789 -5.418 -1.010 1.00 92.69 388 LEU A C 1
ATOM 2973 O O . LEU A 1 388 ? -22.308 -4.920 0.003 1.00 92.69 388 LEU A O 1
ATOM 2977 N N . TYR A 1 389 ? -23.697 -4.775 -1.752 1.00 90.94 389 TYR A N 1
ATOM 2978 C CA . TYR A 1 389 ? -24.074 -3.368 -1.535 1.00 90.94 389 TYR A CA 1
ATOM 2979 C C . TYR A 1 389 ? -25.527 -3.164 -1.076 1.00 90.94 389 TYR A C 1
ATOM 2981 O O . TYR A 1 389 ? -25.915 -2.053 -0.706 1.00 90.94 389 TYR A O 1
ATOM 2989 N N . GLY A 1 390 ? -26.349 -4.214 -1.080 1.00 90.88 390 GLY A N 1
ATOM 2990 C CA . GLY A 1 390 ? -27.784 -4.128 -0.824 1.00 90.88 390 GLY A CA 1
ATOM 2991 C C . GLY A 1 390 ? -28.540 -3.609 -2.047 1.00 90.88 390 GLY A C 1
ATOM 2992 O O . GLY A 1 390 ? -28.799 -4.343 -3.001 1.00 90.88 390 GLY A O 1
ATOM 2993 N N . GLU A 1 391 ? -28.916 -2.335 -2.013 1.00 85.50 391 GLU A N 1
ATOM 2994 C CA . GLU A 1 391 ? -29.726 -1.689 -3.049 1.00 85.50 391 GLU A CA 1
ATOM 2995 C C . GLU A 1 391 ? -28.871 -1.142 -4.200 1.00 85.50 391 GLU A C 1
ATOM 2997 O O . GLU A 1 391 ? -27.739 -0.704 -3.996 1.00 85.50 391 GLU A O 1
ATOM 3002 N N . LYS A 1 392 ? -29.437 -1.102 -5.417 1.00 82.94 392 LYS A N 1
ATOM 3003 C CA . LYS A 1 392 ? -28.731 -0.662 -6.637 1.00 82.94 392 LYS A CA 1
ATOM 3004 C C . LYS A 1 392 ? -28.185 0.770 -6.538 1.00 82.94 392 LYS A C 1
ATOM 3006 O O . LYS A 1 392 ? -27.137 1.055 -7.103 1.00 82.94 392 LYS A O 1
ATOM 3011 N N . SER A 1 393 ? -28.850 1.650 -5.787 1.00 83.25 393 SER A N 1
ATOM 3012 C CA . SER A 1 393 ? -28.413 3.033 -5.528 1.00 83.25 393 SER A CA 1
ATOM 3013 C C . SER A 1 393 ? -27.064 3.128 -4.804 1.00 83.25 393 SER A C 1
ATOM 3015 O O . SER A 1 393 ? -26.395 4.151 -4.902 1.00 83.25 393 SER A O 1
ATOM 3017 N N . LYS A 1 394 ? -26.652 2.069 -4.095 1.00 85.06 394 LYS A N 1
ATOM 3018 C CA . LYS A 1 394 ? -25.370 1.985 -3.380 1.00 85.06 394 LYS A CA 1
ATOM 3019 C C . LYS A 1 394 ? -24.258 1.354 -4.215 1.00 85.06 394 LYS A C 1
ATOM 3021 O O . LYS A 1 394 ? -23.135 1.234 -3.731 1.00 85.06 394 LYS A O 1
ATOM 3026 N N . TYR A 1 395 ? -24.557 0.912 -5.437 1.00 88.00 395 TYR A N 1
ATOM 3027 C CA . TYR A 1 395 ? -23.548 0.301 -6.293 1.00 88.00 395 TYR A CA 1
ATOM 3028 C C . TYR A 1 395 ? -22.565 1.385 -6.744 1.00 88.00 395 TYR A C 1
ATOM 3030 O O . TYR A 1 395 ? -23.008 2.473 -7.120 1.00 88.00 395 TYR A O 1
ATOM 3038 N N . PRO A 1 396 ? -21.254 1.104 -6.776 1.00 82.81 396 PRO A N 1
ATOM 3039 C CA . PRO A 1 396 ? -20.288 2.019 -7.367 1.00 82.81 396 PRO A CA 1
ATOM 3040 C C . PRO A 1 396 ? -20.666 2.372 -8.812 1.00 82.81 396 PRO A C 1
ATOM 3042 O O . PRO A 1 396 ? -21.117 1.503 -9.562 1.00 82.81 396 PRO A O 1
ATOM 3045 N N . GLU A 1 397 ? -20.453 3.623 -9.227 1.00 83.19 397 GLU A N 1
ATOM 3046 C CA . GLU A 1 397 ? -20.829 4.098 -10.571 1.00 83.19 397 GLU A CA 1
ATOM 3047 C C . GLU A 1 397 ? -20.262 3.222 -11.694 1.00 83.19 397 GLU A C 1
ATOM 3049 O O . GLU A 1 397 ? -20.966 2.905 -12.653 1.00 83.19 397 GLU A O 1
ATOM 3054 N N . TRP A 1 398 ? -19.019 2.760 -11.543 1.00 83.12 398 TRP A N 1
ATOM 3055 C CA . TRP A 1 398 ? -18.348 1.906 -12.523 1.00 83.12 398 TRP A CA 1
ATOM 3056 C C . TRP A 1 398 ? -19.068 0.562 -12.740 1.00 83.12 398 TRP A C 1
ATOM 3058 O O . TRP A 1 398 ? -19.111 0.063 -13.861 1.00 83.12 398 TRP A O 1
ATOM 3068 N N . VAL A 1 399 ? -19.713 0.011 -11.703 1.00 82.94 399 VAL A N 1
ATOM 3069 C CA . VAL A 1 399 ? -20.542 -1.206 -11.797 1.00 82.94 399 VAL A CA 1
ATOM 3070 C C . VAL A 1 399 ? -21.869 -0.903 -12.492 1.00 82.94 399 VAL A C 1
ATOM 3072 O O . VAL A 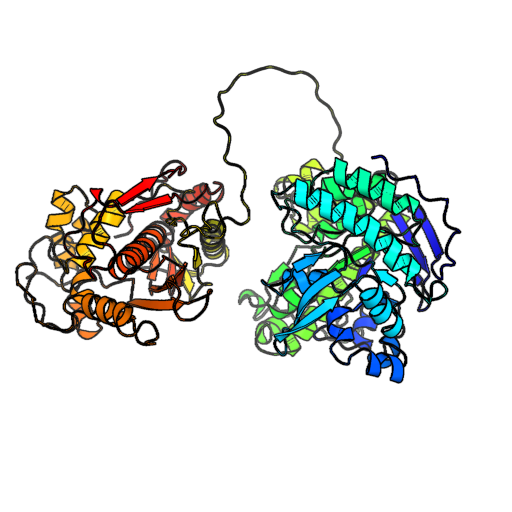1 399 ? -22.365 -1.701 -13.291 1.00 82.94 399 VAL A O 1
ATOM 3075 N N . GLN A 1 400 ? -22.463 0.259 -12.201 1.00 75.19 400 GLN A N 1
ATOM 3076 C CA . GLN A 1 400 ? -23.730 0.669 -12.810 1.00 75.19 400 GLN A CA 1
ATOM 3077 C C . GLN A 1 400 ? -23.582 0.882 -14.320 1.00 75.19 400 GLN A C 1
ATOM 3079 O O . GLN A 1 400 ? -24.425 0.405 -15.077 1.00 75.19 400 GLN A O 1
ATOM 3084 N N . LYS A 1 401 ? -22.481 1.507 -14.757 1.00 70.69 401 LYS A N 1
ATOM 3085 C CA . LYS A 1 401 ? -22.143 1.716 -16.177 1.00 70.69 401 LYS A CA 1
ATOM 3086 C C . LYS A 1 401 ? -21.911 0.410 -16.951 1.00 70.69 401 LYS A C 1
ATOM 3088 O O . LYS A 1 401 ? -22.019 0.408 -18.171 1.00 70.69 401 LYS A O 1
ATOM 3093 N N . MET A 1 402 ? -21.617 -0.693 -16.258 1.00 64.31 402 MET A N 1
ATOM 3094 C CA . MET A 1 402 ? -21.383 -2.018 -16.858 1.00 64.31 402 MET A CA 1
ATOM 3095 C C . MET A 1 402 ? -22.595 -2.943 -16.821 1.00 64.31 402 MET A C 1
ATOM 3097 O O . MET A 1 402 ? -22.572 -4.007 -17.437 1.00 64.31 402 MET A O 1
ATOM 3101 N N . SER A 1 403 ? -23.656 -2.574 -16.102 1.00 51.66 403 SER A N 1
ATOM 3102 C CA . SER A 1 403 ? -24.884 -3.361 -16.107 1.00 51.66 403 SER A CA 1
ATOM 3103 C C . SER A 1 403 ? -25.584 -3.190 -17.457 1.00 51.66 403 SER A C 1
ATOM 3105 O O . SER A 1 403 ? -25.915 -2.057 -17.810 1.00 51.66 403 SER A O 1
ATOM 3107 N N . PRO A 1 404 ? -25.871 -4.273 -18.201 1.00 42.88 404 PRO A N 1
ATOM 3108 C CA . PRO A 1 404 ? -26.690 -4.169 -19.395 1.00 42.88 404 PRO A CA 1
ATOM 3109 C C . PRO A 1 404 ? -28.117 -3.825 -18.951 1.00 42.88 404 PRO A C 1
ATOM 3111 O O . PRO A 1 404 ? -28.879 -4.692 -18.523 1.00 42.88 404 PRO A O 1
ATOM 3114 N N . SER A 1 405 ? -28.462 -2.539 -18.987 1.00 33.06 405 SER A N 1
ATOM 3115 C CA . SER A 1 405 ? -29.842 -2.060 -18.928 1.00 33.06 405 SER A CA 1
ATOM 3116 C C . SER A 1 405 ? -30.168 -1.394 -20.257 1.00 33.06 405 SER A C 1
ATOM 3118 O O . SER A 1 405 ? -29.383 -0.607 -20.778 1.00 33.06 405 SER A O 1
ATOM 3120 N N . ALA A 1 406 ? -31.308 -1.809 -20.796 1.00 31.67 406 ALA A N 1
ATOM 3121 C CA . ALA A 1 406 ? -31.880 -1.405 -22.060 1.00 31.67 406 ALA A CA 1
ATOM 3122 C C . ALA A 1 406 ? -32.126 0.111 -22.157 1.00 31.67 406 ALA A C 1
ATOM 3124 O O . ALA A 1 406 ? -32.215 0.799 -21.144 1.00 31.67 406 ALA A O 1
ATOM 3125 N N . GLU A 1 407 ? -32.319 0.538 -23.406 1.00 24.59 407 GLU A N 1
ATOM 3126 C CA . GLU A 1 407 ? -32.779 1.853 -23.868 1.00 24.59 407 GLU A CA 1
ATOM 3127 C C . GLU A 1 407 ? -31.696 2.924 -24.050 1.00 24.59 407 GLU A C 1
ATOM 3129 O O . GLU A 1 407 ? -31.240 3.612 -23.143 1.00 24.59 407 GLU A O 1
ATOM 3134 N N . THR A 1 408 ? -31.333 3.086 -25.321 1.00 31.39 408 THR A N 1
ATOM 3135 C CA . THR A 1 408 ? -30.806 4.320 -25.899 1.00 31.39 408 THR A CA 1
ATOM 3136 C C . THR A 1 408 ? -31.854 5.428 -25.751 1.00 31.39 408 THR A C 1
ATOM 3138 O O . THR A 1 408 ? -33.010 5.198 -26.109 1.00 31.39 408 THR A O 1
ATOM 3141 N N . PRO A 1 409 ? -31.459 6.658 -25.383 1.00 28.22 409 PRO A N 1
ATOM 3142 C CA . PRO A 1 409 ? -32.128 7.816 -25.953 1.00 28.22 409 PRO A CA 1
ATOM 3143 C C . PRO A 1 409 ? -31.160 8.667 -26.766 1.00 28.22 409 PRO A C 1
ATOM 3145 O O . PRO A 1 409 ? -30.048 9.008 -26.366 1.00 28.22 409 PRO A O 1
ATOM 3148 N N . SER A 1 410 ? -31.664 8.996 -27.943 1.00 26.36 410 SER A N 1
ATOM 3149 C CA . SER A 1 410 ? -31.175 9.958 -28.905 1.00 26.36 410 SER A CA 1
ATOM 3150 C C . SER A 1 410 ? -31.167 11.400 -28.391 1.00 26.36 410 SER A C 1
ATOM 3152 O O . SER A 1 410 ? -31.907 11.773 -27.486 1.00 26.36 410 SER A O 1
ATOM 3154 N N . SER A 1 411 ? -30.477 12.224 -29.179 1.00 26.52 411 SER A N 1
ATOM 3155 C CA . SER A 1 411 ? -30.593 13.678 -29.332 1.00 26.52 411 SER A CA 1
ATOM 3156 C C . SER A 1 411 ? -29.863 14.562 -28.320 1.00 26.52 411 SER A C 1
ATOM 3158 O O . SER A 1 411 ? -30.272 14.813 -27.194 1.00 26.52 411 SER A O 1
ATOM 3160 N N . SER A 1 412 ? -28.767 15.093 -28.851 1.00 31.64 412 SER A N 1
ATOM 3161 C CA . SER A 1 412 ? -28.097 16.332 -28.502 1.00 31.64 412 SER A CA 1
ATOM 3162 C C . SER A 1 412 ? -29.054 17.506 -28.278 1.00 31.64 412 SER A C 1
ATOM 3164 O O . SER A 1 412 ? -29.778 17.903 -29.192 1.00 31.64 412 SER A O 1
ATOM 3166 N N . THR A 1 413 ? -28.900 18.176 -27.141 1.00 23.97 413 THR A N 1
ATOM 3167 C CA . THR A 1 413 ? -29.134 19.618 -27.031 1.00 23.97 413 THR A CA 1
ATOM 3168 C C . THR A 1 413 ? -27.940 20.255 -26.338 1.00 23.97 413 THR A C 1
ATOM 3170 O O . THR A 1 413 ? -27.666 19.997 -25.169 1.00 23.97 413 THR A O 1
ATOM 3173 N N . ASN A 1 414 ? -27.220 21.069 -27.110 1.00 32.19 414 ASN A N 1
ATOM 3174 C CA . ASN A 1 414 ? -26.163 21.954 -26.650 1.00 32.19 414 ASN A CA 1
ATOM 3175 C C . ASN A 1 414 ? -26.709 22.926 -25.600 1.00 32.19 414 ASN A C 1
ATOM 3177 O O . ASN A 1 414 ? -27.527 23.786 -25.919 1.00 32.19 414 ASN A O 1
ATOM 3181 N N . THR A 1 415 ? -26.165 22.865 -24.391 1.00 24.98 415 THR A N 1
ATOM 3182 C CA . THR A 1 415 ? -26.117 24.016 -23.488 1.00 24.98 415 THR A CA 1
ATOM 3183 C C . THR A 1 415 ? -24.676 24.215 -23.061 1.00 24.98 415 THR A C 1
ATOM 3185 O O . THR A 1 415 ? -24.115 23.437 -22.296 1.00 24.98 415 THR A O 1
ATOM 3188 N N . SER A 1 416 ? -24.072 25.263 -23.613 1.00 29.94 416 SER A N 1
ATOM 3189 C CA . SER A 1 416 ? -22.765 25.778 -23.242 1.00 29.94 416 SER A CA 1
ATOM 3190 C C . SER A 1 416 ? -22.788 26.255 -21.790 1.00 29.94 416 SER A C 1
ATOM 3192 O O . SER A 1 416 ? -23.275 27.346 -21.493 1.00 29.94 416 SER A O 1
ATOM 3194 N N . THR A 1 417 ? -22.231 25.457 -20.888 1.00 25.91 417 THR A N 1
ATOM 3195 C CA . THR A 1 417 ? -21.783 25.932 -19.580 1.00 25.91 417 THR A CA 1
ATOM 3196 C C . THR A 1 417 ? -20.266 25.916 -19.581 1.00 25.91 417 THR A C 1
ATOM 3198 O O . THR A 1 417 ? -19.660 24.854 -19.692 1.00 25.91 417 THR A O 1
ATOM 3201 N N . ASN A 1 418 ? -19.662 27.100 -19.472 1.00 33.53 418 ASN A N 1
ATOM 3202 C CA . ASN A 1 418 ? -18.243 27.272 -19.179 1.00 33.53 418 ASN A CA 1
ATOM 3203 C C . ASN A 1 418 ? -17.916 26.566 -17.854 1.00 33.53 418 ASN A C 1
ATOM 3205 O O . ASN A 1 418 ? -18.026 27.162 -16.784 1.00 33.53 418 ASN A O 1
ATOM 3209 N N . SER A 1 419 ? -17.534 25.292 -17.918 1.00 27.91 419 SER A N 1
ATOM 3210 C CA . SER A 1 419 ? -16.877 24.596 -16.821 1.00 27.91 419 SER A CA 1
ATOM 3211 C C . SER A 1 419 ? -15.378 24.786 -16.995 1.00 27.91 419 SER A C 1
ATOM 3213 O O . SER A 1 419 ? -14.779 24.262 -17.935 1.00 27.91 419 SER A O 1
ATOM 3215 N N . THR A 1 420 ? -14.767 25.545 -16.089 1.00 28.61 420 THR A N 1
ATOM 3216 C CA . THR A 1 420 ? -13.329 25.442 -15.827 1.00 28.61 420 THR A CA 1
ATOM 3217 C C . THR A 1 420 ? -12.951 23.962 -15.711 1.00 28.61 420 THR A C 1
ATOM 3219 O O . THR A 1 420 ? -13.685 23.227 -15.044 1.00 28.61 420 THR A O 1
ATOM 3222 N N . PRO A 1 421 ? -11.864 23.506 -16.356 1.00 33.41 421 PRO A N 1
ATOM 3223 C CA . PRO A 1 421 ? -11.482 22.101 -16.338 1.00 33.41 421 PRO A CA 1
ATOM 3224 C C . PRO A 1 421 ? -11.308 21.648 -14.888 1.00 33.41 421 PRO A C 1
ATOM 3226 O O . PRO A 1 421 ? -10.581 22.285 -14.122 1.00 33.41 421 PRO A O 1
ATOM 3229 N N . ASN A 1 422 ? -12.001 20.572 -14.502 1.00 41.28 422 ASN A N 1
ATOM 3230 C CA . ASN A 1 422 ? -11.714 19.915 -13.235 1.00 41.28 422 ASN A CA 1
ATOM 3231 C C . ASN A 1 422 ? -10.241 19.479 -13.263 1.00 41.28 422 ASN A C 1
ATOM 3233 O O . ASN A 1 422 ? -9.794 18.950 -14.287 1.00 41.28 422 ASN A O 1
ATOM 3237 N N . PRO A 1 423 ? -9.478 19.724 -12.187 1.00 47.66 423 PRO A N 1
ATOM 3238 C CA . PRO A 1 423 ? -8.093 19.290 -12.114 1.00 47.66 423 PRO A CA 1
ATOM 3239 C C . PRO A 1 423 ? -8.024 17.767 -12.336 1.00 47.66 423 PRO A C 1
ATOM 3241 O O . PRO A 1 423 ? -8.909 17.046 -11.865 1.00 47.66 423 PRO A O 1
ATOM 3244 N N . PRO A 1 424 ? -7.025 17.270 -13.084 1.00 56.31 424 PRO A N 1
ATOM 3245 C CA . PRO A 1 424 ? -6.864 15.841 -13.323 1.00 56.31 424 PRO A CA 1
ATOM 3246 C C . PRO A 1 424 ? -6.726 15.100 -11.986 1.00 56.31 424 PRO A C 1
ATOM 3248 O O . PRO A 1 424 ? -5.951 15.510 -11.126 1.00 56.31 424 PRO A O 1
ATOM 3251 N N . HIS A 1 425 ? -7.495 14.023 -11.810 1.00 70.38 425 HIS A N 1
ATOM 3252 C CA . HIS A 1 425 ? -7.479 13.205 -10.594 1.00 70.38 425 HIS A CA 1
ATOM 3253 C C . HIS A 1 425 ? -6.093 12.578 -10.392 1.00 70.38 425 HIS A C 1
ATOM 3255 O O . HIS A 1 425 ? -5.620 11.829 -11.250 1.00 70.38 425 HIS A O 1
ATOM 3261 N N . ASN A 1 426 ? -5.448 12.877 -9.261 1.00 80.00 426 ASN A N 1
ATOM 3262 C CA . ASN A 1 426 ? -4.145 12.331 -8.887 1.00 80.00 426 ASN A CA 1
ATOM 3263 C C . ASN A 1 426 ? -4.334 11.416 -7.661 1.00 80.00 426 ASN A C 1
ATOM 3265 O O . ASN A 1 426 ? -4.283 11.896 -6.524 1.00 80.00 426 ASN A O 1
ATOM 3269 N N . PRO A 1 427 ? -4.534 10.095 -7.843 1.00 72.94 427 PRO A N 1
ATOM 3270 C CA . PRO A 1 427 ? -4.798 9.177 -6.730 1.00 72.94 427 PRO A CA 1
ATOM 3271 C C . PRO A 1 427 ? -3.601 9.028 -5.775 1.00 72.94 427 PRO A C 1
ATOM 3273 O O . PRO A 1 427 ? -3.770 8.594 -4.637 1.00 72.94 427 PRO A O 1
ATOM 3276 N N . ASN A 1 428 ? -2.400 9.419 -6.216 1.00 82.31 428 ASN A N 1
ATOM 3277 C CA . ASN A 1 428 ? -1.177 9.400 -5.414 1.00 82.31 428 ASN A CA 1
ATOM 3278 C C . ASN A 1 428 ? -0.934 10.716 -4.663 1.00 82.31 428 ASN A C 1
ATOM 3280 O O . ASN A 1 428 ? 0.077 10.835 -3.970 1.00 82.31 428 ASN A O 1
ATOM 3284 N N . HIS A 1 429 ? -1.823 11.705 -4.795 1.00 94.88 429 HIS A N 1
ATOM 3285 C CA . HIS A 1 429 ? -1.642 12.989 -4.136 1.00 94.88 429 HIS A CA 1
ATOM 3286 C C . HIS A 1 429 ? -1.585 12.817 -2.613 1.00 94.88 429 HIS A C 1
ATOM 3288 O O . HIS A 1 429 ? -2.467 12.216 -1.992 1.00 94.88 429 HIS A O 1
ATOM 3294 N N . GLU A 1 430 ? -0.558 13.392 -1.990 1.00 96.44 430 GLU A N 1
ATOM 3295 C CA . GLU A 1 430 ? -0.292 13.251 -0.558 1.00 96.44 430 GLU A CA 1
ATOM 3296 C C . GLU A 1 430 ? -1.404 13.846 0.327 1.00 96.44 430 GLU A C 1
ATOM 3298 O O . GLU A 1 430 ? -1.443 13.588 1.518 1.00 96.44 430 GLU A O 1
ATOM 3303 N N . GLU A 1 431 ? -2.352 14.623 -0.193 1.00 97.56 431 GLU A N 1
ATOM 3304 C CA . GLU A 1 431 ? -3.524 15.065 0.586 1.00 97.56 431 GLU A CA 1
ATOM 3305 C C . GLU A 1 431 ? -4.537 13.931 0.847 1.00 97.56 431 GLU A C 1
ATOM 3307 O O . GLU A 1 431 ? -5.275 13.974 1.834 1.00 97.56 431 GLU A O 1
ATOM 3312 N N . HIS A 1 432 ? -4.541 12.860 0.041 1.00 96.50 432 HIS A N 1
ATOM 3313 C CA . HIS A 1 432 ? -5.494 11.751 0.199 1.00 96.50 432 HIS A CA 1
ATOM 3314 C C . HIS A 1 432 ? -5.356 11.018 1.539 1.00 96.50 432 HIS A C 1
ATOM 3316 O O . HIS A 1 432 ? -6.349 10.539 2.077 1.00 96.50 432 HIS A O 1
ATOM 3322 N N . GLN A 1 433 ? -4.167 10.973 2.142 1.00 97.75 433 GLN A N 1
ATOM 3323 C CA . GLN A 1 433 ? -3.968 10.431 3.501 1.00 97.75 433 GLN A CA 1
ATOM 3324 C C . GLN A 1 433 ? -4.704 11.258 4.572 1.00 97.75 433 GLN A C 1
ATOM 3326 O O . GLN A 1 433 ? -5.278 10.675 5.491 1.00 97.75 433 GLN A O 1
ATOM 3331 N N . TYR A 1 434 ? -4.778 12.587 4.427 1.00 98.12 434 TYR A N 1
ATOM 3332 C CA . TYR A 1 434 ? -5.587 13.445 5.301 1.00 98.12 434 TYR A CA 1
ATOM 3333 C C . TYR A 1 434 ? -7.093 13.206 5.081 1.00 98.12 434 TYR A C 1
ATOM 3335 O O . TYR A 1 434 ? -7.845 13.055 6.043 1.00 98.12 434 TYR A O 1
ATOM 3343 N N . LEU A 1 435 ? -7.542 13.066 3.829 1.00 97.56 435 LEU A N 1
ATOM 3344 C CA . LEU A 1 435 ? -8.946 12.740 3.530 1.00 97.56 435 LEU A CA 1
ATOM 3345 C C . LEU A 1 435 ? -9.337 11.349 4.049 1.00 97.56 435 LEU A C 1
ATOM 3347 O O . LEU A 1 435 ? -10.414 11.162 4.612 1.00 97.56 435 LEU A O 1
ATOM 3351 N N . ASN A 1 436 ? -8.451 10.364 3.918 1.00 95.56 436 ASN A N 1
ATOM 3352 C CA . ASN A 1 436 ? -8.662 9.016 4.442 1.00 95.56 436 ASN A CA 1
ATOM 3353 C C . ASN A 1 436 ? -8.708 8.996 5.973 1.00 95.56 436 ASN A C 1
ATOM 3355 O O . ASN A 1 436 ? -9.491 8.236 6.549 1.00 95.56 436 ASN A O 1
ATOM 3359 N N . LEU A 1 437 ? -7.935 9.858 6.638 1.00 97.50 437 LEU A N 1
ATOM 3360 C CA . LEU A 1 437 ? -8.035 10.062 8.080 1.00 97.50 437 LEU A CA 1
ATOM 3361 C C . LEU A 1 437 ? -9.420 10.591 8.472 1.00 97.50 437 LEU A C 1
ATOM 3363 O O . LEU A 1 437 ? -10.052 10.012 9.356 1.00 97.50 437 LEU A O 1
ATOM 3367 N N . ILE A 1 438 ? -9.934 11.611 7.774 1.00 97.69 438 ILE A N 1
ATOM 3368 C CA . ILE A 1 438 ? -11.304 12.109 7.988 1.00 97.69 438 ILE A CA 1
ATOM 3369 C C . ILE A 1 438 ? -12.316 10.972 7.801 1.00 97.69 438 ILE A C 1
ATOM 3371 O O . ILE A 1 438 ? -13.132 10.734 8.689 1.00 97.69 438 ILE A O 1
ATOM 3375 N N . ARG A 1 439 ? -12.245 10.223 6.688 1.00 96.19 439 ARG A N 1
ATOM 3376 C CA . ARG A 1 439 ? -13.143 9.078 6.429 1.00 96.19 439 ARG A CA 1
ATOM 3377 C C . ARG A 1 439 ? -13.099 8.063 7.568 1.00 96.19 439 ARG A C 1
ATOM 3379 O O . ARG A 1 439 ? -14.143 7.582 7.997 1.00 96.19 439 ARG A O 1
ATOM 3386 N N . THR A 1 440 ? -11.912 7.765 8.086 1.00 93.12 440 THR A N 1
ATOM 3387 C CA . THR A 1 440 ? -11.727 6.825 9.200 1.00 93.12 440 THR A CA 1
ATOM 3388 C C . THR A 1 440 ? -12.397 7.340 10.474 1.00 93.12 440 THR A C 1
ATOM 3390 O O . THR A 1 440 ? -13.179 6.624 11.088 1.00 93.12 440 THR A O 1
ATOM 3393 N N . ILE A 1 441 ? -12.187 8.603 10.846 1.00 95.31 441 ILE A N 1
ATOM 3394 C CA . ILE A 1 441 ? -12.818 9.191 12.040 1.00 95.31 441 ILE A CA 1
ATOM 3395 C C . ILE A 1 441 ? -14.344 9.225 11.895 1.00 95.31 441 ILE A C 1
ATOM 3397 O O . ILE A 1 441 ? -15.070 8.862 12.819 1.00 95.31 441 ILE A O 1
ATOM 3401 N N . LEU A 1 442 ? -14.848 9.593 10.716 1.00 92.94 442 LEU A N 1
ATOM 3402 C CA . LEU A 1 442 ? -16.284 9.628 10.438 1.00 92.94 442 LEU A CA 1
ATOM 3403 C C . LEU A 1 442 ? -16.933 8.239 10.357 1.00 92.94 442 LEU A C 1
ATOM 3405 O O . LEU A 1 442 ? -18.153 8.141 10.440 1.00 92.94 442 LEU A O 1
ATOM 3409 N N . THR A 1 443 ? -16.174 7.161 10.190 1.00 90.06 443 THR A N 1
ATOM 3410 C CA . THR A 1 443 ? -16.739 5.804 10.084 1.00 90.06 443 THR A CA 1
ATOM 3411 C C . THR A 1 443 ? -16.554 5.010 11.366 1.00 90.06 443 THR A C 1
ATOM 3413 O O . THR A 1 443 ? -17.504 4.394 11.845 1.00 90.06 443 THR A O 1
ATOM 3416 N N . THR A 1 444 ? -15.357 5.050 11.947 1.00 89.69 444 THR A N 1
ATOM 3417 C CA . THR A 1 444 ? -14.966 4.225 13.096 1.00 89.69 444 THR A CA 1
ATOM 3418 C C . THR A 1 444 ? -14.662 5.027 14.358 1.00 89.69 444 THR A C 1
ATOM 3420 O O . THR A 1 444 ? -14.343 4.421 15.377 1.00 89.69 444 THR A O 1
ATOM 3423 N N . GLY A 1 445 ? -14.708 6.362 14.306 1.00 92.94 445 GLY A N 1
ATOM 3424 C CA . GLY A 1 445 ? -14.427 7.217 15.457 1.00 92.94 445 GLY A CA 1
ATOM 3425 C C . GLY A 1 445 ? -15.415 6.998 16.598 1.00 92.94 445 GLY A C 1
ATOM 3426 O O . GLY A 1 445 ? -16.633 6.971 16.397 1.00 92.94 445 GLY A O 1
ATOM 3427 N N . GLU A 1 446 ? -14.874 6.864 17.805 1.00 92.88 446 GLU A N 1
ATOM 3428 C CA . GLU A 1 446 ? -15.645 6.779 19.039 1.00 92.88 446 GLU A CA 1
ATOM 3429 C C . GLU A 1 446 ? -16.287 8.137 19.318 1.00 92.88 446 GLU A C 1
ATOM 3431 O O . GLU A 1 446 ? -15.611 9.166 19.280 1.00 92.88 446 GLU A O 1
ATOM 3436 N N . HIS A 1 447 ? -17.586 8.150 19.617 1.00 92.81 447 HIS A N 1
ATOM 3437 C CA . HIS A 1 447 ? -18.220 9.358 20.124 1.00 92.81 447 HIS A CA 1
ATOM 3438 C C . HIS A 1 447 ? -17.681 9.653 21.527 1.00 92.81 447 HIS A C 1
ATOM 3440 O O . HIS A 1 447 ? -17.865 8.850 22.439 1.00 92.81 447 HIS A O 1
ATOM 3446 N N . ARG A 1 448 ? -17.106 10.838 21.736 1.00 86.88 448 ARG A N 1
ATOM 3447 C CA . ARG A 1 448 ? -16.640 11.300 23.045 1.00 86.88 448 ARG A CA 1
ATOM 3448 C C . ARG A 1 448 ? -17.327 12.604 23.441 1.00 86.88 448 ARG A C 1
ATOM 3450 O O . ARG A 1 448 ? -17.411 13.510 22.610 1.00 86.88 448 ARG A O 1
ATOM 3457 N N . PRO A 1 449 ? -17.818 12.728 24.688 1.00 83.94 449 PRO A N 1
ATOM 3458 C CA . PRO A 1 449 ? -18.122 14.044 25.227 1.00 83.94 449 PRO A CA 1
ATOM 3459 C C . PRO A 1 449 ? -16.819 14.846 25.291 1.00 83.94 449 PRO A C 1
ATOM 3461 O O . PRO A 1 449 ? -15.745 14.287 25.520 1.00 83.94 449 PRO A O 1
ATOM 3464 N N . ASP A 1 450 ? -16.897 16.149 25.067 1.00 72.19 450 ASP A N 1
ATOM 3465 C CA . ASP A 1 450 ? -15.727 17.015 25.035 1.00 72.19 450 ASP A CA 1
ATOM 3466 C C . ASP A 1 450 ? -15.935 18.254 25.917 1.00 72.19 450 ASP A C 1
ATOM 3468 O O . ASP A 1 450 ? -17.044 18.551 26.363 1.00 72.19 450 ASP A O 1
ATOM 3472 N N . ARG A 1 451 ? -14.850 18.992 26.169 1.00 66.31 451 ARG A N 1
ATOM 3473 C CA . ARG A 1 451 ? -14.866 20.175 27.043 1.00 66.31 451 ARG A CA 1
ATOM 3474 C C . ARG A 1 451 ? -15.726 21.332 26.513 1.00 66.31 451 ARG A C 1
ATOM 3476 O O . ARG A 1 451 ? -16.048 22.221 27.294 1.00 66.31 451 ARG A O 1
ATOM 3483 N N . THR A 1 452 ? -16.041 21.355 25.213 1.00 65.12 452 THR A N 1
ATOM 3484 C CA . THR A 1 452 ? -16.830 22.429 24.578 1.00 65.12 452 THR A CA 1
ATOM 3485 C C . THR A 1 452 ? -18.337 22.167 24.635 1.00 65.12 452 THR A C 1
ATOM 3487 O O . THR A 1 452 ? -19.124 23.079 24.402 1.00 65.12 452 THR A O 1
ATOM 3490 N N . GLY A 1 453 ? -18.757 20.935 24.952 1.00 69.81 453 GLY A N 1
ATOM 3491 C CA . GLY A 1 453 ? -20.163 20.521 24.950 1.00 69.81 453 GLY A CA 1
ATOM 3492 C C . GLY A 1 453 ? -20.714 20.154 23.566 1.00 69.81 453 GLY A C 1
ATOM 3493 O O . GLY A 1 453 ? -21.874 19.761 23.468 1.00 69.81 453 GLY A O 1
ATOM 3494 N N . THR A 1 454 ? -19.896 20.238 22.512 1.00 80.50 454 THR A N 1
ATOM 3495 C CA . THR A 1 454 ? -20.267 19.883 21.129 1.00 80.50 454 THR A CA 1
ATOM 3496 C C . THR A 1 454 ? -20.257 18.370 20.906 1.00 80.50 454 THR A C 1
ATOM 3498 O O . THR A 1 454 ? -21.029 17.848 20.108 1.00 80.50 454 THR A O 1
ATOM 3501 N N . GLY A 1 455 ? -19.384 17.654 21.615 1.00 87.50 455 GLY A N 1
ATOM 3502 C CA . GLY A 1 455 ? -19.044 16.264 21.347 1.00 87.50 455 GLY A CA 1
ATOM 3503 C C . GLY A 1 455 ? -18.092 16.120 20.159 1.00 87.50 455 GLY A C 1
ATOM 3504 O O . GLY A 1 455 ? -18.026 16.958 19.254 1.00 87.50 455 GLY A O 1
ATOM 3505 N N . THR A 1 456 ? -17.341 15.024 20.150 1.00 93.56 456 THR A N 1
ATOM 3506 C CA . THR A 1 456 ? -16.425 14.683 19.059 1.00 93.56 456 THR A CA 1
ATOM 3507 C C . THR A 1 456 ? -16.582 13.233 18.628 1.00 93.56 456 THR A C 1
ATOM 3509 O O . THR A 1 456 ? -17.038 12.381 19.390 1.00 93.56 456 THR A O 1
ATOM 3512 N N . ARG A 1 457 ? -16.166 12.929 17.397 1.00 94.88 457 ARG A N 1
ATOM 3513 C CA . ARG A 1 457 ? -15.765 11.579 16.993 1.00 94.88 457 ARG A CA 1
ATOM 3514 C C . ARG A 1 457 ? -14.251 11.522 17.003 1.00 94.88 457 ARG A C 1
ATOM 3516 O O . ARG A 1 457 ? -13.628 12.330 16.323 1.00 94.88 457 ARG A O 1
ATOM 3523 N N . SER A 1 458 ? -13.668 10.599 17.760 1.00 95.38 458 SER A N 1
ATOM 3524 C CA . SER A 1 458 ? -12.221 10.533 17.977 1.00 95.38 458 SER A CA 1
ATOM 3525 C C . SER A 1 458 ? -11.661 9.137 17.728 1.00 95.38 458 SER A C 1
ATOM 3527 O O . SER A 1 458 ? -12.317 8.122 17.968 1.00 95.38 458 SER A O 1
ATOM 3529 N N . ILE A 1 459 ? -10.423 9.091 17.249 1.00 96.56 459 ILE A N 1
ATOM 3530 C CA . ILE A 1 459 ? -9.573 7.903 17.241 1.00 96.56 459 ILE A CA 1
ATOM 3531 C C . ILE A 1 459 ? -8.247 8.242 17.918 1.00 96.56 459 ILE A C 1
ATOM 3533 O O . ILE A 1 459 ? -7.732 9.355 17.803 1.00 96.56 459 ILE A O 1
ATOM 3537 N N . PHE A 1 460 ? -7.677 7.268 18.619 1.00 97.25 460 PHE A N 1
ATOM 3538 C CA . PHE A 1 460 ? -6.394 7.432 19.289 1.00 97.25 460 PHE A CA 1
ATOM 3539 C C . PHE A 1 460 ? -5.254 6.883 18.431 1.00 97.25 460 PHE A C 1
ATOM 3541 O O . PHE A 1 460 ? -5.339 5.754 17.949 1.00 97.25 460 PHE A O 1
ATOM 3548 N N . ALA A 1 461 ? -4.186 7.670 18.291 1.00 95.75 461 ALA A N 1
ATOM 3549 C CA . ALA A 1 461 ? -2.948 7.291 17.613 1.00 95.75 461 ALA A CA 1
ATOM 3550 C C . ALA A 1 461 ? -3.158 6.736 16.185 1.00 95.75 461 ALA A C 1
ATOM 3552 O O . ALA A 1 461 ? -2.763 5.599 15.899 1.00 95.75 461 ALA A O 1
ATOM 3553 N N . PRO A 1 462 ? -3.796 7.501 15.274 1.00 96.06 462 PRO A N 1
ATOM 3554 C CA . PRO A 1 462 ? -3.959 7.073 13.887 1.00 96.06 462 PRO A CA 1
ATOM 3555 C C . PRO A 1 462 ? -2.611 6.936 13.157 1.00 96.06 462 PRO A C 1
ATOM 3557 O O . PRO A 1 462 ? -1.582 7.420 13.640 1.00 96.06 462 PRO A O 1
ATOM 3560 N N . PRO A 1 463 ? -2.597 6.315 11.959 1.00 93.75 463 PRO A N 1
ATOM 3561 C CA . PRO A 1 463 ? -1.418 6.309 11.101 1.00 93.75 463 PRO A CA 1
ATOM 3562 C C . PRO A 1 463 ? -0.851 7.720 10.884 1.00 93.75 463 PRO A C 1
ATOM 3564 O O . PRO A 1 463 ? -1.598 8.688 10.739 1.00 93.75 463 PRO A O 1
ATOM 3567 N N . GLN A 1 464 ? 0.479 7.823 10.848 1.00 97.62 464 GLN A N 1
ATOM 3568 C CA . GLN A 1 464 ? 1.172 9.091 10.616 1.00 97.62 464 GLN A CA 1
ATOM 3569 C C . GLN A 1 464 ? 0.875 9.630 9.213 1.00 97.62 464 GLN A C 1
ATOM 3571 O O . GLN A 1 464 ? 0.851 8.859 8.253 1.00 97.62 464 GLN A O 1
ATOM 3576 N N . LEU A 1 465 ? 0.741 10.952 9.089 1.00 98.38 465 LEU A N 1
ATOM 3577 C CA . LEU A 1 465 ? 0.735 11.620 7.784 1.00 98.38 465 LEU A CA 1
ATOM 3578 C C . LEU A 1 465 ? 2.169 11.967 7.381 1.00 98.38 465 LEU A C 1
ATOM 3580 O O . LEU A 1 465 ? 2.968 12.353 8.235 1.00 98.38 465 LEU A O 1
ATOM 3584 N N . ARG A 1 466 ? 2.508 11.847 6.098 1.00 98.50 466 ARG A N 1
ATOM 3585 C CA . ARG A 1 466 ? 3.852 12.135 5.579 1.00 98.50 466 ARG A CA 1
ATOM 3586 C C . ARG A 1 466 ? 3.780 12.963 4.308 1.00 98.50 466 ARG A C 1
ATOM 3588 O O . ARG A 1 466 ? 3.241 12.492 3.318 1.00 98.50 466 ARG A O 1
ATOM 3595 N N . PHE A 1 467 ? 4.389 14.138 4.330 1.00 98.62 467 PHE A N 1
ATOM 3596 C CA . PHE A 1 467 ? 4.397 15.072 3.216 1.00 98.62 467 PHE A CA 1
ATOM 3597 C C . PHE A 1 467 ? 5.817 15.338 2.727 1.00 98.62 467 PHE A C 1
ATOM 3599 O O . PHE A 1 467 ? 6.726 15.559 3.535 1.00 98.62 467 PHE A O 1
ATOM 3606 N N . SER A 1 468 ? 6.014 15.327 1.416 1.00 98.12 468 SER A N 1
ATOM 3607 C CA . SER A 1 468 ? 7.249 15.780 0.784 1.00 98.12 468 SER A CA 1
ATOM 3608 C C . SER A 1 468 ? 7.305 17.306 0.828 1.00 98.12 468 SER A C 1
ATOM 3610 O O . SER A 1 468 ? 6.305 17.981 0.600 1.00 98.12 468 SER A O 1
ATOM 3612 N N . LEU A 1 469 ? 8.476 17.860 1.143 1.00 98.69 469 LEU A N 1
ATOM 3613 C CA . LEU A 1 469 ? 8.698 19.314 1.173 1.00 98.69 469 LEU A CA 1
ATOM 3614 C C . LEU A 1 469 ? 9.494 19.806 -0.037 1.00 98.69 469 LEU A C 1
ATOM 3616 O O . LEU A 1 469 ? 9.768 20.995 -0.192 1.00 98.69 469 LEU A O 1
ATOM 3620 N N . SER A 1 470 ? 9.889 18.894 -0.913 1.00 97.69 470 SER A N 1
ATOM 3621 C CA . SER A 1 470 ? 10.480 19.228 -2.195 1.00 97.69 470 SER A CA 1
ATOM 3622 C C . SER A 1 470 ? 10.139 18.176 -3.241 1.00 97.69 470 SER A C 1
ATOM 3624 O O . SER A 1 470 ? 9.830 17.028 -2.916 1.00 97.69 470 SER A O 1
ATOM 3626 N N . LYS A 1 471 ? 10.182 18.585 -4.507 1.00 93.94 471 LYS A N 1
ATOM 3627 C CA . LYS A 1 471 ? 10.095 17.704 -5.674 1.00 93.94 471 LYS A CA 1
ATOM 3628 C C . LYS A 1 471 ? 11.382 17.803 -6.500 1.00 93.94 471 LYS A C 1
ATOM 3630 O O . LYS A 1 471 ? 12.088 18.807 -6.376 1.00 93.94 471 LYS A O 1
ATOM 3635 N N . PRO A 1 472 ? 11.706 16.800 -7.333 1.00 92.06 472 PRO A N 1
ATOM 3636 C CA . PRO A 1 472 ? 12.879 16.864 -8.201 1.00 92.06 472 PRO A CA 1
ATOM 3637 C C . PRO A 1 472 ? 12.902 18.141 -9.052 1.00 92.06 472 PRO A C 1
ATOM 3639 O O . PRO A 1 472 ? 11.851 18.615 -9.496 1.00 92.06 472 PRO A O 1
ATOM 3642 N N . GLY A 1 473 ? 14.099 18.696 -9.251 1.00 89.19 473 GLY A N 1
ATOM 3643 C CA . GLY A 1 473 ? 14.318 19.791 -10.191 1.00 89.19 473 GLY A CA 1
ATOM 3644 C C . GLY A 1 473 ? 14.120 19.349 -11.649 1.00 89.19 473 GLY A C 1
ATOM 3645 O O . GLY A 1 473 ? 13.995 18.150 -11.917 1.00 89.19 473 GLY A O 1
ATOM 3646 N N . PRO A 1 474 ? 14.069 20.297 -12.602 1.00 84.44 474 PRO A N 1
ATOM 3647 C CA . PRO A 1 474 ? 13.896 19.991 -14.023 1.00 84.44 474 PRO A CA 1
ATOM 3648 C C . PRO A 1 474 ? 14.985 19.062 -14.568 1.00 84.44 474 PRO A C 1
ATOM 3650 O O . PRO A 1 474 ? 14.689 18.191 -15.384 1.00 84.44 474 PRO A O 1
ATOM 3653 N N . ASN A 1 475 ? 16.223 19.217 -14.088 1.00 85.38 475 ASN A N 1
ATOM 3654 C CA . ASN A 1 475 ? 17.338 18.331 -14.400 1.00 85.38 475 ASN A CA 1
ATOM 3655 C C . ASN A 1 475 ? 17.791 17.539 -13.159 1.00 85.38 475 ASN A C 1
ATOM 3657 O O . ASN A 1 475 ? 17.684 18.037 -12.038 1.00 85.38 475 ASN A O 1
ATOM 3661 N N . PRO A 1 476 ? 18.382 16.338 -13.327 1.00 76.62 476 PRO A N 1
ATOM 3662 C CA . PRO A 1 476 ? 18.860 15.514 -12.207 1.00 76.62 476 PRO A CA 1
ATOM 3663 C C . PRO A 1 476 ? 19.918 16.172 -11.308 1.00 76.62 476 PRO A C 1
ATOM 3665 O O . PRO A 1 476 ? 20.125 15.724 -10.184 1.00 76.62 476 PRO A O 1
ATOM 3668 N N . THR A 1 477 ? 20.615 17.191 -11.814 1.00 78.81 477 THR A N 1
ATOM 3669 C CA . THR A 1 477 ? 21.653 17.945 -11.095 1.00 78.81 477 THR A CA 1
ATOM 3670 C C . THR A 1 477 ? 21.134 19.217 -10.434 1.00 78.81 477 THR A C 1
ATOM 3672 O O . THR A 1 477 ? 21.894 19.864 -9.719 1.00 78.81 477 THR A O 1
ATOM 3675 N N . ASP A 1 478 ? 19.888 19.606 -10.708 1.00 87.25 478 ASP A N 1
ATOM 3676 C CA . ASP A 1 478 ? 19.316 20.832 -10.165 1.00 87.25 478 ASP A CA 1
ATOM 3677 C C . ASP A 1 478 ? 18.939 20.644 -8.695 1.00 87.25 478 ASP A C 1
ATOM 3679 O O . ASP A 1 478 ? 18.533 19.560 -8.261 1.00 87.25 478 ASP A O 1
ATOM 3683 N N . ASP A 1 479 ? 19.008 21.741 -7.942 1.00 90.25 479 ASP A N 1
ATOM 3684 C CA . ASP A 1 479 ? 18.448 21.785 -6.599 1.00 90.25 479 ASP A CA 1
ATOM 3685 C C . ASP A 1 479 ? 16.951 21.405 -6.645 1.00 90.25 479 ASP A C 1
ATOM 3687 O O . ASP A 1 479 ? 16.211 21.831 -7.541 1.00 90.25 479 ASP A O 1
ATOM 3691 N N . PRO A 1 480 ? 16.469 20.609 -5.677 1.00 95.69 480 PRO A N 1
ATOM 3692 C CA . PRO A 1 480 ? 15.074 20.208 -5.623 1.00 95.69 480 PRO A CA 1
ATOM 3693 C C . PRO A 1 480 ? 14.172 21.429 -5.390 1.00 95.69 480 PRO A C 1
ATOM 3695 O O . PRO A 1 480 ? 14.490 22.322 -4.600 1.00 95.69 480 PRO A O 1
ATOM 3698 N N . ILE A 1 481 ? 13.017 21.453 -6.057 1.00 97.62 481 ILE A N 1
ATOM 3699 C CA . ILE A 1 481 ? 12.056 22.558 -5.989 1.00 97.62 481 ILE A CA 1
ATOM 3700 C C . ILE A 1 481 ? 11.279 22.452 -4.669 1.00 97.62 481 ILE A C 1
ATOM 3702 O O . ILE A 1 481 ? 10.583 21.451 -4.473 1.00 97.62 481 ILE A O 1
ATOM 3706 N N . PRO A 1 482 ? 11.333 23.456 -3.774 1.00 98.00 482 PRO A N 1
ATOM 3707 C CA . PRO A 1 482 ? 10.561 23.438 -2.537 1.00 98.00 482 PRO A CA 1
ATOM 3708 C C . PRO A 1 482 ? 9.052 23.497 -2.810 1.00 98.00 482 PRO A C 1
ATOM 3710 O O . PRO A 1 482 ? 8.577 24.334 -3.579 1.00 98.00 482 PRO A O 1
ATOM 3713 N N . ILE A 1 483 ? 8.289 22.633 -2.145 1.00 98.06 483 ILE A N 1
ATOM 3714 C CA . ILE A 1 483 ? 6.822 22.616 -2.190 1.00 98.06 483 ILE A CA 1
ATOM 3715 C C . ILE A 1 483 ? 6.268 22.705 -0.7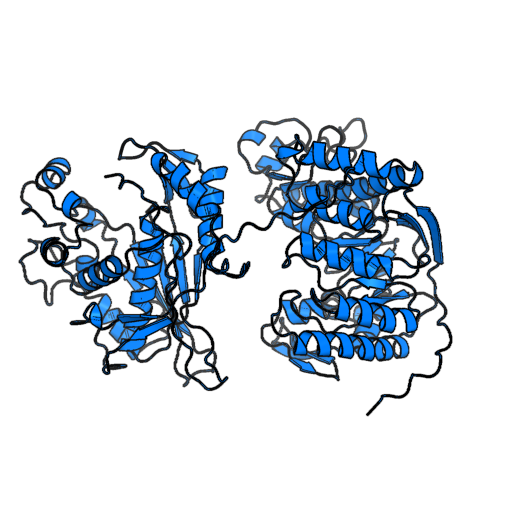74 1.00 98.06 483 ILE A C 1
ATOM 3717 O O . ILE A 1 483 ? 6.851 22.153 0.155 1.00 98.06 483 ILE A O 1
ATOM 3721 N N . LEU A 1 484 ? 5.138 23.386 -0.606 1.00 98.31 484 LEU A N 1
ATOM 3722 C CA . LEU A 1 484 ? 4.479 23.524 0.689 1.00 98.31 484 LEU A CA 1
ATOM 3723 C C . LEU A 1 484 ? 3.204 22.670 0.694 1.00 98.31 484 LEU A C 1
ATOM 3725 O O . LEU A 1 484 ? 2.322 22.964 -0.112 1.00 98.31 484 LEU A O 1
ATOM 3729 N N . PRO A 1 485 ? 3.048 21.673 1.592 1.00 97.62 485 PRO A N 1
ATOM 3730 C CA . PRO A 1 485 ? 1.829 20.870 1.723 1.00 97.62 485 PRO A CA 1
ATOM 3731 C C . PRO A 1 485 ? 0.666 21.693 2.301 1.00 97.62 485 PRO A C 1
ATOM 3733 O O . PRO A 1 485 ? 0.212 21.507 3.429 1.00 97.62 485 PRO A O 1
ATOM 3736 N N . LEU A 1 486 ? 0.193 22.655 1.515 1.00 97.44 486 LEU A N 1
ATOM 3737 C CA . LEU A 1 486 ? -0.928 23.524 1.813 1.00 97.44 486 LEU A CA 1
ATOM 3738 C C . LEU A 1 486 ? -2.181 22.891 1.218 1.00 97.44 486 LEU A C 1
ATOM 3740 O O . LEU A 1 486 ? -2.348 22.886 -0.000 1.00 97.44 486 LEU A O 1
ATOM 3744 N N . LEU A 1 487 ? -3.042 22.345 2.080 1.00 97.06 487 LEU A N 1
ATOM 3745 C CA . LEU A 1 487 ? -4.208 21.575 1.646 1.00 97.06 487 LEU A CA 1
ATOM 3746 C C . LEU A 1 487 ? -5.095 22.365 0.671 1.00 97.06 487 LEU A C 1
ATOM 3748 O O . LEU A 1 487 ? -5.273 23.586 0.786 1.00 97.06 487 LEU A O 1
ATOM 3752 N N . THR A 1 488 ? -5.646 21.644 -0.297 1.00 97.12 488 THR A N 1
ATOM 3753 C CA . THR A 1 488 ? -6.284 22.202 -1.492 1.00 97.12 488 THR A CA 1
ATOM 3754 C C . THR A 1 488 ? -7.753 21.820 -1.602 1.00 97.12 488 THR A C 1
ATOM 3756 O O . THR A 1 488 ? -8.540 22.600 -2.134 1.00 97.12 488 THR A O 1
ATOM 3759 N N . THR A 1 489 ? -8.183 20.703 -1.006 1.00 96.31 489 THR A N 1
ATOM 3760 C CA . THR A 1 489 ? -9.612 20.341 -0.908 1.00 96.31 489 THR A CA 1
ATOM 3761 C C . THR A 1 489 ? -10.412 21.338 -0.073 1.00 96.31 489 THR A C 1
ATOM 3763 O O . THR A 1 489 ? -11.628 21.477 -0.235 1.00 96.31 489 THR A O 1
ATOM 3766 N N . LYS A 1 490 ? -9.728 22.108 0.776 1.00 93.25 490 LYS A N 1
ATOM 3767 C CA . LYS A 1 490 ? -10.271 23.268 1.477 1.00 93.25 490 LYS A CA 1
ATOM 3768 C C . LYS A 1 490 ? -9.210 24.355 1.587 1.00 93.25 490 LYS A C 1
ATOM 3770 O O . LYS A 1 490 ? -8.107 24.097 2.055 1.00 93.25 490 LYS A O 1
ATOM 3775 N N . ARG A 1 491 ? -9.576 25.589 1.225 1.00 92.81 491 ARG A N 1
ATOM 3776 C CA . ARG A 1 491 ? -8.704 26.763 1.369 1.00 92.81 491 ARG A CA 1
ATOM 3777 C C . ARG A 1 491 ? -8.233 26.946 2.817 1.00 92.81 491 ARG A C 1
ATOM 3779 O O . ARG A 1 491 ? -9.053 27.135 3.714 1.00 92.81 491 ARG A O 1
ATOM 3786 N N . VAL A 1 492 ? -6.917 26.966 3.005 1.00 93.38 492 VAL A N 1
ATOM 3787 C CA . VAL A 1 492 ? -6.231 27.252 4.270 1.00 93.38 492 VAL A CA 1
ATOM 3788 C C . VAL A 1 492 ? -5.864 28.737 4.321 1.00 93.38 492 VAL A C 1
ATOM 3790 O O . VAL A 1 492 ? -5.458 29.327 3.316 1.00 93.38 492 VAL A O 1
ATOM 3793 N N . PHE A 1 493 ? -6.014 29.373 5.486 1.00 93.06 493 PHE A N 1
ATOM 3794 C CA . PHE A 1 493 ? -5.721 30.797 5.659 1.00 93.06 493 PHE A CA 1
ATOM 3795 C C . PHE A 1 493 ? -4.210 31.048 5.812 1.00 93.06 493 PHE A C 1
ATOM 3797 O O . PHE A 1 493 ? -3.720 31.348 6.896 1.00 93.06 493 PHE A O 1
ATOM 3804 N N . LEU A 1 494 ? -3.471 30.940 4.704 1.00 94.75 494 LEU A N 1
ATOM 3805 C CA . LEU A 1 494 ? -2.003 30.984 4.666 1.00 94.75 494 LEU A CA 1
ATOM 3806 C C . LEU A 1 494 ? -1.385 32.194 5.389 1.00 94.75 494 LEU A C 1
ATOM 3808 O O . LEU A 1 494 ? -0.425 32.031 6.132 1.00 94.75 494 LEU A O 1
ATOM 3812 N N . ARG A 1 495 ? -1.945 33.400 5.225 1.00 94.88 495 ARG A N 1
ATOM 3813 C CA . ARG A 1 495 ? -1.433 34.603 5.906 1.00 94.88 495 ARG A CA 1
ATOM 3814 C C . ARG A 1 495 ? -1.448 34.455 7.431 1.00 94.88 495 ARG A C 1
ATOM 3816 O O . ARG A 1 495 ? -0.504 34.883 8.083 1.00 94.88 495 ARG A O 1
ATOM 3823 N N . ALA A 1 496 ? -2.494 33.840 7.984 1.00 94.69 496 ALA A N 1
ATOM 3824 C CA . ALA A 1 496 ? -2.566 33.560 9.413 1.00 94.69 496 ALA A CA 1
ATOM 3825 C C . ALA A 1 496 ? -1.545 32.493 9.830 1.00 94.69 496 ALA A C 1
ATOM 3827 O O . ALA A 1 496 ? -0.928 32.654 10.874 1.00 94.69 496 ALA A O 1
ATOM 3828 N N . VAL A 1 497 ? -1.329 31.457 9.005 1.00 97.00 497 VAL A N 1
ATOM 3829 C CA . VAL A 1 497 ? -0.315 30.411 9.259 1.00 97.00 497 VAL A CA 1
ATOM 3830 C C . VAL A 1 497 ? 1.073 31.020 9.398 1.00 97.00 497 VAL A C 1
ATOM 3832 O O . VAL A 1 497 ? 1.775 30.741 10.365 1.00 97.00 497 VAL A O 1
ATOM 3835 N N . ILE A 1 498 ? 1.456 31.875 8.448 1.00 97.62 498 ILE A N 1
ATOM 3836 C CA . ILE A 1 498 ? 2.773 32.514 8.454 1.00 97.62 498 ILE A CA 1
ATOM 3837 C C . ILE A 1 498 ? 2.898 33.455 9.658 1.00 97.62 498 ILE A C 1
ATOM 3839 O O . ILE A 1 498 ? 3.881 33.379 10.389 1.00 97.62 498 ILE A O 1
ATOM 3843 N N . ALA A 1 499 ? 1.900 34.312 9.896 1.00 96.75 499 ALA A N 1
ATOM 3844 C CA . ALA A 1 499 ? 1.933 35.267 11.003 1.00 96.75 499 ALA A CA 1
ATOM 3845 C C . ALA A 1 499 ? 2.011 34.575 12.376 1.00 96.75 499 ALA A C 1
ATOM 3847 O O . ALA A 1 499 ? 2.794 34.996 13.223 1.00 96.75 499 ALA A O 1
ATOM 3848 N N . GLU A 1 500 ? 1.248 33.498 12.588 1.00 96.31 500 GLU A N 1
ATOM 3849 C CA . GLU A 1 500 ? 1.299 32.717 13.828 1.00 96.31 500 GLU A CA 1
ATOM 3850 C C . GLU A 1 500 ? 2.652 32.024 14.012 1.00 96.31 500 GLU A C 1
ATOM 3852 O O . GLU A 1 500 ? 3.217 32.061 15.102 1.00 96.31 500 GLU A O 1
ATOM 3857 N N . LEU A 1 501 ? 3.213 31.433 12.953 1.00 97.88 501 LEU A N 1
ATOM 3858 C CA . LEU A 1 501 ? 4.528 30.803 13.046 1.00 97.88 501 LEU A CA 1
ATOM 3859 C C . LEU A 1 501 ? 5.616 31.821 13.414 1.00 97.88 501 LEU A C 1
ATOM 3861 O O . LEU A 1 501 ? 6.451 31.541 14.272 1.00 97.88 501 LEU A O 1
ATOM 3865 N N . LEU A 1 502 ? 5.599 33.008 12.801 1.00 97.56 502 LEU A N 1
ATOM 3866 C CA . LEU A 1 502 ? 6.532 34.087 13.138 1.00 97.56 502 LEU A CA 1
ATOM 3867 C C . LEU A 1 502 ? 6.343 34.571 14.583 1.00 97.56 502 LEU A C 1
ATOM 3869 O O . LEU A 1 502 ? 7.326 34.855 15.265 1.00 97.56 502 LEU A O 1
ATOM 3873 N N . TRP A 1 503 ? 5.101 34.597 15.069 1.00 96.75 503 TRP A N 1
ATOM 3874 C CA . TRP A 1 503 ? 4.774 34.891 16.464 1.00 96.75 503 TRP A CA 1
ATOM 3875 C C . TRP A 1 503 ? 5.301 33.819 17.436 1.00 96.75 503 TRP A C 1
ATOM 3877 O O . TRP A 1 503 ? 5.856 34.163 18.480 1.00 96.75 503 TRP A O 1
ATOM 3887 N N . PHE A 1 504 ? 5.233 32.529 17.078 1.00 96.94 504 PHE A N 1
ATOM 3888 C CA . PHE A 1 504 ? 5.896 31.469 17.848 1.00 96.94 504 PHE A CA 1
ATOM 3889 C C . PHE A 1 504 ? 7.423 31.641 17.847 1.00 96.94 504 PHE A C 1
ATOM 3891 O O . PHE A 1 504 ? 8.053 31.546 18.898 1.00 96.94 504 PHE A O 1
ATOM 3898 N N . ILE A 1 505 ? 8.031 31.924 16.689 1.00 97.50 505 ILE A N 1
ATOM 3899 C CA . ILE A 1 505 ? 9.488 32.102 16.559 1.00 97.50 505 ILE A CA 1
ATOM 3900 C C . ILE A 1 505 ? 9.988 33.284 17.396 1.00 97.50 505 ILE A C 1
ATOM 3902 O O . ILE A 1 505 ? 11.062 33.189 17.993 1.00 97.50 505 ILE A O 1
ATOM 3906 N N . SER A 1 506 ? 9.205 34.363 17.488 1.00 96.06 506 SER A N 1
ATOM 3907 C CA . SER A 1 506 ? 9.558 35.540 18.285 1.00 96.06 506 SER A CA 1
ATOM 3908 C C . SER A 1 506 ? 9.424 35.327 19.796 1.00 96.06 506 SER A C 1
ATOM 3910 O O . SER A 1 506 ? 9.746 36.234 20.555 1.00 96.06 506 SER A O 1
ATOM 3912 N N . GLY A 1 507 ? 8.881 34.191 20.245 1.00 96.12 507 GLY A N 1
ATOM 3913 C CA . GLY A 1 507 ? 8.644 33.930 21.663 1.00 96.12 507 GLY A CA 1
ATOM 3914 C C . GLY A 1 507 ? 7.502 34.740 22.283 1.00 96.12 507 GLY A C 1
ATOM 3915 O O . GLY A 1 507 ? 7.384 34.774 23.506 1.00 96.12 507 GLY A O 1
ATOM 3916 N N . SER A 1 508 ? 6.669 35.401 21.470 1.00 95.31 508 SER A N 1
ATOM 3917 C CA . SER A 1 508 ? 5.620 36.281 21.988 1.00 95.31 508 SER A CA 1
ATOM 3918 C C . SER A 1 508 ? 4.510 35.479 22.670 1.00 95.31 508 SER A C 1
ATOM 3920 O O . SER A 1 508 ? 4.169 34.371 22.257 1.00 95.31 508 SER A O 1
ATOM 3922 N N . THR A 1 509 ? 3.942 36.055 23.728 1.00 96.12 509 THR A N 1
ATOM 3923 C CA . THR A 1 509 ? 2.828 35.484 24.501 1.00 96.12 509 THR A CA 1
ATOM 3924 C C . THR A 1 509 ? 1.580 36.362 24.475 1.00 96.12 509 THR A C 1
ATOM 3926 O O . THR A 1 509 ? 0.549 35.982 25.025 1.00 96.12 509 THR A O 1
ATOM 3929 N N . SER A 1 510 ? 1.645 37.517 23.802 1.00 95.25 510 SER A N 1
ATOM 3930 C CA . SER A 1 510 ? 0.521 38.440 23.644 1.00 95.25 510 SER A CA 1
ATOM 3931 C C . SER A 1 510 ? -0.187 38.231 22.308 1.00 95.25 510 SER A C 1
ATOM 3933 O O . SER A 1 510 ? 0.472 38.121 21.279 1.00 95.25 510 SER A O 1
ATOM 3935 N N . THR A 1 511 ? -1.520 38.257 22.283 1.00 94.50 511 THR A N 1
ATOM 3936 C CA . THR A 1 511 ? -2.300 38.223 21.034 1.00 94.50 511 THR A CA 1
ATOM 3937 C C . THR A 1 511 ? -2.220 39.528 20.244 1.00 94.50 511 THR A C 1
ATOM 3939 O O . THR A 1 511 ? -2.434 39.512 19.034 1.00 94.50 511 THR A O 1
ATOM 3942 N N . LEU A 1 512 ? -1.896 40.651 20.897 1.00 93.69 512 LEU A N 1
ATOM 3943 C CA . LEU A 1 512 ? -1.986 41.994 20.312 1.00 93.69 512 LEU A CA 1
ATOM 3944 C C . LEU A 1 512 ? -1.224 42.153 18.985 1.00 93.69 512 LEU A C 1
ATOM 3946 O O . LEU A 1 512 ? -1.840 42.633 18.032 1.00 93.69 512 LEU A O 1
ATOM 3950 N N . PRO A 1 513 ? 0.033 41.681 18.837 1.00 92.94 513 PRO A N 1
ATOM 3951 C CA . PRO A 1 513 ? 0.760 41.809 17.573 1.00 92.94 513 PRO A CA 1
ATOM 3952 C C . PRO A 1 513 ? 0.101 41.063 16.404 1.00 92.94 513 PRO A C 1
ATOM 3954 O O . PRO A 1 513 ? 0.237 41.471 15.249 1.00 92.94 513 PRO A O 1
ATOM 3957 N N . LEU A 1 514 ? -0.615 39.965 16.676 1.00 93.69 514 LEU A N 1
ATOM 3958 C CA . LEU A 1 514 ? -1.395 39.249 15.664 1.00 93.69 514 LEU A CA 1
ATOM 3959 C C . LEU A 1 514 ? -2.685 40.015 15.341 1.00 93.69 514 LEU A C 1
ATOM 3961 O O . LEU A 1 514 ? -3.006 40.210 14.163 1.00 93.69 514 LEU A O 1
ATOM 3965 N N . SER A 1 515 ? -3.390 40.508 16.364 1.00 92.81 515 SER A N 1
ATOM 3966 C CA . SER A 1 515 ? -4.631 41.273 16.207 1.00 92.81 515 SER A CA 1
ATOM 3967 C C . SER A 1 515 ? -4.411 42.577 15.423 1.00 92.81 515 SER A C 1
ATOM 3969 O O . SER A 1 515 ? -5.229 42.911 14.564 1.00 92.81 515 SER A O 1
ATOM 3971 N N . GLU A 1 516 ? -3.291 43.276 15.640 1.00 92.50 516 GLU A N 1
ATOM 3972 C CA . GLU A 1 516 ? -2.873 44.479 14.893 1.00 92.50 516 GLU A CA 1
ATOM 3973 C C . GLU A 1 516 ? -2.649 44.197 13.402 1.00 92.50 516 GLU A C 1
ATOM 3975 O O . GLU A 1 516 ? -2.958 45.021 12.543 1.00 92.50 516 GLU A O 1
ATOM 3980 N N . GLN A 1 517 ? -2.199 42.985 13.069 1.00 90.38 517 GLN A N 1
ATOM 3981 C CA . GLN A 1 517 ? -2.097 42.504 11.691 1.00 90.38 517 GLN A CA 1
ATOM 3982 C C . GLN A 1 517 ? -3.446 42.005 11.140 1.00 90.38 517 GLN A C 1
ATOM 3984 O O . GLN A 1 517 ? -3.517 41.497 10.016 1.00 90.38 517 GLN A O 1
ATOM 3989 N N . GLY A 1 518 ? -4.536 42.117 11.898 1.00 91.44 518 GLY A N 1
ATOM 3990 C CA . GLY A 1 518 ? -5.856 41.608 11.531 1.00 91.44 518 GLY A CA 1
ATOM 3991 C C . GLY A 1 518 ? -5.978 40.082 11.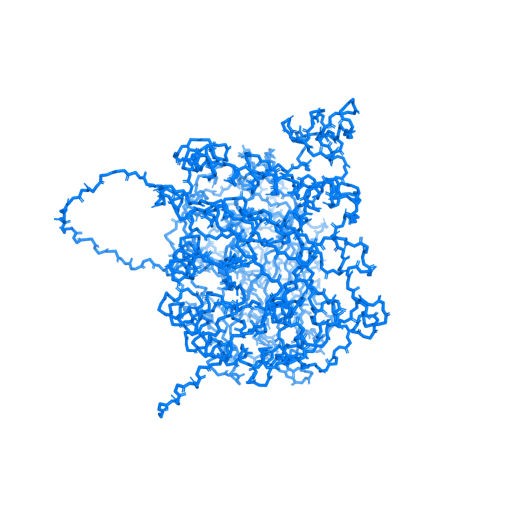613 1.00 91.44 518 GLY A C 1
ATOM 3992 O O . GLY A 1 518 ? -6.894 39.516 11.016 1.00 91.44 518 GLY A O 1
ATOM 3993 N N . ILE A 1 519 ? -5.065 39.404 12.315 1.00 92.50 519 ILE A N 1
ATOM 3994 C CA . ILE A 1 519 ? -5.098 37.958 12.558 1.00 92.50 519 ILE A CA 1
ATOM 3995 C C . ILE A 1 519 ? -5.675 37.709 13.954 1.00 92.50 519 ILE A C 1
ATOM 3997 O O . ILE A 1 519 ? -4.994 37.849 14.959 1.00 92.50 519 ILE A O 1
ATOM 4001 N N . LYS A 1 520 ? -6.954 37.327 14.010 1.00 90.56 520 LYS A N 1
ATOM 4002 C CA . LYS A 1 520 ? -7.747 37.256 15.254 1.00 90.56 520 LYS A CA 1
ATOM 4003 C C . LYS A 1 520 ? -7.922 35.848 15.831 1.00 90.56 520 LYS A C 1
ATOM 4005 O O . LYS A 1 520 ? -8.852 35.595 16.590 1.00 90.56 520 LYS A O 1
ATOM 4010 N N . ILE A 1 521 ? -7.080 34.899 15.425 1.00 86.88 521 ILE A N 1
ATOM 4011 C CA . ILE A 1 521 ? -7.257 33.470 15.744 1.00 86.88 521 ILE A CA 1
ATOM 4012 C C . ILE A 1 521 ? -7.095 33.155 17.244 1.00 86.88 521 ILE A C 1
ATOM 4014 O O . ILE A 1 521 ? -7.647 32.163 17.706 1.00 86.88 521 ILE A O 1
ATOM 4018 N N . TRP A 1 522 ? -6.419 34.030 17.999 1.00 90.81 522 TRP A N 1
ATOM 4019 C CA . TRP A 1 522 ? -6.195 33.903 19.445 1.00 90.81 522 TRP A CA 1
ATOM 4020 C C . TRP A 1 522 ? -7.033 34.862 20.305 1.00 90.81 522 TRP A C 1
ATOM 4022 O O . TRP A 1 522 ? -7.040 34.720 21.527 1.00 90.81 522 TRP A O 1
ATOM 4032 N N . ASP A 1 523 ? -7.758 35.815 19.705 1.00 90.25 523 ASP A N 1
ATOM 4033 C CA . ASP A 1 523 ? -8.476 36.878 20.432 1.00 90.25 523 ASP A CA 1
ATOM 4034 C C . ASP A 1 523 ? -9.460 36.305 21.467 1.00 90.25 523 ASP A C 1
ATOM 4036 O O . ASP A 1 523 ? -9.590 36.834 22.569 1.00 90.25 523 ASP A O 1
ATOM 4040 N N . GLY A 1 524 ? -10.120 35.187 21.141 1.00 88.94 524 GLY A N 1
ATOM 4041 C CA . GLY A 1 524 ? -11.024 34.499 22.065 1.00 88.94 524 GLY A CA 1
ATOM 4042 C C . GLY A 1 524 ? -10.306 33.990 23.317 1.00 88.94 524 GLY A C 1
ATOM 4043 O O . GLY A 1 524 ? -10.779 34.219 24.430 1.00 88.94 524 GLY A O 1
ATOM 4044 N N . ASN A 1 525 ? -9.135 33.368 23.148 1.00 90.88 525 ASN A N 1
ATOM 4045 C CA . ASN A 1 525 ? -8.320 32.851 24.250 1.00 90.88 525 ASN A CA 1
ATOM 4046 C C . ASN A 1 525 ? -7.639 33.960 25.066 1.00 90.88 525 ASN A C 1
ATOM 4048 O O . ASN A 1 525 ? -7.334 33.746 26.235 1.00 90.88 525 ASN A O 1
ATOM 4052 N N . GLY A 1 526 ? -7.406 35.128 24.463 1.00 92.50 526 GLY A N 1
ATOM 4053 C CA . GLY A 1 526 ? -6.866 36.311 25.138 1.00 92.50 526 GLY A CA 1
ATOM 4054 C C . GLY A 1 526 ? -7.928 37.221 25.764 1.00 92.50 526 GLY A C 1
ATOM 4055 O O . GLY A 1 526 ? -7.576 38.220 26.389 1.00 92.50 526 GLY A O 1
ATOM 4056 N N . SER A 1 527 ? -9.219 36.929 25.592 1.00 94.75 527 SER A N 1
ATOM 4057 C CA . SER A 1 527 ? -10.296 37.784 26.101 1.00 94.75 527 SER A CA 1
ATOM 4058 C C . SER A 1 527 ? -10.365 37.777 27.632 1.00 94.75 527 SER A C 1
ATOM 4060 O O . SER A 1 527 ? -10.121 36.753 28.271 1.00 94.75 527 SER A O 1
ATOM 4062 N N . ARG A 1 528 ? -10.758 38.913 28.228 1.00 95.56 528 ARG A N 1
ATOM 4063 C CA . ARG A 1 528 ? -10.942 39.033 29.686 1.00 95.56 528 ARG A CA 1
ATOM 4064 C C . ARG A 1 528 ? -11.869 37.946 30.237 1.00 95.56 528 ARG A C 1
ATOM 4066 O O . ARG A 1 528 ? -11.511 37.263 31.189 1.00 95.56 528 ARG A O 1
ATOM 4073 N N . GLU A 1 529 ? -13.014 37.751 29.583 1.00 94.62 529 GLU A N 1
ATOM 4074 C CA . GLU A 1 529 ? -14.010 36.742 29.957 1.00 94.62 529 GLU A CA 1
ATOM 4075 C C . GLU A 1 529 ? -13.414 35.327 29.992 1.00 94.62 529 GLU A C 1
ATOM 4077 O O . GLU A 1 529 ? -13.619 34.586 30.955 1.00 94.62 529 GLU A O 1
ATOM 4082 N N . TYR A 1 530 ? -12.646 34.948 28.966 1.00 92.88 530 TYR A N 1
ATOM 4083 C CA . TYR A 1 530 ? -12.051 33.618 28.898 1.00 92.88 530 TYR A CA 1
ATOM 4084 C C . TYR A 1 530 ? -10.947 33.426 29.944 1.00 92.88 530 TYR A C 1
ATOM 4086 O O . TYR A 1 530 ? -10.933 32.395 30.615 1.00 92.88 530 TYR A O 1
ATOM 4094 N N . LEU A 1 531 ? -10.060 34.411 30.119 1.00 95.38 531 LEU A N 1
ATOM 4095 C CA . LEU A 1 531 ? -8.977 34.358 31.107 1.00 95.38 531 LEU A CA 1
ATOM 4096 C C . LEU A 1 531 ? -9.516 34.238 32.542 1.00 95.38 531 LEU A C 1
ATOM 4098 O O . LEU A 1 531 ? -9.009 33.431 33.321 1.00 95.38 531 LEU A O 1
ATOM 4102 N N . ASP A 1 532 ? -10.584 34.969 32.875 1.00 94.38 532 ASP A N 1
ATOM 4103 C CA . ASP A 1 532 ? -11.257 34.851 34.177 1.00 94.38 532 ASP A CA 1
ATOM 4104 C C . ASP A 1 532 ? -11.868 33.462 34.369 1.00 94.38 532 ASP A C 1
ATOM 4106 O O . ASP A 1 532 ? -11.678 32.828 35.409 1.00 94.38 532 ASP A O 1
ATOM 4110 N N . LYS A 1 533 ? -12.547 32.950 33.335 1.00 93.88 533 LYS A N 1
ATOM 4111 C CA . LYS A 1 533 ? -13.199 31.634 33.354 1.00 93.88 533 LYS A CA 1
ATOM 4112 C C . LYS A 1 533 ? -12.227 30.489 33.646 1.00 93.88 533 LYS A C 1
ATOM 4114 O O . LYS A 1 533 ? -12.620 29.516 34.286 1.00 93.88 533 LYS A O 1
ATOM 4119 N N . ILE A 1 534 ? -10.985 30.578 33.174 1.00 92.44 534 ILE A N 1
ATOM 4120 C CA . ILE A 1 534 ? -9.966 29.533 33.369 1.00 92.44 534 ILE A CA 1
ATOM 4121 C C . ILE A 1 534 ? -9.057 29.779 34.582 1.00 92.44 534 ILE A C 1
ATOM 4123 O O . ILE A 1 534 ? -8.086 29.050 34.767 1.00 92.44 534 ILE A O 1
ATOM 4127 N N . GLY A 1 535 ? -9.371 30.775 35.419 1.00 94.62 535 GLY A N 1
ATOM 4128 C CA . GLY A 1 535 ? -8.652 31.031 36.667 1.00 94.62 535 GLY A CA 1
ATOM 4129 C C . GLY A 1 535 ? -7.352 31.819 36.503 1.00 94.62 535 GLY A C 1
ATOM 4130 O O . GLY A 1 535 ? -6.424 31.620 37.282 1.00 94.62 535 GLY A O 1
ATOM 4131 N N . LEU A 1 536 ? -7.277 32.715 35.514 1.00 95.12 536 LEU A N 1
ATOM 4132 C CA . LEU A 1 536 ? -6.128 33.597 35.280 1.00 95.12 536 LEU A CA 1
ATOM 4133 C C . LEU A 1 536 ? -6.525 35.093 35.345 1.00 95.12 536 LEU A C 1
ATOM 4135 O O . LEU A 1 536 ? -6.323 35.832 34.374 1.00 95.12 536 LEU A O 1
ATOM 4139 N N . PRO A 1 537 ? -7.099 35.571 36.469 1.00 92.88 537 PRO A N 1
ATOM 4140 C CA . PRO A 1 537 ? -7.631 36.933 36.581 1.00 92.88 537 PRO A CA 1
ATOM 4141 C C . PRO A 1 537 ? -6.545 38.015 36.504 1.00 92.88 537 PRO A C 1
ATOM 4143 O O . PRO A 1 537 ? -6.783 39.085 35.953 1.00 92.88 537 PRO A O 1
ATOM 4146 N N . ASP A 1 538 ? -5.334 37.713 36.975 1.00 92.44 538 ASP A N 1
ATOM 4147 C CA . ASP A 1 538 ? -4.228 38.675 37.053 1.00 92.44 538 ASP A CA 1
ATOM 4148 C C . ASP A 1 538 ? -3.558 38.953 35.695 1.00 92.44 538 ASP A C 1
ATOM 4150 O O . ASP A 1 538 ? -2.735 39.859 35.576 1.00 92.44 538 ASP A O 1
ATOM 4154 N N . ARG A 1 539 ? -3.902 38.187 34.650 1.00 93.38 539 ARG A N 1
ATOM 4155 C CA . ARG A 1 539 ? -3.369 38.375 33.292 1.00 93.38 539 ARG A CA 1
ATOM 4156 C C . ARG A 1 539 ? -4.021 39.567 32.606 1.00 93.38 539 ARG A C 1
ATOM 4158 O O . ARG A 1 539 ? -5.239 39.712 32.663 1.00 93.38 539 ARG A O 1
ATOM 4165 N N . GLU A 1 540 ? -3.249 40.375 31.886 1.00 95.31 540 GLU A N 1
ATOM 4166 C CA . GLU A 1 540 ? -3.816 41.404 31.008 1.00 95.31 540 GLU A CA 1
ATOM 4167 C C . GLU A 1 540 ? -4.565 40.781 29.816 1.00 95.31 540 GLU A C 1
ATOM 4169 O O . GLU A 1 540 ? -4.276 39.665 29.382 1.00 95.31 540 GLU A O 1
ATOM 4174 N N . THR A 1 541 ? -5.527 41.515 29.247 1.00 95.62 541 THR A N 1
ATOM 4175 C CA . THR A 1 541 ? -6.204 41.081 28.014 1.00 95.62 541 THR A CA 1
ATOM 4176 C C . THR A 1 541 ? -5.186 40.898 26.889 1.00 95.62 541 THR A C 1
ATOM 4178 O O . THR A 1 541 ? -4.387 41.787 26.604 1.00 95.62 541 THR A O 1
ATOM 4181 N N . GLY A 1 542 ? -5.238 39.734 26.251 1.00 94.62 542 GLY A N 1
ATOM 4182 C CA . GLY A 1 542 ? -4.305 39.299 25.220 1.00 94.62 542 GLY A CA 1
ATOM 4183 C C . GLY A 1 542 ? -3.102 38.514 25.744 1.00 94.62 542 GLY A C 1
ATOM 4184 O O . GLY A 1 542 ? -2.406 37.925 24.929 1.00 94.62 542 GLY A O 1
ATOM 4185 N N . ASP A 1 543 ? -2.844 38.448 27.052 1.00 97.06 543 ASP A N 1
ATOM 4186 C CA . ASP A 1 543 ? -1.744 37.644 27.598 1.00 97.06 543 ASP A CA 1
ATOM 4187 C C . ASP A 1 543 ? -2.139 36.157 27.709 1.00 97.06 543 ASP A C 1
ATOM 4189 O O . ASP A 1 543 ? -2.898 35.754 28.592 1.00 97.06 543 ASP A O 1
ATOM 4193 N N . LEU A 1 544 ? -1.581 35.321 26.828 1.00 96.69 544 LEU A N 1
ATOM 4194 C CA . LEU A 1 544 ? -1.837 33.878 26.779 1.00 96.69 544 LEU A CA 1
ATOM 4195 C C . LEU A 1 544 ? -0.960 33.061 27.736 1.00 96.69 544 LEU A C 1
ATOM 4197 O O . LEU A 1 544 ? -1.182 31.858 27.903 1.00 96.69 544 LEU A O 1
ATOM 4201 N N . GLY A 1 545 ? 0.034 33.678 28.367 1.00 96.88 545 GLY A N 1
ATOM 4202 C CA . GLY A 1 545 ? 0.993 32.986 29.217 1.00 96.88 545 GLY A CA 1
ATOM 4203 C C . GLY A 1 545 ? 2.109 32.296 28.466 1.00 96.88 545 GLY A C 1
ATOM 4204 O O . GLY A 1 545 ? 2.305 32.563 27.286 1.00 96.88 545 GLY A O 1
ATOM 4205 N N . PRO A 1 546 ? 2.862 31.413 29.139 1.00 97.00 546 PRO A N 1
ATOM 4206 C CA . PRO A 1 546 ? 4.063 30.799 28.585 1.00 97.00 546 PRO A CA 1
ATOM 4207 C C . PRO A 1 546 ? 3.717 29.699 27.564 1.00 97.00 546 PRO A C 1
ATOM 4209 O O . PRO A 1 546 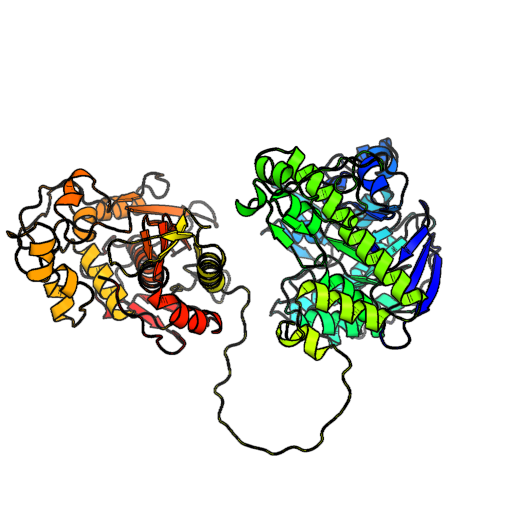? 4.094 28.543 27.725 1.00 97.00 546 PRO A O 1
ATOM 4212 N N . VAL A 1 547 ? 2.945 30.034 26.532 1.00 95.06 547 VAL A N 1
ATOM 4213 C CA . VAL A 1 547 ? 2.488 29.140 25.460 1.00 95.06 547 VAL A CA 1
ATOM 4214 C C . VAL A 1 547 ? 3.574 28.944 24.396 1.00 95.06 547 VAL A C 1
ATOM 4216 O O . VAL A 1 547 ? 4.627 29.565 24.463 1.00 95.06 547 VAL A O 1
ATOM 4219 N N . TYR A 1 548 ? 3.322 28.058 23.426 1.00 95.19 548 TYR A N 1
ATOM 4220 C CA . TYR A 1 548 ? 4.160 27.693 22.267 1.00 95.19 548 TYR A CA 1
ATOM 4221 C C . TYR A 1 548 ? 5.505 28.431 22.121 1.00 95.19 548 TYR A C 1
ATOM 4223 O O . TYR A 1 548 ? 6.537 27.862 22.467 1.00 95.19 548 TYR A O 1
ATOM 4231 N N . GLY A 1 549 ? 5.501 29.678 21.634 1.00 94.81 549 GLY A N 1
ATOM 4232 C CA . GLY A 1 549 ? 6.723 30.430 21.344 1.00 94.81 549 GLY A CA 1
ATOM 4233 C C . GLY A 1 549 ? 7.610 30.672 22.563 1.00 94.81 549 GLY A C 1
ATOM 4234 O O . GLY A 1 549 ? 8.826 30.503 22.481 1.00 94.81 549 GLY A O 1
ATOM 4235 N N . PHE A 1 550 ? 7.017 30.986 23.717 1.00 97.81 550 PHE A N 1
ATOM 4236 C CA . PHE A 1 550 ? 7.762 31.109 24.970 1.00 97.81 550 PHE A CA 1
ATOM 4237 C C . PHE A 1 550 ? 8.476 29.805 25.309 1.00 97.81 550 PHE A C 1
ATOM 4239 O O . PHE A 1 550 ? 9.641 29.813 25.684 1.00 97.81 550 PHE A O 1
ATOM 4246 N N . GLN A 1 551 ? 7.812 28.663 25.123 1.00 97.69 551 GLN A N 1
ATOM 4247 C CA . GLN A 1 551 ? 8.449 27.370 25.356 1.00 97.69 551 GLN A CA 1
ATOM 4248 C C . GLN A 1 551 ? 9.559 27.099 24.332 1.00 97.69 551 GLN A C 1
ATOM 4250 O O . GLN A 1 551 ? 10.532 26.440 24.666 1.00 97.69 551 GLN A O 1
ATOM 4255 N N . TRP A 1 552 ? 9.493 27.632 23.111 1.00 97.50 552 TRP A N 1
ATOM 4256 C CA . TRP A 1 552 ? 10.575 27.474 22.131 1.00 97.50 552 TRP A CA 1
ATOM 4257 C C . TRP A 1 552 ? 11.807 28.325 22.455 1.00 97.50 552 TRP A C 1
ATOM 4259 O O . TRP A 1 552 ? 12.927 27.850 22.267 1.00 97.50 552 TRP A O 1
ATOM 4269 N N . ARG A 1 553 ? 11.614 29.557 22.944 1.00 97.75 553 ARG A N 1
ATOM 4270 C CA . ARG A 1 553 ? 12.696 30.537 23.164 1.00 97.75 553 ARG A CA 1
ATOM 4271 C C . ARG A 1 553 ? 13.194 30.625 24.610 1.00 97.75 553 ARG A C 1
ATOM 4273 O O . ARG A 1 553 ? 14.336 31.009 24.832 1.00 97.75 553 ARG A O 1
ATOM 4280 N N . HIS A 1 554 ? 12.358 30.264 25.580 1.00 98.00 554 HIS A N 1
ATOM 4281 C CA . HIS A 1 554 ? 12.566 30.517 27.010 1.00 98.00 554 HIS A CA 1
ATOM 4282 C C . HIS A 1 554 ? 12.141 29.317 27.876 1.00 98.00 554 HIS A C 1
ATOM 4284 O O . HIS A 1 554 ? 11.604 29.482 28.973 1.00 98.00 554 HIS A O 1
ATOM 4290 N N . PHE A 1 555 ? 12.354 28.083 27.400 1.00 97.50 555 PHE A N 1
ATOM 4291 C CA . PHE A 1 555 ? 11.899 26.878 28.105 1.00 97.50 555 PHE A CA 1
ATOM 4292 C C . PHE A 1 555 ? 12.465 26.823 29.531 1.00 97.50 555 PHE A C 1
ATOM 4294 O O . PHE A 1 555 ? 13.681 26.860 29.728 1.00 97.50 555 PHE A O 1
ATOM 4301 N N . GLY A 1 556 ? 11.586 26.716 30.529 1.00 96.56 556 GLY A N 1
ATOM 4302 C CA . GLY A 1 556 ? 11.965 26.676 31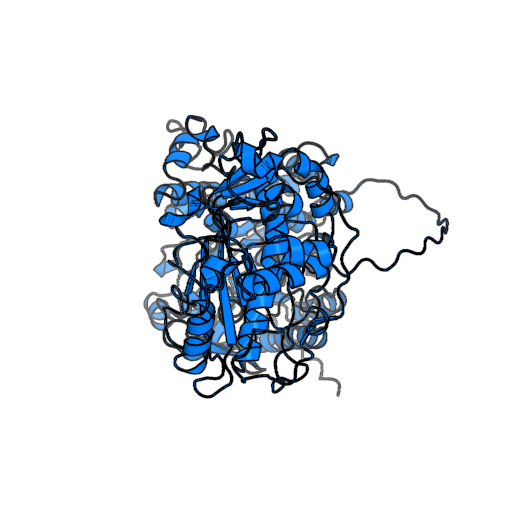.944 1.00 96.56 556 GLY A CA 1
ATOM 4303 C C . GLY A 1 556 ? 12.243 28.038 32.596 1.00 96.56 556 GLY A C 1
ATOM 4304 O O . GLY A 1 556 ? 12.578 28.062 33.779 1.00 96.56 556 GLY A O 1
ATOM 4305 N N . ALA A 1 557 ? 12.098 29.159 31.879 1.00 97.62 557 ALA A N 1
ATOM 4306 C CA . ALA A 1 557 ? 12.112 30.485 32.493 1.00 97.62 557 ALA A CA 1
ATOM 4307 C C . ALA A 1 557 ? 10.849 30.718 33.341 1.00 97.62 557 ALA A C 1
ATOM 4309 O O . ALA A 1 557 ? 9.756 30.256 33.008 1.00 97.62 557 ALA A O 1
ATOM 4310 N N . THR A 1 558 ? 10.981 31.470 34.435 1.00 96.94 558 THR A N 1
ATOM 4311 C CA . THR A 1 558 ? 9.832 31.842 35.268 1.00 96.94 558 THR A CA 1
ATOM 4312 C C . THR A 1 558 ? 9.010 32.912 34.562 1.00 96.94 558 THR A C 1
ATOM 4314 O O . THR A 1 558 ? 9.451 34.050 34.444 1.00 96.94 558 THR A O 1
ATOM 4317 N N . TYR A 1 559 ? 7.805 32.555 34.118 1.00 97.50 559 TYR A N 1
ATOM 4318 C CA . TYR A 1 559 ? 6.882 33.507 33.502 1.00 97.50 559 TYR A CA 1
ATOM 4319 C C . TYR A 1 559 ? 6.411 34.581 34.497 1.00 97.50 559 TYR A C 1
ATOM 4321 O O . TYR A 1 559 ? 5.905 34.237 35.567 1.00 97.50 559 TYR A O 1
ATOM 4329 N N . ILE A 1 560 ? 6.541 35.851 34.111 1.00 96.62 560 ILE A N 1
ATOM 4330 C CA . ILE A 1 560 ? 6.053 37.041 34.822 1.00 96.62 560 ILE A CA 1
ATOM 4331 C C . ILE A 1 560 ? 4.812 37.579 34.093 1.00 96.62 560 ILE A C 1
ATOM 4333 O O . ILE A 1 560 ? 3.694 37.372 34.555 1.00 96.62 560 ILE A O 1
ATOM 4337 N N . ASP A 1 561 ? 4.998 38.198 32.927 1.00 95.62 561 ASP A N 1
ATOM 4338 C CA . ASP A 1 561 ? 3.937 38.727 32.061 1.00 95.62 561 ASP A CA 1
ATOM 4339 C C . ASP A 1 561 ? 4.385 38.778 30.586 1.00 95.62 561 ASP A C 1
ATOM 4341 O O . ASP A 1 561 ? 5.523 38.431 30.254 1.00 95.62 561 ASP A O 1
ATOM 4345 N N . ALA A 1 562 ? 3.491 39.207 29.689 1.00 95.56 562 ALA A N 1
ATOM 4346 C CA . ALA A 1 562 ? 3.767 39.299 28.252 1.00 95.56 562 ALA A CA 1
ATOM 4347 C C . ALA A 1 562 ? 4.652 40.489 27.824 1.00 95.56 562 ALA A C 1
ATOM 4349 O O . ALA A 1 562 ? 4.998 40.590 26.647 1.00 95.56 562 ALA A O 1
ATOM 4350 N N . LYS A 1 563 ? 4.986 41.410 28.739 1.00 95.38 563 LYS A N 1
ATOM 4351 C CA . LYS A 1 563 ? 5.803 42.612 28.468 1.00 95.38 563 LYS A CA 1
ATOM 4352 C C . LYS A 1 563 ? 7.249 42.453 28.936 1.00 95.38 563 LYS A C 1
ATOM 4354 O O . LYS A 1 563 ? 8.110 43.239 28.547 1.00 95.38 563 LYS A O 1
ATOM 4359 N N . THR A 1 564 ? 7.500 41.464 29.784 1.00 96.62 564 THR A N 1
ATOM 4360 C CA . THR A 1 564 ? 8.812 41.136 30.329 1.00 96.62 564 THR A CA 1
ATOM 4361 C C . THR A 1 564 ? 9.762 40.665 29.225 1.00 96.62 564 THR A C 1
ATOM 4363 O O . THR A 1 564 ? 9.397 39.846 28.384 1.00 96.62 564 THR A O 1
ATOM 4366 N N . ASP A 1 565 ? 11.003 41.155 29.251 1.00 95.44 565 ASP A N 1
ATOM 4367 C CA . ASP A 1 565 ? 12.081 40.652 28.397 1.00 95.44 565 ASP A CA 1
ATOM 4368 C C . ASP A 1 565 ? 12.700 39.387 29.009 1.00 95.44 565 ASP A C 1
ATOM 4370 O O . ASP A 1 565 ? 13.331 39.421 30.070 1.00 95.44 565 ASP A O 1
ATOM 4374 N N . TYR A 1 566 ? 12.518 38.259 28.326 1.00 96.88 566 TYR A N 1
ATOM 4375 C CA . TYR A 1 566 ? 13.042 36.958 28.738 1.00 96.88 566 TYR A CA 1
ATOM 4376 C C . TYR A 1 566 ? 14.374 36.605 28.066 1.00 96.88 566 TYR A C 1
ATOM 4378 O O . TYR A 1 566 ? 14.836 35.467 28.171 1.00 96.88 566 TYR A O 1
ATOM 4386 N N . THR A 1 567 ? 15.024 37.551 27.382 1.00 93.25 567 THR A N 1
ATOM 4387 C CA . THR A 1 567 ? 16.329 37.327 26.751 1.00 93.25 567 THR A CA 1
ATOM 4388 C C . THR A 1 567 ? 17.336 36.768 27.759 1.00 93.25 567 THR A C 1
ATOM 4390 O O . THR A 1 567 ? 17.558 37.327 28.831 1.00 93.25 567 THR A O 1
ATOM 4393 N N . GLY A 1 568 ? 17.947 35.630 27.418 1.00 93.75 568 GLY A N 1
ATOM 4394 C CA . GLY A 1 568 ? 18.908 34.936 28.283 1.00 93.75 568 GLY A CA 1
ATOM 4395 C C . GLY A 1 568 ? 18.294 34.168 29.461 1.00 93.75 568 GLY A C 1
ATOM 4396 O O . GLY A 1 568 ? 19.041 33.601 30.257 1.00 93.75 568 GLY A O 1
ATOM 4397 N N . GLN A 1 569 ? 16.965 34.118 29.581 1.00 97.44 569 GLN A N 1
ATOM 4398 C CA . GLN A 1 569 ? 16.264 33.337 30.598 1.00 97.44 569 GLN A CA 1
ATOM 4399 C C . GLN A 1 569 ? 15.773 32.003 30.017 1.00 97.44 569 GLN A C 1
ATOM 4401 O O . GLN A 1 569 ? 15.176 31.961 28.941 1.00 97.44 569 GLN A O 1
ATOM 4406 N N . GLY A 1 570 ? 15.979 30.910 30.759 1.00 96.94 570 GLY A N 1
ATOM 4407 C CA . GLY A 1 570 ? 15.606 29.562 30.318 1.00 96.94 570 GLY A CA 1
ATOM 4408 C C . GLY A 1 570 ? 16.484 29.038 29.176 1.00 96.94 570 GLY A C 1
ATOM 4409 O O . GLY A 1 570 ? 17.618 29.481 28.992 1.00 96.94 570 GLY A O 1
ATOM 4410 N N . ALA A 1 571 ? 15.968 28.062 28.429 1.00 97.38 571 ALA A N 1
ATOM 4411 C CA . ALA A 1 571 ? 16.634 27.492 27.262 1.00 97.38 571 ALA A CA 1
ATOM 4412 C C . ALA A 1 571 ? 15.975 27.952 25.952 1.00 97.38 571 ALA A C 1
ATOM 4414 O O . ALA A 1 571 ? 14.794 27.679 25.717 1.00 97.38 571 ALA A O 1
ATOM 4415 N N . ASP A 1 572 ? 16.769 28.572 25.074 1.00 98.06 572 ASP A N 1
ATOM 4416 C CA . ASP A 1 572 ? 16.385 28.853 23.687 1.00 98.06 572 ASP A CA 1
ATOM 4417 C C . ASP A 1 572 ? 16.593 27.593 22.834 1.00 98.06 572 ASP A C 1
ATOM 4419 O O . ASP A 1 572 ? 17.661 27.346 22.264 1.00 98.06 572 ASP A O 1
ATOM 4423 N N . GLN A 1 573 ? 15.561 26.748 22.803 1.00 98.06 573 GLN A N 1
ATOM 4424 C CA . GLN A 1 573 ? 15.578 25.480 22.077 1.00 98.06 573 GLN A CA 1
ATOM 4425 C C . GLN A 1 573 ? 15.677 25.698 20.564 1.00 98.06 573 GLN A C 1
ATOM 4427 O O . GLN A 1 573 ? 16.304 24.896 19.874 1.00 98.06 573 GLN A O 1
ATOM 4432 N N . LEU A 1 574 ? 15.080 26.771 20.036 1.00 97.62 574 LEU A N 1
ATOM 4433 C CA . LEU A 1 574 ? 15.138 27.080 18.608 1.00 97.62 574 LEU A CA 1
ATOM 4434 C C . LEU A 1 574 ? 16.565 27.452 18.179 1.00 97.62 574 LEU A C 1
ATOM 4436 O O . LEU A 1 574 ? 17.053 26.953 17.160 1.00 97.62 574 LEU A O 1
ATOM 4440 N N . ALA A 1 575 ? 17.256 28.267 18.979 1.00 97.12 575 ALA A N 1
ATOM 4441 C CA . ALA A 1 575 ? 18.661 28.591 18.754 1.00 97.12 575 ALA A CA 1
ATOM 4442 C C . ALA A 1 575 ? 19.565 27.348 18.850 1.00 97.12 575 ALA A C 1
ATOM 4444 O O . ALA A 1 575 ? 20.441 27.158 18.003 1.00 97.12 575 ALA A O 1
ATOM 4445 N N . ASP A 1 576 ? 19.331 26.464 19.826 1.00 97.88 576 ASP A N 1
ATOM 4446 C CA . ASP A 1 576 ? 20.069 25.200 19.966 1.00 97.88 576 ASP A CA 1
ATOM 4447 C C . ASP A 1 576 ? 19.828 24.244 18.780 1.00 97.88 576 ASP A C 1
ATOM 4449 O O . ASP A 1 576 ? 20.770 23.633 18.269 1.00 97.88 576 ASP A O 1
ATOM 4453 N N . VAL A 1 577 ? 18.594 24.165 18.266 1.00 98.44 577 VAL A N 1
ATOM 4454 C CA . VAL A 1 577 ? 18.276 23.414 17.039 1.00 98.44 577 VAL A CA 1
ATOM 4455 C C . VAL A 1 577 ? 19.068 23.953 15.846 1.00 98.44 577 VAL A C 1
ATOM 4457 O O . VAL A 1 577 ? 19.706 23.166 15.146 1.00 98.44 577 VAL A O 1
ATOM 4460 N N . LEU A 1 578 ? 19.086 25.272 15.624 1.00 98.00 578 LEU A N 1
ATOM 4461 C CA . LEU A 1 578 ? 19.866 25.890 14.542 1.00 98.00 578 LEU A CA 1
ATOM 4462 C C . LEU A 1 578 ? 21.365 25.626 14.693 1.00 98.00 578 LEU A C 1
ATOM 4464 O O . LEU A 1 578 ? 22.036 25.291 13.714 1.00 98.00 578 LEU A O 1
ATOM 4468 N N . HIS A 1 579 ? 21.880 25.738 15.918 1.00 97.88 579 HIS A N 1
ATOM 4469 C CA . HIS A 1 579 ? 23.271 25.436 16.219 1.00 97.88 579 HIS A CA 1
ATOM 4470 C C . HIS A 1 579 ? 23.608 23.990 15.843 1.00 97.88 579 HIS A C 1
ATOM 4472 O O . HIS A 1 579 ? 24.514 23.770 15.040 1.00 97.88 579 HIS A O 1
ATOM 4478 N N . LYS A 1 580 ? 22.845 23.011 16.345 1.00 98.25 580 LYS A N 1
ATOM 4479 C CA . LYS A 1 580 ? 23.071 21.583 16.072 1.00 98.25 580 LYS A CA 1
ATOM 4480 C C . LYS A 1 580 ? 22.930 21.239 14.597 1.00 98.25 580 LYS A C 1
ATOM 4482 O O . LYS A 1 580 ? 23.764 20.512 14.076 1.00 98.25 580 LYS A O 1
ATOM 4487 N N . LEU A 1 581 ? 21.930 21.778 13.901 1.00 97.62 581 LEU A N 1
ATOM 4488 C CA . LEU A 1 581 ? 21.776 21.555 12.461 1.00 97.62 581 LEU A CA 1
ATOM 4489 C C . LEU A 1 581 ? 23.007 22.018 11.669 1.00 97.62 581 LEU A C 1
ATOM 4491 O O . LEU A 1 581 ? 23.371 21.381 10.683 1.00 97.62 581 LEU A O 1
ATOM 4495 N N . LYS A 1 582 ? 23.668 23.091 12.117 1.00 95.44 582 LYS A N 1
ATOM 4496 C CA . LYS A 1 582 ? 24.864 23.637 11.471 1.00 95.44 582 LYS A CA 1
ATOM 4497 C C . LYS A 1 582 ? 26.154 22.916 11.872 1.00 95.44 582 LYS A C 1
ATOM 4499 O O . LYS A 1 582 ? 27.030 22.740 11.032 1.00 95.44 582 LYS A O 1
ATOM 4504 N N . THR A 1 583 ? 26.303 22.541 13.142 1.00 96.38 583 THR A N 1
ATOM 4505 C CA . THR A 1 583 ? 27.577 22.038 13.691 1.00 96.38 583 THR A CA 1
ATOM 4506 C C . THR A 1 583 ? 27.620 20.523 13.870 1.00 96.38 583 THR A C 1
ATOM 4508 O O . THR A 1 583 ? 28.697 19.934 13.814 1.00 96.38 583 THR A O 1
ATOM 4511 N N . ASN A 1 584 ? 26.470 19.878 14.066 1.00 96.88 584 ASN A N 1
ATOM 4512 C CA . ASN A 1 584 ? 26.341 18.442 14.297 1.00 96.88 584 ASN A CA 1
ATOM 4513 C C . ASN A 1 584 ? 25.022 17.889 13.705 1.00 96.88 584 ASN A C 1
ATOM 4515 O O . ASN A 1 584 ? 24.140 17.452 14.451 1.00 96.88 584 ASN A O 1
ATOM 4519 N N . PRO A 1 585 ? 24.862 17.879 12.367 1.00 95.62 585 PRO A N 1
ATOM 4520 C CA . PRO A 1 585 ? 23.608 17.499 11.701 1.00 95.62 585 PRO A CA 1
ATOM 4521 C C . PRO A 1 585 ? 23.192 16.033 11.919 1.00 95.62 585 PRO A C 1
ATOM 4523 O O . PRO A 1 585 ? 22.056 15.662 11.632 1.00 95.62 585 PRO A O 1
ATOM 4526 N N . PHE A 1 586 ? 24.093 15.196 12.444 1.00 95.69 586 PHE A N 1
ATOM 4527 C CA . PHE A 1 586 ? 23.817 13.806 12.816 1.00 95.69 586 PHE A CA 1
ATOM 4528 C C . PHE A 1 586 ? 23.338 13.644 14.269 1.00 95.69 586 PHE A C 1
ATOM 4530 O O . PHE A 1 586 ? 23.064 12.513 14.688 1.00 95.69 586 PHE A O 1
ATOM 4537 N N . ASP A 1 587 ? 23.260 14.727 15.059 1.00 97.00 587 ASP A N 1
ATOM 4538 C CA . ASP A 1 587 ? 22.797 14.645 16.445 1.00 97.00 587 ASP A CA 1
ATOM 4539 C C . ASP A 1 587 ? 21.369 14.083 16.478 1.00 97.00 587 ASP A C 1
ATOM 4541 O O . ASP A 1 587 ? 20.459 14.537 15.789 1.00 97.00 587 ASP A O 1
ATOM 4545 N N . ARG A 1 588 ? 21.155 13.065 17.309 1.00 94.75 588 ARG A N 1
ATOM 4546 C CA . ARG A 1 588 ? 19.843 12.427 17.472 1.00 94.75 588 ARG A CA 1
ATOM 4547 C C . ARG A 1 588 ? 18.924 13.219 18.410 1.00 94.75 588 ARG A C 1
ATOM 4549 O O . ARG A 1 588 ? 17.786 12.815 18.623 1.00 94.75 588 ARG A O 1
ATOM 4556 N N . ARG A 1 589 ? 19.422 14.319 18.985 1.00 96.56 589 ARG A N 1
ATOM 4557 C CA . ARG A 1 589 ? 18.764 15.179 19.984 1.00 96.56 589 ARG A CA 1
ATOM 4558 C C . ARG A 1 589 ? 18.414 16.562 19.426 1.00 96.56 589 ARG A C 1
ATOM 4560 O O . ARG A 1 589 ? 18.355 17.532 20.184 1.00 96.56 589 ARG A O 1
ATOM 4567 N N . ILE A 1 590 ? 18.228 16.681 18.112 1.00 98.44 590 ILE A N 1
ATOM 4568 C CA . ILE A 1 590 ? 17.703 17.903 17.489 1.00 98.44 590 ILE A CA 1
ATOM 4569 C C . ILE A 1 590 ? 16.183 17.888 17.683 1.00 98.44 590 ILE A C 1
ATOM 4571 O O . ILE A 1 590 ? 15.433 17.390 16.844 1.00 98.44 590 ILE A O 1
ATOM 4575 N N . ILE A 1 591 ? 15.744 18.322 18.864 1.00 97.38 591 ILE A N 1
ATOM 4576 C CA . ILE A 1 591 ? 14.360 18.236 19.341 1.00 97.38 591 ILE A CA 1
ATOM 4577 C C . ILE A 1 591 ? 13.994 19.567 20.000 1.00 97.38 591 ILE A C 1
ATOM 4579 O O . ILE A 1 591 ? 14.814 20.143 20.708 1.00 97.38 591 ILE A O 1
ATOM 4583 N N . MET A 1 592 ? 12.760 20.020 19.792 1.00 96.81 592 MET A N 1
ATOM 4584 C CA . MET A 1 592 ? 12.191 21.216 20.415 1.00 96.81 592 MET A CA 1
ATOM 4585 C C . MET A 1 592 ? 10.832 20.878 21.031 1.00 96.81 592 MET A C 1
ATOM 4587 O O . MET A 1 592 ? 9.979 20.320 20.340 1.00 96.81 592 MET A O 1
ATOM 4591 N N . SER A 1 593 ? 10.619 21.205 22.309 1.00 96.75 593 SER A N 1
ATOM 4592 C CA . SER A 1 593 ? 9.369 20.941 23.039 1.00 96.75 593 SER A CA 1
ATOM 4593 C C . SER A 1 593 ? 8.583 22.220 23.320 1.00 96.75 593 SER A C 1
ATOM 4595 O O . SER A 1 593 ? 9.128 23.182 23.852 1.00 96.75 593 SER A O 1
ATOM 4597 N N . ALA A 1 594 ? 7.282 22.207 23.040 1.00 96.06 594 ALA A N 1
ATOM 4598 C CA . ALA A 1 594 ? 6.327 23.180 23.570 1.00 96.06 594 ALA A CA 1
ATOM 4599 C C . ALA A 1 594 ? 5.598 22.661 24.824 1.00 96.06 594 ALA A C 1
ATOM 4601 O O . ALA A 1 594 ? 4.875 23.408 25.479 1.00 96.06 594 ALA A O 1
ATOM 4602 N N . TRP A 1 595 ? 5.755 21.381 25.175 1.00 96.19 595 TRP A N 1
ATOM 4603 C CA . TRP A 1 595 ? 5.068 20.783 26.315 1.00 96.19 595 TRP A CA 1
ATOM 4604 C C . TRP A 1 595 ? 5.906 20.883 27.589 1.00 96.19 595 TRP A C 1
ATOM 4606 O O . TRP A 1 595 ? 6.866 20.133 27.772 1.00 96.19 595 TRP A O 1
ATOM 4616 N N . ASN A 1 596 ? 5.505 21.782 28.487 1.00 96.50 596 ASN A N 1
ATOM 4617 C CA . ASN A 1 596 ? 6.109 21.951 29.804 1.00 96.50 596 ASN A CA 1
ATOM 4618 C C . ASN A 1 596 ? 5.064 21.714 30.907 1.00 96.50 596 ASN A C 1
ATOM 4620 O O . ASN A 1 596 ? 4.279 22.618 31.204 1.00 96.50 596 ASN A O 1
ATOM 4624 N N . PRO A 1 597 ? 5.051 20.522 31.536 1.00 96.25 597 PRO A N 1
ATOM 4625 C CA . PRO A 1 597 ? 4.113 20.189 32.606 1.00 96.25 597 PRO A CA 1
ATOM 4626 C C . PRO A 1 597 ? 4.088 21.183 33.774 1.00 96.25 597 PRO A C 1
ATOM 4628 O O . PRO A 1 597 ? 3.032 21.368 34.372 1.00 96.25 597 PRO A O 1
ATOM 4631 N N . ALA A 1 598 ? 5.215 21.839 34.080 1.00 96.44 598 ALA A N 1
ATOM 4632 C CA . ALA A 1 598 ? 5.311 22.788 35.190 1.00 96.44 598 ALA A CA 1
ATOM 4633 C C . ALA A 1 598 ? 4.555 24.104 34.931 1.00 96.44 598 ALA A C 1
ATOM 4635 O O . ALA A 1 598 ? 4.172 24.790 35.877 1.00 96.44 598 ALA A O 1
ATOM 4636 N N . ASP A 1 599 ? 4.310 24.440 33.662 1.00 96.25 599 ASP A N 1
ATOM 4637 C CA . ASP A 1 599 ? 3.692 25.705 33.261 1.00 96.25 599 ASP A CA 1
ATOM 4638 C C . ASP A 1 599 ? 2.271 25.554 32.705 1.00 96.25 599 ASP A C 1
ATOM 4640 O O . ASP A 1 599 ? 1.621 26.565 32.456 1.00 96.25 599 ASP A O 1
ATOM 4644 N N . LEU A 1 600 ? 1.744 24.333 32.533 1.00 95.00 600 LEU A N 1
ATOM 4645 C CA . LEU A 1 600 ? 0.440 24.112 31.880 1.00 95.00 600 LEU A CA 1
ATOM 4646 C C . LEU A 1 600 ? -0.701 24.904 32.527 1.00 95.00 600 LEU A C 1
ATOM 4648 O O . LEU A 1 600 ? -1.515 25.485 31.817 1.00 95.00 600 LEU A O 1
ATOM 4652 N N . ALA A 1 601 ? -0.737 24.963 33.860 1.00 94.44 601 ALA A N 1
ATOM 4653 C CA . ALA A 1 601 ? -1.762 25.697 34.605 1.00 94.44 601 ALA A CA 1
ATOM 4654 C C . ALA A 1 601 ? -1.658 27.224 34.442 1.00 94.44 601 ALA A C 1
ATOM 4656 O O . ALA A 1 601 ? -2.590 27.943 34.781 1.00 94.44 601 ALA A O 1
ATOM 4657 N N . LYS A 1 602 ? -0.533 27.727 33.923 1.00 95.62 602 LYS A N 1
ATOM 4658 C CA . LYS A 1 602 ? -0.315 29.150 33.658 1.00 95.62 602 LYS A CA 1
ATOM 4659 C C . LYS A 1 602 ? -0.767 29.538 32.251 1.00 95.62 602 LYS A C 1
ATOM 4661 O O . LYS A 1 602 ? -0.843 30.725 31.973 1.00 95.62 602 LYS A O 1
ATOM 4666 N N . MET A 1 603 ? -1.007 28.590 31.349 1.00 95.56 603 MET A N 1
ATOM 4667 C CA . MET A 1 603 ? -1.278 28.862 29.936 1.00 95.56 603 MET A CA 1
ATOM 4668 C C . MET A 1 603 ? -2.774 29.049 29.681 1.00 95.56 603 MET A C 1
ATOM 4670 O O . MET A 1 603 ? -3.580 28.223 30.104 1.00 95.56 603 MET A O 1
ATOM 4674 N N . ALA A 1 604 ? -3.142 30.070 28.904 1.00 94.31 604 ALA A N 1
ATOM 4675 C CA . ALA A 1 604 ? -4.528 30.273 28.485 1.00 94.31 604 ALA A CA 1
ATOM 4676 C C . ALA A 1 604 ? -5.037 29.126 27.593 1.00 94.31 604 ALA A C 1
ATOM 4678 O O . ALA A 1 604 ? -6.194 28.703 27.676 1.00 94.31 604 ALA A O 1
ATOM 4679 N N . LEU A 1 605 ? -4.150 28.589 26.750 1.00 90.81 605 LEU A N 1
ATOM 4680 C CA . LEU A 1 605 ? -4.409 27.394 25.960 1.00 90.81 605 LEU A CA 1
ATOM 4681 C C . LEU A 1 605 ? -3.139 26.532 25.875 1.00 90.81 605 LEU A C 1
ATOM 4683 O O . LEU A 1 605 ? -2.203 26.883 25.154 1.00 90.81 605 LEU A O 1
ATOM 4687 N N . PRO A 1 606 ? -3.088 25.394 26.587 1.00 92.31 606 PRO A N 1
ATOM 4688 C CA . PRO A 1 606 ? -1.931 24.509 26.556 1.00 92.31 606 PRO A CA 1
ATOM 4689 C C . PRO A 1 606 ? -1.600 23.981 25.145 1.00 92.31 606 PRO A C 1
ATOM 4691 O O . PRO A 1 606 ? -2.522 23.565 24.428 1.00 92.31 606 PRO A O 1
ATOM 4694 N N . PRO A 1 607 ? -0.309 23.877 24.768 1.00 94.06 607 PRO A N 1
ATOM 4695 C CA . PRO A 1 607 ? 0.106 23.463 23.434 1.00 94.06 607 PRO A CA 1
ATOM 4696 C C . PRO A 1 607 ? -0.430 22.111 22.983 1.00 94.06 607 PRO A C 1
ATOM 4698 O O . PRO A 1 607 ? -0.273 21.105 23.676 1.00 94.06 607 PRO A O 1
ATOM 4701 N N . CYS A 1 608 ? -1.062 22.072 21.807 1.00 94.12 608 CYS A N 1
ATOM 4702 C CA . CYS A 1 608 ? -1.479 20.819 21.180 1.00 94.12 608 CYS A CA 1
ATOM 4703 C C . CYS A 1 608 ? -0.305 20.071 20.541 1.00 94.12 608 CYS A C 1
ATOM 4705 O O . CYS A 1 608 ? -0.260 18.839 20.592 1.00 94.12 608 CYS A O 1
ATOM 4707 N N . HIS A 1 609 ? 0.667 20.814 20.017 1.00 93.06 609 HIS A N 1
ATOM 4708 C CA . HIS A 1 609 ? 1.972 20.326 19.583 1.00 93.06 609 HIS A CA 1
ATOM 4709 C C . HIS A 1 609 ? 2.848 20.120 20.804 1.00 93.06 609 HIS A C 1
ATOM 4711 O O . HIS A 1 609 ? 3.082 21.063 21.553 1.00 93.06 609 HIS A O 1
ATOM 4717 N N . MET A 1 610 ? 3.314 18.897 21.027 1.00 94.12 610 MET A N 1
ATOM 4718 C CA . MET A 1 610 ? 4.151 18.611 22.185 1.00 94.12 610 MET A CA 1
ATOM 4719 C C . MET A 1 610 ? 5.617 18.876 21.886 1.00 94.12 610 MET A C 1
ATOM 4721 O O . MET A 1 610 ? 6.250 19.652 22.590 1.00 94.12 610 MET A O 1
ATOM 4725 N N . PHE A 1 611 ? 6.152 18.238 20.848 1.00 95.00 611 PHE A N 1
ATOM 4726 C CA . PHE A 1 611 ? 7.530 18.428 20.417 1.00 95.00 611 PHE A CA 1
ATOM 4727 C C . PHE A 1 611 ? 7.687 18.131 18.927 1.00 95.00 611 PHE A C 1
ATOM 4729 O O . PHE A 1 611 ? 6.896 17.390 18.337 1.00 95.00 611 PHE A O 1
ATOM 4736 N N . ALA A 1 612 ? 8.725 18.707 18.333 1.00 97.88 612 ALA A N 1
ATOM 4737 C CA . ALA A 1 612 ? 9.174 18.411 16.984 1.00 97.88 612 ALA A CA 1
ATOM 4738 C C . ALA A 1 612 ? 10.609 17.889 17.020 1.00 97.88 612 ALA A C 1
ATOM 4740 O O . ALA A 1 612 ? 11.460 18.431 17.725 1.00 97.88 612 ALA A O 1
ATOM 4741 N N . GLN A 1 613 ? 10.864 16.828 16.261 1.00 98.50 613 GLN A N 1
ATOM 4742 C CA . GLN A 1 613 ? 12.190 16.261 16.056 1.00 98.50 613 GLN A CA 1
ATOM 4743 C C . GLN A 1 613 ? 12.648 16.541 14.631 1.00 98.50 613 GLN A C 1
ATOM 4745 O O . GLN A 1 613 ? 11.874 16.395 13.684 1.00 98.50 613 GLN A O 1
ATOM 4750 N N . PHE A 1 614 ? 13.921 16.881 14.481 1.00 98.69 614 PHE A N 1
ATOM 4751 C CA . PHE A 1 614 ? 14.545 17.129 13.194 1.00 98.69 614 PHE A CA 1
ATOM 4752 C C . PHE A 1 614 ? 15.604 16.072 12.889 1.00 98.69 614 PHE A C 1
ATOM 4754 O O . PHE A 1 614 ? 16.254 15.533 13.786 1.00 98.69 614 PHE A O 1
ATOM 4761 N N . TYR A 1 615 ? 15.752 15.756 11.608 1.00 98.38 615 TYR A N 1
ATOM 4762 C CA . TYR A 1 615 ? 16.690 14.752 11.117 1.00 98.38 615 TYR A CA 1
ATOM 4763 C C . TYR A 1 615 ? 17.281 15.210 9.788 1.00 98.38 615 TYR A C 1
ATOM 4765 O O . TYR A 1 615 ? 16.533 15.648 8.915 1.00 98.38 615 TYR A O 1
ATOM 4773 N N . VAL A 1 616 ? 18.598 15.090 9.618 1.00 98.38 616 VAL A N 1
ATOM 4774 C CA . VAL A 1 616 ? 19.271 15.414 8.355 1.00 98.38 616 VAL A CA 1
ATOM 4775 C C . VAL A 1 616 ? 19.685 14.128 7.649 1.00 98.38 616 VAL A C 1
ATOM 4777 O O . VAL A 1 616 ? 20.345 13.273 8.240 1.00 98.38 616 VAL A O 1
ATOM 4780 N N . SER A 1 617 ? 19.304 13.987 6.379 1.00 96.94 617 SER A N 1
ATOM 4781 C CA . SER A 1 617 ? 19.738 12.880 5.523 1.00 96.94 617 SER A CA 1
ATOM 4782 C C . SER A 1 617 ? 20.674 13.353 4.408 1.00 96.94 617 SER A C 1
ATOM 4784 O O . SER A 1 617 ? 20.589 14.493 3.953 1.00 96.94 617 SER A O 1
ATOM 4786 N N . TYR A 1 618 ? 21.559 12.463 3.954 1.00 95.88 618 TYR A N 1
ATOM 4787 C CA . TYR A 1 618 ? 22.525 12.715 2.877 1.00 95.88 618 TYR A CA 1
ATOM 4788 C C . TYR A 1 618 ? 22.408 11.622 1.804 1.00 95.88 618 TYR A C 1
ATOM 4790 O O . TYR A 1 618 ? 23.246 10.720 1.747 1.00 95.88 618 TYR A O 1
ATOM 4798 N N . PRO A 1 619 ? 21.342 11.633 0.981 1.00 86.50 619 PRO A N 1
ATOM 4799 C CA . PRO A 1 619 ? 21.087 10.573 0.004 1.00 86.50 619 PRO A CA 1
ATOM 4800 C C . PRO A 1 619 ? 22.171 10.474 -1.080 1.00 86.50 619 PRO A C 1
ATOM 4802 O O . PRO A 1 619 ? 22.439 9.377 -1.557 1.00 86.50 619 PRO A O 1
ATOM 4805 N N . ALA A 1 620 ? 22.826 11.587 -1.429 1.00 85.62 620 ALA A N 1
ATOM 4806 C CA . ALA A 1 620 ? 23.961 11.621 -2.358 1.00 85.62 620 ALA A CA 1
ATOM 4807 C C . ALA A 1 620 ? 25.319 11.329 -1.680 1.00 85.62 620 ALA A C 1
ATOM 4809 O O . ALA A 1 620 ? 26.367 11.444 -2.311 1.00 85.62 620 ALA A O 1
ATOM 4810 N N . GLY A 1 621 ? 25.303 10.924 -0.407 1.00 84.31 621 GLY A N 1
ATOM 4811 C CA . GLY A 1 621 ? 26.483 10.585 0.379 1.00 84.31 621 GLY A CA 1
ATOM 4812 C C . GLY A 1 621 ? 27.016 11.736 1.248 1.00 84.31 621 GLY A C 1
ATOM 4813 O O . GLY A 1 621 ? 26.642 12.897 1.069 1.00 84.31 621 GLY A O 1
ATOM 4814 N N . PRO A 1 622 ? 27.886 11.426 2.227 1.00 74.31 622 PRO A N 1
ATOM 4815 C CA . PRO A 1 622 ? 28.508 12.433 3.085 1.00 74.31 622 PRO A CA 1
ATOM 4816 C C . PRO A 1 622 ? 29.290 13.468 2.262 1.00 74.31 622 PRO A C 1
ATOM 4818 O O . PRO A 1 622 ? 30.114 13.100 1.431 1.00 74.31 622 PRO A O 1
ATOM 4821 N N . GLY A 1 623 ? 29.042 14.758 2.503 1.00 77.12 623 GLY A N 1
ATOM 4822 C CA . GLY A 1 623 ? 29.670 15.869 1.772 1.00 77.12 623 GLY A CA 1
ATOM 4823 C C . GLY A 1 623 ? 28.765 16.546 0.737 1.00 77.12 623 GLY A C 1
ATOM 4824 O O . GLY A 1 623 ? 29.085 17.648 0.298 1.00 77.12 623 GLY A O 1
ATOM 4825 N N . SER A 1 624 ? 27.615 15.952 0.393 1.00 89.56 624 SER A N 1
ATOM 4826 C CA . SER A 1 624 ? 26.560 16.655 -0.345 1.00 89.56 624 SER A CA 1
ATOM 4827 C C . SER A 1 624 ? 25.781 17.606 0.568 1.00 89.56 624 SER A C 1
ATOM 4829 O O . SER A 1 624 ? 25.802 17.484 1.796 1.00 89.56 624 SER A O 1
ATOM 4831 N N . LYS A 1 625 ? 25.003 18.510 -0.029 1.00 92.44 625 LYS A N 1
ATOM 4832 C CA . LYS A 1 625 ? 23.969 19.247 0.701 1.00 92.44 625 LYS A CA 1
ATOM 4833 C C . LYS A 1 625 ? 22.914 18.263 1.221 1.00 92.44 625 LYS A C 1
ATOM 4835 O O . LYS A 1 625 ? 22.492 17.359 0.496 1.00 92.44 625 LYS A O 1
ATOM 4840 N N . GLY A 1 626 ? 22.570 18.376 2.501 1.00 96.44 626 GLY A N 1
ATOM 4841 C CA . GLY A 1 626 ? 21.655 17.451 3.174 1.00 96.44 626 GLY A CA 1
ATOM 4842 C C . GLY A 1 626 ? 20.187 17.854 3.029 1.00 96.44 626 GLY A C 1
ATOM 4843 O O . GLY A 1 626 ? 19.872 18.984 2.655 1.00 96.44 626 GLY A O 1
ATOM 4844 N N . PHE A 1 627 ? 19.288 16.937 3.380 1.00 98.31 627 PHE A N 1
ATOM 4845 C CA . PHE A 1 627 ? 17.845 17.163 3.433 1.00 98.31 627 PHE A CA 1
ATOM 4846 C C . PHE A 1 627 ? 17.367 17.200 4.883 1.00 98.31 627 PHE A C 1
ATOM 4848 O O . PHE A 1 627 ? 17.582 16.245 5.629 1.00 98.31 627 PHE A O 1
ATOM 4855 N N . LEU A 1 628 ? 16.704 18.287 5.279 1.00 98.75 628 LEU A N 1
ATOM 4856 C CA . LEU A 1 628 ? 16.111 18.460 6.600 1.00 98.75 628 LEU A CA 1
ATOM 4857 C C . LEU A 1 628 ? 14.696 17.879 6.634 1.00 98.75 628 LEU A C 1
ATOM 4859 O O . LEU A 1 628 ? 13.807 18.306 5.898 1.00 98.75 628 LEU A O 1
ATOM 4863 N N . HIS A 1 629 ? 14.478 16.932 7.533 1.00 98.75 629 HIS A N 1
ATOM 4864 C CA . HIS A 1 629 ? 13.188 16.318 7.801 1.00 98.75 629 HIS A CA 1
ATOM 4865 C C . HIS A 1 629 ? 12.682 16.751 9.175 1.00 98.75 629 HIS A C 1
ATOM 4867 O O . HIS A 1 629 ? 13.474 16.931 10.100 1.00 98.75 629 HIS A O 1
ATOM 4873 N N . CYS A 1 630 ? 11.365 16.870 9.320 1.00 98.75 630 CYS A N 1
ATOM 4874 C CA . CYS A 1 630 ? 10.706 17.192 10.581 1.00 98.75 630 CYS A CA 1
ATOM 4875 C C . CYS A 1 630 ? 9.650 16.138 10.910 1.00 98.75 630 CYS A C 1
ATOM 4877 O O . CYS A 1 630 ? 8.875 15.735 10.041 1.00 98.75 630 CYS A O 1
ATOM 4879 N N . GLN A 1 631 ? 9.603 15.715 12.169 1.00 98.69 631 GLN A N 1
ATOM 4880 C CA . GLN A 1 631 ? 8.522 14.921 12.728 1.00 98.69 631 GLN A CA 1
ATOM 4881 C C . GLN A 1 631 ? 7.864 15.682 13.880 1.00 98.69 631 GLN A C 1
ATOM 4883 O O . GLN A 1 631 ? 8.496 15.923 14.906 1.00 98.69 631 GLN A O 1
ATOM 4888 N N . LEU A 1 632 ? 6.588 16.022 13.717 1.00 98.56 632 LEU A N 1
ATOM 4889 C CA . LEU A 1 632 ? 5.756 16.663 14.731 1.00 98.56 632 LEU A CA 1
ATOM 4890 C C . LEU A 1 632 ? 4.990 15.618 15.538 1.00 98.56 632 LEU A C 1
ATOM 4892 O O . LEU A 1 632 ? 4.356 14.736 14.961 1.00 98.56 632 LEU A O 1
ATOM 4896 N N . TYR A 1 633 ? 4.984 15.773 16.859 1.00 98.25 633 TYR A N 1
ATOM 4897 C CA . TYR A 1 633 ? 4.154 15.007 17.781 1.00 98.25 633 TYR A CA 1
ATOM 4898 C C . TYR A 1 633 ? 3.053 15.910 18.339 1.00 98.25 633 TYR A C 1
ATOM 4900 O O . TYR A 1 633 ? 3.321 16.824 19.122 1.00 98.25 633 TYR A O 1
ATOM 4908 N N . GLN A 1 634 ? 1.807 15.661 17.943 1.00 97.94 634 GLN A N 1
ATOM 4909 C CA . GLN A 1 634 ? 0.640 16.434 18.361 1.00 97.94 634 GLN A CA 1
ATOM 4910 C C . GLN A 1 634 ? -0.292 15.565 19.209 1.00 97.94 634 GLN A C 1
ATOM 4912 O O . GLN A 1 634 ? -0.756 14.521 18.764 1.00 97.94 634 GLN A O 1
ATOM 4917 N N . ARG A 1 635 ? -0.594 15.979 20.445 1.00 96.25 635 ARG A N 1
ATOM 4918 C CA . ARG A 1 635 ? -1.389 15.157 21.381 1.00 96.25 635 ARG A CA 1
ATOM 4919 C C . ARG A 1 635 ? -2.893 15.209 21.135 1.00 96.25 635 ARG A C 1
ATOM 4921 O O . ARG A 1 635 ? -3.593 14.279 21.509 1.00 96.25 635 ARG A O 1
ATOM 4928 N N . SER A 1 636 ? -3.384 16.327 20.601 1.00 94.38 636 SER A N 1
ATOM 4929 C CA . SER A 1 636 ? -4.809 16.596 20.396 1.00 94.38 636 SER A CA 1
ATOM 4930 C C . SER A 1 636 ? -4.981 17.294 19.059 1.00 94.38 636 SER A C 1
ATOM 4932 O O . SER A 1 636 ? -4.364 18.336 18.827 1.00 94.38 636 SER A O 1
ATOM 4934 N N . CYS A 1 637 ? -5.744 16.678 18.167 1.00 96.56 637 CYS A N 1
ATOM 4935 C CA . CYS A 1 637 ? -5.720 16.965 16.744 1.00 96.56 637 CYS A CA 1
ATOM 4936 C C . CYS A 1 637 ? -7.143 17.159 16.240 1.00 96.56 637 CYS A C 1
ATOM 4938 O O . CYS A 1 637 ? -7.793 16.196 15.836 1.00 96.56 637 CYS A O 1
ATOM 4940 N N . ASP A 1 638 ? -7.598 18.410 16.243 1.00 94.81 638 ASP A N 1
ATOM 4941 C CA . ASP A 1 638 ? -8.785 18.800 15.490 1.00 94.81 638 ASP A CA 1
ATOM 4942 C C . ASP A 1 638 ? -8.474 18.683 13.996 1.00 94.81 638 ASP A C 1
ATOM 4944 O O . ASP A 1 638 ? -7.712 19.474 13.435 1.00 94.81 638 ASP A O 1
ATOM 4948 N N . VAL A 1 639 ? -9.039 17.664 13.356 1.00 95.69 639 VAL A N 1
ATOM 4949 C CA . VAL A 1 639 ? -8.769 17.361 11.950 1.00 95.69 639 VAL A CA 1
ATOM 4950 C C . VAL A 1 639 ? -9.408 18.383 11.019 1.00 95.69 639 VAL A C 1
ATOM 4952 O O . VAL A 1 639 ? -8.918 18.582 9.906 1.00 95.69 639 VAL A O 1
ATOM 4955 N N . ALA A 1 640 ? -10.472 19.056 11.452 1.00 93.81 640 ALA A N 1
ATOM 4956 C CA . ALA A 1 640 ? -11.198 19.985 10.611 1.00 93.81 640 ALA A CA 1
ATOM 4957 C C . ALA A 1 640 ? -10.432 21.299 10.448 1.00 93.81 640 ALA A C 1
ATOM 4959 O O . ALA A 1 640 ? -10.166 21.700 9.314 1.00 93.81 640 ALA A O 1
ATOM 4960 N N . LEU A 1 641 ? -10.054 21.975 11.536 1.00 91.38 641 LEU A N 1
ATOM 4961 C CA . LEU A 1 641 ? -9.405 23.290 11.467 1.00 91.38 641 LEU A CA 1
ATOM 4962 C C . LEU A 1 641 ? -7.927 23.232 11.853 1.00 91.38 641 LEU A C 1
ATOM 4964 O O . LEU A 1 641 ? -7.089 23.731 11.099 1.00 91.38 641 LEU A O 1
ATOM 4968 N N . GLY A 1 642 ? -7.602 22.593 12.978 1.00 93.62 642 GLY A N 1
ATOM 4969 C CA . GLY A 1 642 ? -6.244 22.574 13.529 1.00 93.62 642 GLY A CA 1
ATOM 4970 C C . GLY A 1 642 ? -5.209 21.871 12.642 1.00 93.62 642 GLY A C 1
ATOM 4971 O O . GLY A 1 642 ? -4.206 22.467 12.256 1.00 93.62 642 GLY A O 1
ATOM 4972 N N . VAL A 1 643 ? -5.432 20.603 12.288 1.00 97.00 643 VAL A N 1
ATOM 4973 C CA . VAL A 1 643 ? -4.456 19.775 11.552 1.00 97.00 643 VAL A CA 1
ATOM 4974 C C . VAL A 1 643 ? -4.022 20.397 10.215 1.00 97.00 643 VAL A C 1
ATOM 4976 O O . VAL A 1 643 ? -2.813 20.443 9.987 1.00 97.00 643 VAL A O 1
ATOM 4979 N N . PRO A 1 644 ? -4.918 20.925 9.352 1.00 96.56 644 PRO A N 1
ATOM 4980 C CA . PRO A 1 644 ? -4.508 21.638 8.138 1.00 96.56 644 PRO A CA 1
ATOM 4981 C C . PRO A 1 644 ? -3.547 22.803 8.405 1.00 96.56 644 PRO A C 1
ATOM 4983 O O . PRO A 1 644 ? -2.581 22.992 7.667 1.00 96.56 644 PRO A O 1
ATOM 4986 N N . PHE A 1 645 ? -3.796 23.560 9.476 1.00 95.31 645 PHE A N 1
ATOM 4987 C CA . PHE A 1 645 ? -2.957 24.682 9.893 1.00 95.31 645 PHE A CA 1
ATOM 4988 C C . PHE A 1 645 ? -1.571 24.200 10.340 1.00 95.31 645 PHE A C 1
ATOM 4990 O O . PHE A 1 645 ? -0.547 24.752 9.944 1.00 95.31 645 PHE A O 1
ATOM 4997 N N . ASN A 1 646 ? -1.537 23.101 11.094 1.00 97.00 646 ASN A N 1
ATOM 4998 C CA . ASN A 1 646 ? -0.318 22.526 11.659 1.00 97.00 646 ASN A CA 1
ATOM 4999 C C . ASN A 1 646 ? 0.578 21.877 10.602 1.00 97.00 646 ASN A C 1
ATOM 5001 O O . ASN A 1 646 ? 1.800 21.996 10.691 1.00 97.00 646 ASN A O 1
ATOM 5005 N N . ILE A 1 647 ? -0.021 21.234 9.589 1.00 98.44 647 ILE A N 1
ATOM 5006 C CA . ILE A 1 647 ? 0.709 20.708 8.428 1.00 98.44 647 ILE A CA 1
ATOM 5007 C C . ILE A 1 647 ? 1.454 21.850 7.735 1.00 98.44 647 ILE A C 1
ATOM 5009 O O . ILE A 1 647 ? 2.667 21.765 7.552 1.00 98.44 647 ILE A O 1
ATOM 5013 N N . ALA A 1 648 ? 0.750 22.938 7.409 1.00 98.12 648 ALA A N 1
ATOM 5014 C CA . ALA A 1 648 ? 1.353 24.087 6.744 1.00 98.12 648 ALA A CA 1
ATOM 5015 C C . ALA A 1 648 ? 2.410 24.779 7.626 1.00 98.12 648 ALA A C 1
ATOM 5017 O O . ALA A 1 648 ? 3.489 25.105 7.137 1.00 98.12 648 ALA A O 1
ATOM 5018 N N . SER A 1 649 ? 2.133 24.956 8.922 1.00 98.00 649 SER A N 1
ATOM 5019 C CA . SER A 1 649 ? 3.021 25.647 9.866 1.00 98.00 649 SER A CA 1
ATOM 5020 C C . SER A 1 649 ? 4.352 24.914 10.076 1.00 98.00 649 SER A C 1
ATOM 5022 O O . SER A 1 649 ? 5.415 25.498 9.873 1.00 98.00 649 SER A O 1
ATOM 5024 N N . TYR A 1 650 ? 4.342 23.613 10.392 1.00 98.50 650 TYR A N 1
ATOM 5025 C CA . TYR A 1 650 ? 5.595 22.878 10.627 1.00 98.50 650 TYR A CA 1
ATOM 5026 C C . TYR A 1 650 ? 6.339 22.516 9.342 1.00 98.50 650 TYR A C 1
ATOM 5028 O O . TYR A 1 650 ? 7.570 22.431 9.359 1.00 98.50 650 TYR A O 1
ATOM 5036 N N . ALA A 1 651 ? 5.634 22.357 8.217 1.00 98.75 651 ALA A N 1
ATOM 5037 C CA . ALA A 1 651 ? 6.290 22.319 6.918 1.00 98.75 651 ALA A CA 1
ATOM 5038 C C . ALA A 1 651 ? 7.068 23.621 6.684 1.00 98.75 651 ALA A C 1
ATOM 5040 O O . ALA A 1 651 ? 8.271 23.576 6.431 1.00 98.75 651 ALA A O 1
ATOM 5041 N N . LEU A 1 652 ? 6.419 24.777 6.868 1.00 98.62 652 LEU A N 1
ATOM 5042 C CA . LEU A 1 652 ? 7.043 26.087 6.705 1.00 98.62 652 LEU A CA 1
ATOM 5043 C C . LEU A 1 652 ? 8.218 26.305 7.669 1.00 98.62 652 LEU A C 1
ATOM 5045 O O . LEU A 1 652 ? 9.281 26.730 7.226 1.00 98.62 652 LEU A O 1
ATOM 5049 N N . LEU A 1 653 ? 8.084 25.931 8.945 1.00 98.56 653 LEU A N 1
ATOM 5050 C CA . LEU A 1 653 ? 9.190 25.959 9.909 1.00 98.56 653 LEU A CA 1
ATOM 5051 C C . LEU A 1 653 ? 10.385 25.137 9.409 1.00 98.56 653 LEU A C 1
ATOM 5053 O O . LEU A 1 653 ? 11.527 25.580 9.488 1.00 98.56 653 LEU A O 1
ATOM 5057 N N . THR A 1 654 ? 10.127 23.958 8.841 1.00 98.75 654 THR A N 1
ATOM 5058 C CA . THR A 1 654 ? 11.178 23.103 8.273 1.00 98.75 654 THR A CA 1
ATOM 5059 C C . THR A 1 654 ? 11.863 23.777 7.084 1.00 98.75 654 THR A C 1
ATOM 5061 O O . THR A 1 654 ? 13.087 23.725 6.982 1.00 98.75 654 THR A O 1
ATOM 5064 N N . HIS A 1 655 ? 11.112 24.464 6.216 1.00 98.75 655 HIS A N 1
ATOM 5065 C CA . HIS A 1 655 ? 11.688 25.272 5.136 1.00 98.75 655 HIS A CA 1
ATOM 5066 C C . HIS A 1 655 ? 12.554 26.420 5.663 1.00 98.75 655 HIS A C 1
ATOM 5068 O O . HIS A 1 655 ? 13.652 26.631 5.147 1.00 98.75 655 HIS A O 1
ATOM 5074 N N . MET A 1 656 ? 12.097 27.134 6.696 1.00 98.56 656 MET A N 1
ATOM 5075 C CA . MET A 1 656 ? 12.847 28.232 7.316 1.00 98.56 656 MET A CA 1
ATOM 5076 C C . MET A 1 656 ? 14.160 27.740 7.926 1.00 98.56 656 MET A C 1
ATOM 5078 O O . MET A 1 656 ? 15.217 28.302 7.647 1.00 98.56 656 MET A O 1
ATOM 5082 N N . LEU A 1 657 ? 14.114 26.655 8.705 1.00 98.62 657 LEU A N 1
ATOM 5083 C CA . LEU A 1 657 ? 15.304 26.052 9.306 1.00 98.62 657 LEU A CA 1
ATOM 5084 C C . LEU A 1 657 ? 16.271 25.541 8.232 1.00 98.62 657 LEU A C 1
ATOM 5086 O O . LEU A 1 657 ? 17.466 25.821 8.307 1.00 98.62 657 LEU A O 1
ATOM 5090 N N . ALA A 1 658 ? 15.764 24.860 7.198 1.00 98.50 658 ALA A N 1
ATOM 5091 C CA . ALA A 1 658 ? 16.583 24.395 6.082 1.00 98.50 658 ALA A CA 1
ATOM 5092 C C . ALA A 1 658 ? 17.262 25.566 5.355 1.00 98.50 658 ALA A C 1
ATOM 5094 O O . ALA A 1 658 ? 18.450 25.496 5.059 1.00 98.50 658 ALA A O 1
ATOM 5095 N N . HIS A 1 659 ? 16.552 26.670 5.112 1.00 98.06 659 HIS A N 1
ATOM 5096 C CA . HIS A 1 659 ? 17.140 27.879 4.531 1.00 98.06 659 HIS A CA 1
ATOM 5097 C C . HIS A 1 659 ? 18.212 28.486 5.441 1.00 98.06 659 HIS A C 1
ATOM 5099 O O . HIS A 1 659 ? 19.310 28.796 4.978 1.00 98.06 659 HIS A O 1
ATOM 5105 N N . ALA A 1 660 ? 17.935 28.600 6.741 1.00 97.94 660 ALA A N 1
ATOM 5106 C CA . ALA A 1 660 ? 18.850 29.194 7.708 1.00 97.94 660 ALA A CA 1
ATOM 5107 C C . ALA A 1 660 ? 20.186 28.439 7.810 1.00 97.94 660 ALA A C 1
ATOM 5109 O O . ALA A 1 660 ? 21.219 29.080 7.991 1.00 97.94 660 ALA A O 1
ATOM 5110 N N . VAL A 1 661 ? 20.198 27.111 7.654 1.00 97.62 661 VAL A N 1
ATOM 5111 C CA . VAL A 1 661 ? 21.423 26.286 7.743 1.00 97.62 661 VAL A CA 1
ATOM 5112 C C . VAL A 1 661 ? 21.923 25.741 6.401 1.00 97.62 661 VAL A C 1
ATOM 5114 O O . VAL A 1 661 ? 22.782 24.870 6.370 1.00 97.62 661 VAL A O 1
ATOM 5117 N N . ASP A 1 662 ? 21.398 26.268 5.298 1.00 96.81 662 ASP A N 1
ATOM 5118 C CA . ASP A 1 662 ? 21.698 25.841 3.930 1.00 96.81 662 ASP A CA 1
ATOM 5119 C C . ASP A 1 662 ? 21.553 24.328 3.665 1.00 96.81 662 ASP A C 1
ATOM 5121 O O . ASP A 1 662 ? 22.429 23.656 3.128 1.00 96.81 662 ASP A O 1
ATOM 5125 N N . LEU A 1 663 ? 20.383 23.793 4.002 1.00 97.75 663 LEU A N 1
ATOM 5126 C CA . LEU A 1 663 ? 19.923 22.456 3.635 1.00 97.75 663 LEU A CA 1
ATOM 5127 C C . LEU A 1 663 ? 18.783 22.536 2.605 1.00 97.75 663 LEU A C 1
ATOM 5129 O O . LEU A 1 663 ? 18.208 23.603 2.347 1.00 97.75 663 LEU A O 1
ATOM 5133 N N . HIS A 1 664 ? 18.443 21.389 2.019 1.00 98.06 664 HIS A N 1
ATOM 5134 C CA . HIS A 1 664 ? 17.198 21.207 1.275 1.00 98.06 664 HIS A CA 1
ATOM 5135 C C . HIS A 1 664 ? 16.063 20.804 2.226 1.00 98.06 664 HIS A C 1
ATOM 5137 O O . HIS A 1 664 ? 16.291 20.044 3.166 1.00 98.06 664 HIS A O 1
ATOM 5143 N N . PRO A 1 665 ? 14.823 21.259 2.003 1.00 98.38 665 PRO A N 1
ATOM 5144 C CA . PRO A 1 665 ? 13.671 20.747 2.733 1.00 98.38 665 PRO A CA 1
ATOM 5145 C C . PRO A 1 665 ? 13.332 19.326 2.243 1.00 98.38 665 PRO A C 1
ATOM 5147 O O . PRO A 1 665 ? 13.136 19.092 1.052 1.00 98.38 665 PRO A O 1
ATOM 5150 N N . GLY A 1 666 ? 13.298 18.359 3.159 1.00 98.44 666 GLY A N 1
ATOM 5151 C CA . GLY A 1 666 ? 13.086 16.939 2.868 1.00 98.44 666 GLY A CA 1
ATOM 5152 C C . GLY A 1 666 ? 11.625 16.517 2.986 1.00 98.44 666 GLY A C 1
ATOM 5153 O O . GLY A 1 666 ? 10.897 16.463 1.999 1.00 98.44 666 GLY A O 1
ATOM 5154 N N . SER A 1 667 ? 11.191 16.178 4.201 1.00 98.44 667 SER A N 1
ATOM 5155 C CA . SER A 1 667 ? 9.823 15.710 4.458 1.00 98.44 667 SER A CA 1
ATOM 5156 C C . SER A 1 667 ? 9.302 16.163 5.814 1.00 98.44 667 SER A C 1
ATOM 5158 O O . SER A 1 667 ? 10.058 16.191 6.786 1.00 98.44 667 SER A O 1
ATOM 5160 N N . PHE A 1 668 ? 7.997 16.379 5.900 1.00 98.81 668 PHE A N 1
ATOM 5161 C CA . PHE A 1 668 ? 7.265 16.582 7.140 1.00 98.81 668 PHE A CA 1
ATOM 5162 C C . PHE A 1 668 ? 6.470 15.319 7.505 1.00 98.81 668 PHE A C 1
ATOM 5164 O O . PHE A 1 668 ? 5.789 14.737 6.664 1.00 98.81 668 PHE A O 1
ATOM 5171 N N . VAL A 1 669 ? 6.554 14.876 8.757 1.00 98.75 669 VAL A N 1
ATOM 5172 C CA . VAL A 1 669 ? 5.823 13.719 9.289 1.00 98.75 669 VAL A CA 1
ATOM 5173 C C . VAL A 1 669 ? 4.998 14.161 10.487 1.00 98.75 669 VAL A C 1
ATOM 5175 O O . VAL A 1 669 ? 5.531 14.737 11.429 1.00 98.75 669 VAL A O 1
ATOM 5178 N N . HIS A 1 670 ? 3.708 13.852 10.490 1.00 98.50 670 HIS A N 1
ATOM 5179 C CA . HIS A 1 670 ? 2.795 14.227 11.560 1.00 98.50 670 HIS A CA 1
ATOM 5180 C C . HIS A 1 670 ? 2.347 12.985 12.340 1.00 98.50 670 HIS A C 1
ATOM 5182 O O . HIS A 1 670 ? 1.570 12.168 11.841 1.00 98.50 670 HIS A O 1
ATOM 5188 N N . ALA A 1 671 ? 2.848 12.840 13.567 1.00 98.38 671 ALA A N 1
ATOM 5189 C CA . ALA A 1 671 ? 2.409 11.848 14.539 1.00 98.38 671 ALA A CA 1
ATOM 5190 C C . ALA A 1 671 ? 1.338 12.456 15.454 1.00 98.38 671 ALA A C 1
ATOM 5192 O O . ALA A 1 671 ? 1.579 13.458 16.126 1.00 98.38 671 ALA A O 1
ATOM 5193 N N . MET A 1 672 ? 0.155 11.847 15.473 1.00 98.06 672 MET A N 1
ATOM 5194 C CA . MET A 1 672 ? -1.032 12.390 16.134 1.00 98.06 672 MET A CA 1
ATOM 5195 C C . MET A 1 672 ? -1.495 11.477 17.274 1.00 98.06 672 MET A C 1
ATOM 5197 O O . MET A 1 672 ? -1.409 10.258 17.161 1.00 98.06 672 MET A O 1
ATOM 5201 N N . GLY A 1 673 ? -1.964 12.070 18.372 1.00 97.12 673 GLY A N 1
ATOM 5202 C CA . GLY A 1 673 ? -2.527 11.401 19.546 1.00 97.12 673 GLY A CA 1
ATOM 5203 C C . GLY A 1 673 ? -4.048 11.271 19.455 1.00 97.12 673 GLY A C 1
ATOM 5204 O O . GLY A 1 673 ? -4.559 10.564 18.588 1.00 97.12 673 GLY A O 1
ATOM 5205 N N . ASP A 1 674 ? -4.778 11.948 20.348 1.00 96.25 674 ASP A N 1
ATOM 5206 C CA . ASP A 1 674 ? -6.237 12.075 20.249 1.00 96.25 674 ASP A CA 1
ATOM 5207 C C . ASP A 1 674 ? -6.581 12.874 18.988 1.00 96.25 674 ASP A C 1
ATOM 5209 O O . ASP A 1 674 ? -6.235 14.050 18.874 1.00 96.25 674 ASP A O 1
ATOM 5213 N N . THR A 1 675 ? -7.191 12.209 18.013 1.00 97.69 675 THR A N 1
ATOM 5214 C CA . THR A 1 675 ? -7.445 12.768 16.688 1.00 97.69 675 THR A CA 1
ATOM 5215 C C . THR A 1 675 ? -8.930 12.747 16.419 1.00 97.69 675 THR A C 1
ATOM 5217 O O . THR A 1 675 ? -9.529 11.674 16.334 1.00 97.69 675 THR A O 1
ATOM 5220 N N . HIS A 1 676 ? -9.522 13.927 16.282 1.00 96.56 676 HIS A N 1
ATOM 5221 C CA . HIS A 1 676 ? -10.960 14.069 16.377 1.00 96.56 676 HIS A CA 1
ATOM 5222 C C . HIS A 1 676 ? -11.561 15.024 15.352 1.00 96.56 676 HIS A C 1
ATOM 5224 O O . HIS A 1 676 ? -10.903 15.884 14.768 1.00 96.56 676 HIS A O 1
ATOM 5230 N N . VAL A 1 677 ? -12.861 14.838 15.164 1.00 96.12 677 VAL A N 1
ATOM 5231 C CA . VAL A 1 677 ? -13.764 15.695 14.406 1.00 96.12 677 VAL A CA 1
ATOM 5232 C C . VAL A 1 677 ? -14.882 16.120 15.349 1.00 96.12 677 VAL A C 1
ATOM 5234 O O . VAL A 1 677 ? -15.525 15.262 15.959 1.00 96.12 677 VAL A O 1
ATOM 5237 N N . TYR A 1 678 ? -15.127 17.422 15.471 1.00 94.44 678 TYR A N 1
ATOM 5238 C CA . TYR A 1 678 ? -16.299 17.925 16.184 1.00 94.44 678 TYR A CA 1
ATOM 5239 C C . TYR A 1 678 ? -17.585 17.549 15.447 1.00 94.44 678 TYR A C 1
ATOM 5241 O O . TYR A 1 678 ? -17.616 17.492 14.215 1.00 94.44 678 TYR A O 1
ATOM 5249 N N . LEU A 1 679 ? -18.653 17.258 16.193 1.00 90.94 679 LEU A N 1
ATOM 5250 C CA . LEU A 1 679 ? -19.905 16.784 15.591 1.00 90.94 679 LEU A CA 1
ATOM 5251 C C . LEU A 1 679 ? -20.525 17.800 14.622 1.00 90.94 679 LEU A C 1
ATOM 5253 O O . LEU A 1 679 ? -21.071 17.403 13.594 1.00 90.94 679 LEU A O 1
ATOM 5257 N N . ASP A 1 680 ? -20.381 19.095 14.893 1.00 91.56 680 ASP A N 1
ATOM 5258 C CA . ASP A 1 680 ? -20.846 20.182 14.025 1.00 91.56 680 ASP A CA 1
ATOM 5259 C C . ASP A 1 680 ? -19.955 20.409 12.787 1.00 91.56 680 ASP A C 1
ATOM 5261 O O . ASP A 1 680 ? -20.301 21.198 11.906 1.00 91.56 680 ASP A O 1
ATOM 5265 N N . HIS A 1 681 ? -18.825 19.702 12.671 1.00 95.00 681 HIS A N 1
ATOM 5266 C CA . HIS A 1 681 ? -17.949 19.735 11.492 1.00 95.00 681 HIS A CA 1
ATOM 5267 C C . HIS A 1 681 ? -18.167 18.547 10.551 1.00 95.00 681 HIS A C 1
ATOM 5269 O O . HIS A 1 681 ? -17.599 18.535 9.460 1.00 95.00 681 HIS A O 1
ATOM 5275 N N . VAL A 1 682 ? -18.988 17.560 10.927 1.00 92.88 682 VAL A N 1
ATOM 5276 C CA . VAL A 1 682 ? -19.200 16.331 10.140 1.00 92.88 682 VAL A CA 1
ATOM 5277 C C . VAL A 1 682 ? -19.728 16.633 8.736 1.00 92.88 682 VAL A C 1
ATOM 5279 O O . VAL A 1 682 ? -19.148 16.161 7.761 1.00 92.88 682 VAL A O 1
ATOM 5282 N N . GLU A 1 683 ? -20.792 17.426 8.618 1.00 92.31 683 GLU A N 1
ATOM 5283 C CA . GLU A 1 683 ? -21.392 17.787 7.325 1.00 92.31 683 GLU A CA 1
ATOM 5284 C C . GLU A 1 683 ? -20.428 18.622 6.451 1.00 92.31 683 GLU A C 1
ATOM 5286 O O . GLU A 1 683 ? -20.150 18.212 5.321 1.00 92.31 683 GLU A O 1
ATOM 5291 N N . PRO A 1 684 ? -19.798 19.702 6.961 1.00 94.19 684 PRO A N 1
ATOM 5292 C CA . PRO A 1 684 ? -18.731 20.404 6.245 1.00 94.19 684 PRO A CA 1
ATOM 5293 C C . PRO A 1 684 ? -17.584 19.499 5.757 1.00 94.19 684 PRO A C 1
ATOM 5295 O O . PRO A 1 684 ? -17.032 19.708 4.677 1.00 94.19 684 PRO A O 1
ATOM 5298 N N . LEU A 1 685 ? -17.204 18.481 6.533 1.00 95.81 685 LEU A N 1
ATOM 5299 C CA . LEU A 1 685 ? -16.168 17.529 6.130 1.00 95.81 685 LEU A CA 1
ATOM 5300 C C . LEU A 1 685 ? -16.654 16.545 5.063 1.00 95.81 685 LEU A C 1
ATOM 5302 O O . LEU A 1 685 ? -15.865 16.169 4.202 1.00 95.81 685 LEU A O 1
ATOM 5306 N N . GLN A 1 686 ? -17.929 16.153 5.062 1.00 92.75 686 GLN A N 1
ATOM 5307 C CA . GLN A 1 686 ? -18.504 15.356 3.973 1.00 92.75 686 GLN A CA 1
ATOM 5308 C C . GLN A 1 686 ? -18.454 16.115 2.639 1.00 92.75 686 GLN A C 1
ATOM 5310 O O . GLN A 1 686 ? -18.108 15.516 1.621 1.00 92.75 686 GLN A O 1
ATOM 5315 N N . GLU A 1 687 ? -18.689 17.433 2.650 1.00 93.62 687 GLU A N 1
ATOM 5316 C CA . GLU A 1 687 ? -18.472 18.293 1.477 1.00 93.62 687 GLU A CA 1
ATOM 5317 C C . GLU A 1 687 ? -16.991 18.326 1.061 1.00 93.62 687 GLU A C 1
ATOM 5319 O O . GLU A 1 687 ? -16.663 18.282 -0.123 1.00 93.62 687 GLU A O 1
ATOM 5324 N N . GLN A 1 688 ? -16.065 18.379 2.021 1.00 95.88 688 GLN A N 1
ATOM 5325 C CA . GLN A 1 688 ? -14.635 18.345 1.712 1.00 95.88 688 GLN A CA 1
ATOM 5326 C C . GLN A 1 688 ? -14.209 17.013 1.073 1.00 95.88 688 GLN A C 1
ATOM 5328 O O . GLN A 1 688 ? -13.391 17.005 0.156 1.00 95.88 688 GLN A O 1
ATOM 5333 N N . LEU A 1 689 ? -14.772 15.890 1.531 1.00 95.00 689 LEU A N 1
ATOM 5334 C CA . LEU A 1 689 ? -14.396 14.533 1.119 1.00 95.00 689 LEU A CA 1
ATOM 5335 C C . LEU A 1 689 ? -14.730 14.175 -0.335 1.00 95.00 689 LEU A C 1
ATOM 5337 O O . LEU A 1 689 ? -14.199 13.174 -0.829 1.00 95.00 689 LEU A O 1
ATOM 5341 N N . VAL A 1 690 ? -15.598 14.950 -0.991 1.00 91.25 690 VAL A N 1
ATOM 5342 C CA . VAL A 1 690 ? -15.949 14.784 -2.413 1.00 91.25 690 VAL A CA 1
ATOM 5343 C C . VAL A 1 690 ? -15.083 15.635 -3.347 1.00 91.25 690 VAL A C 1
ATOM 5345 O O . VAL A 1 690 ? -15.246 15.568 -4.562 1.00 91.25 690 VAL A O 1
ATOM 5348 N N . ARG A 1 691 ? -14.179 16.459 -2.803 1.00 93.62 691 ARG A N 1
ATOM 5349 C CA . ARG A 1 691 ? -13.311 17.341 -3.587 1.00 93.62 691 ARG A CA 1
ATOM 5350 C C . ARG A 1 691 ? -11.982 16.668 -3.884 1.00 93.62 691 ARG A C 1
ATOM 5352 O O . ARG A 1 691 ? -11.379 16.050 -3.011 1.00 93.62 691 ARG A O 1
ATOM 5359 N N . GLU A 1 692 ? -11.509 16.859 -5.108 1.00 91.62 692 GLU A N 1
ATOM 5360 C CA . GLU A 1 692 ? -10.217 16.339 -5.541 1.00 91.62 692 GLU A CA 1
ATOM 5361 C C . GLU A 1 692 ? -9.079 17.288 -5.145 1.00 91.62 692 GLU A C 1
ATOM 5363 O O . GLU A 1 692 ? -9.171 18.480 -5.451 1.00 91.62 692 GLU A O 1
ATOM 5368 N N . PRO A 1 693 ? -8.005 16.811 -4.495 1.00 95.38 693 PRO A N 1
ATOM 5369 C CA . PRO A 1 693 ? -6.824 17.629 -4.271 1.00 95.38 693 PRO A CA 1
ATOM 5370 C C . PRO A 1 693 ? -6.225 18.169 -5.577 1.00 95.38 693 PRO A C 1
ATOM 5372 O O . PRO A 1 693 ? -6.160 17.470 -6.585 1.00 95.38 693 PRO A O 1
ATOM 5375 N N . THR A 1 694 ? -5.741 19.405 -5.549 1.00 94.81 694 THR A N 1
ATOM 5376 C CA . THR A 1 694 ? -4.846 19.943 -6.579 1.00 94.81 694 THR A CA 1
ATOM 5377 C C . THR A 1 694 ? -3.406 19.858 -6.099 1.00 94.81 694 THR A C 1
ATOM 5379 O O . THR A 1 694 ? -3.169 19.784 -4.898 1.00 94.81 694 THR A O 1
ATOM 5382 N N . GLU A 1 695 ? -2.452 19.974 -7.023 1.00 94.12 695 GLU A N 1
ATOM 5383 C CA . GLU A 1 695 ? -1.025 20.021 -6.695 1.00 94.12 695 GLU A CA 1
ATOM 5384 C C . GLU A 1 695 ? -0.705 21.028 -5.581 1.00 94.12 695 GLU A C 1
ATOM 5386 O O . GLU A 1 695 ? -1.231 22.150 -5.547 1.00 94.12 695 GLU A O 1
ATOM 5391 N N . PHE A 1 696 ? 0.197 20.628 -4.685 1.00 97.31 696 PHE A N 1
ATOM 5392 C CA . PHE A 1 696 ? 0.727 21.523 -3.669 1.00 97.31 696 PHE A CA 1
ATOM 5393 C C . PHE A 1 696 ? 1.523 22.674 -4.300 1.00 97.31 696 PHE A C 1
ATOM 5395 O O . PHE A 1 696 ? 2.278 22.465 -5.257 1.00 97.31 696 PHE A O 1
ATOM 5402 N N . PRO A 1 697 ? 1.381 23.902 -3.772 1.00 97.94 697 PRO A N 1
ATOM 5403 C CA . PRO A 1 697 ? 2.069 25.055 -4.323 1.00 97.94 697 PRO A CA 1
ATOM 5404 C C . PRO A 1 697 ? 3.583 24.993 -4.106 1.00 97.94 697 PRO A C 1
ATOM 5406 O O . PRO A 1 697 ? 4.083 24.428 -3.130 1.00 97.94 697 PRO A O 1
ATOM 5409 N N . VAL A 1 698 ? 4.313 25.649 -5.005 1.00 98.06 698 VAL A N 1
ATOM 5410 C CA . VAL A 1 698 ? 5.750 25.901 -4.858 1.00 98.06 698 VAL A CA 1
ATOM 5411 C C . VAL A 1 698 ? 5.955 27.001 -3.821 1.00 98.06 698 VAL A C 1
ATOM 5413 O O . VAL A 1 698 ? 5.213 27.984 -3.808 1.00 98.06 698 VAL A O 1
ATOM 5416 N N . LEU A 1 699 ? 6.968 26.848 -2.968 1.00 98.19 699 LEU A N 1
ATOM 5417 C CA . LEU A 1 699 ? 7.361 27.865 -1.995 1.00 98.19 699 LEU A CA 1
ATOM 5418 C C . LEU A 1 699 ? 8.697 28.491 -2.392 1.00 98.19 699 LEU A C 1
ATOM 5420 O O . LEU A 1 699 ? 9.734 27.833 -2.360 1.00 98.19 699 LEU A O 1
ATOM 5424 N N . ASN A 1 700 ? 8.677 29.789 -2.672 1.00 96.88 700 ASN A N 1
ATOM 5425 C CA . ASN A 1 700 ? 9.873 30.593 -2.871 1.00 96.88 700 ASN A CA 1
ATOM 5426 C C . ASN A 1 700 ? 10.135 31.433 -1.614 1.00 96.88 700 ASN A C 1
ATOM 5428 O O . ASN A 1 700 ? 9.237 32.104 -1.106 1.00 96.88 700 ASN A O 1
ATOM 5432 N N . ILE A 1 701 ? 11.372 31.411 -1.119 1.00 97.06 701 ILE A N 1
ATOM 5433 C CA . ILE A 1 701 ? 11.827 32.276 -0.022 1.00 97.06 701 ILE A CA 1
ATOM 5434 C C . ILE A 1 701 ? 12.619 33.421 -0.647 1.00 97.06 701 ILE A C 1
ATOM 5436 O O . ILE A 1 701 ? 13.619 33.181 -1.319 1.00 97.06 701 ILE A O 1
ATOM 5440 N N . ARG A 1 702 ? 12.175 34.663 -0.435 1.00 95.31 702 ARG A N 1
ATOM 5441 C CA . ARG A 1 702 ? 12.745 35.865 -1.078 1.00 95.31 702 ARG A CA 1
ATOM 5442 C C . ARG A 1 702 ? 14.000 36.411 -0.396 1.00 95.31 702 ARG A C 1
ATOM 5444 O O . ARG A 1 702 ? 14.559 37.405 -0.847 1.00 95.31 702 ARG A O 1
ATOM 5451 N N . ARG A 1 703 ? 14.441 35.788 0.695 1.00 92.75 703 ARG A N 1
ATOM 5452 C CA . ARG A 1 703 ? 15.599 36.242 1.468 1.00 92.75 703 ARG A CA 1
ATOM 5453 C C . ARG A 1 703 ? 16.917 35.743 0.882 1.00 92.75 703 ARG A C 1
ATOM 5455 O O . ARG A 1 703 ? 17.031 34.596 0.460 1.00 92.75 703 ARG A O 1
ATOM 5462 N N . GLU A 1 704 ? 17.945 36.580 0.972 1.00 91.69 704 GLU A N 1
ATOM 5463 C CA . GLU A 1 704 ? 19.306 36.291 0.491 1.00 91.69 704 GLU A CA 1
ATOM 5464 C C . GLU A 1 704 ? 20.244 35.752 1.592 1.00 91.69 704 GLU A C 1
ATOM 5466 O O . GLU A 1 704 ? 21.418 35.472 1.361 1.00 91.69 704 GLU A O 1
ATOM 5471 N N . ASP A 1 705 ? 19.747 35.592 2.819 1.00 93.38 705 ASP A N 1
ATOM 5472 C CA . ASP A 1 705 ? 20.515 35.207 4.010 1.00 93.38 705 ASP A CA 1
ATOM 5473 C C . ASP A 1 705 ? 20.604 33.688 4.250 1.00 93.38 705 ASP A C 1
ATOM 5475 O O . ASP A 1 705 ? 20.824 33.232 5.377 1.00 93.38 705 ASP A O 1
ATOM 5479 N N . ARG A 1 706 ? 20.470 32.891 3.188 1.00 95.06 706 ARG A N 1
ATOM 5480 C CA . ARG A 1 706 ? 20.616 31.431 3.237 1.00 95.06 706 ARG A CA 1
ATOM 5481 C C . ARG A 1 706 ? 21.948 31.032 3.890 1.00 95.06 706 ARG A C 1
ATOM 5483 O O . ARG A 1 706 ? 22.997 31.596 3.587 1.00 95.06 706 ARG A O 1
ATOM 5490 N N . GLY A 1 707 ? 21.905 30.076 4.819 1.00 94.75 707 GLY A N 1
ATOM 5491 C CA . GLY A 1 707 ? 23.080 29.580 5.553 1.00 94.75 707 GLY A CA 1
ATOM 5492 C C . GLY A 1 707 ? 23.590 30.477 6.696 1.00 94.75 707 GLY A C 1
ATOM 5493 O O . GLY A 1 707 ? 24.525 30.096 7.419 1.00 94.75 707 GLY A O 1
ATOM 5494 N N . ARG A 1 708 ? 22.991 31.660 6.913 1.00 94.19 708 ARG A N 1
ATOM 5495 C CA . ARG A 1 708 ? 23.429 32.594 7.969 1.00 94.19 708 ARG A CA 1
ATOM 5496 C C . ARG A 1 708 ? 23.010 32.188 9.383 1.00 94.19 708 ARG A C 1
ATOM 5498 O O . ARG A 1 708 ? 23.551 32.733 10.337 1.00 94.19 708 ARG A O 1
ATOM 5505 N N . GLY A 1 709 ? 22.126 31.203 9.531 1.00 91.25 709 GLY A N 1
ATOM 5506 C CA . GLY A 1 709 ? 21.632 30.720 10.823 1.00 91.25 709 GLY A CA 1
ATOM 5507 C C . GLY A 1 709 ? 20.616 31.657 11.477 1.00 91.25 709 GLY A C 1
ATOM 5508 O O . GLY A 1 709 ? 20.538 31.688 12.699 1.00 91.25 709 GLY A O 1
ATOM 5509 N N . VAL A 1 710 ? 19.873 32.438 10.684 1.00 90.12 710 VAL A N 1
ATOM 5510 C CA . VAL A 1 710 ? 18.938 33.460 11.177 1.00 90.12 710 VAL A CA 1
ATOM 5511 C C . VAL A 1 710 ? 17.500 33.086 10.824 1.00 90.12 710 VAL A C 1
ATOM 5513 O O . VAL A 1 710 ? 17.169 32.904 9.654 1.00 90.12 710 VAL A O 1
ATOM 5516 N N . VAL A 1 711 ? 16.640 33.018 11.841 1.00 92.25 711 VAL A N 1
ATOM 5517 C CA . VAL A 1 711 ? 15.176 32.870 11.699 1.00 92.25 711 VAL A CA 1
ATOM 5518 C C . VAL A 1 711 ? 14.399 34.051 12.289 1.00 92.25 711 VAL A C 1
ATOM 5520 O O . VAL A 1 711 ? 13.207 34.200 12.032 1.00 92.25 711 VAL A O 1
ATOM 5523 N N . ASP A 1 712 ? 15.079 34.924 13.031 1.00 93.44 712 ASP A N 1
ATOM 5524 C CA . ASP A 1 712 ? 14.505 36.145 13.587 1.00 93.44 712 ASP A CA 1
ATOM 5525 C C . ASP A 1 712 ? 14.362 37.235 12.513 1.00 93.44 712 ASP A C 1
ATOM 5527 O O . ASP A 1 712 ? 15.157 37.335 11.575 1.00 93.44 712 ASP A O 1
ATOM 5531 N N . GLY A 1 713 ? 13.331 38.073 12.645 1.00 91.00 713 GLY A N 1
ATOM 5532 C CA . GLY A 1 713 ? 13.090 39.199 11.735 1.00 91.00 713 GLY A CA 1
ATOM 5533 C C . GLY A 1 713 ? 12.573 38.813 10.343 1.00 91.00 713 GLY A C 1
ATOM 5534 O O . GLY A 1 713 ? 12.606 39.643 9.432 1.00 91.00 713 GLY A O 1
ATOM 5535 N N . TRP A 1 714 ? 12.114 37.573 10.159 1.00 95.44 714 TRP A N 1
ATOM 5536 C CA . TRP A 1 714 ? 11.368 37.163 8.969 1.00 95.44 714 TRP A CA 1
ATOM 5537 C C . TRP A 1 714 ? 9.986 37.815 8.946 1.00 95.44 714 TRP A C 1
ATOM 5539 O O . TRP A 1 714 ? 9.389 38.075 9.993 1.00 95.44 714 TRP A O 1
ATOM 5549 N N . ARG A 1 715 ? 9.485 38.100 7.745 1.00 94.75 715 ARG A N 1
ATOM 5550 C CA . ARG A 1 715 ? 8.193 38.758 7.522 1.00 94.75 715 ARG A CA 1
ATOM 5551 C C . ARG A 1 715 ? 7.299 37.918 6.624 1.00 94.75 715 ARG A C 1
ATOM 5553 O O . ARG A 1 715 ? 7.767 37.028 5.923 1.00 94.75 715 ARG A O 1
ATOM 5560 N N . VAL A 1 716 ? 5.999 38.210 6.618 1.00 93.56 716 VAL A N 1
ATOM 5561 C CA . VAL A 1 716 ? 5.036 37.477 5.781 1.00 93.56 716 VAL A CA 1
ATOM 5562 C C . VAL A 1 716 ? 5.395 37.592 4.296 1.00 93.56 716 VAL A C 1
ATOM 5564 O O . VAL A 1 716 ? 5.246 36.629 3.551 1.00 93.56 716 VAL A O 1
ATOM 5567 N N . GLU A 1 717 ? 5.924 38.742 3.878 1.00 94.25 717 GLU A N 1
ATOM 5568 C CA . GLU A 1 717 ? 6.287 39.040 2.490 1.00 94.25 717 GLU A CA 1
ATOM 5569 C C . GLU A 1 717 ? 7.539 38.290 2.006 1.00 94.25 717 GLU A C 1
ATOM 5571 O O . GLU A 1 717 ? 7.798 38.256 0.800 1.00 94.25 717 GLU A O 1
ATOM 5576 N N . ASP A 1 718 ? 8.296 37.673 2.922 1.00 96.69 718 ASP A N 1
ATOM 5577 C CA . ASP A 1 718 ? 9.474 36.860 2.597 1.00 96.69 718 ASP A CA 1
ATOM 5578 C C . ASP A 1 718 ? 9.086 35.511 1.964 1.00 96.69 718 ASP A C 1
ATOM 5580 O O . ASP A 1 718 ? 9.934 34.847 1.361 1.00 96.69 718 ASP A O 1
ATOM 5584 N N . PHE A 1 719 ? 7.816 35.109 2.080 1.00 97.50 719 PHE A N 1
ATOM 5585 C CA . PHE A 1 719 ? 7.292 33.841 1.582 1.00 97.50 719 PHE A CA 1
ATOM 5586 C C . PHE A 1 719 ? 6.379 34.059 0.380 1.00 97.50 719 PHE A C 1
ATOM 5588 O O . PHE A 1 719 ? 5.329 34.694 0.472 1.00 97.50 719 PHE A O 1
ATOM 5595 N N . ASP A 1 720 ? 6.752 33.472 -0.749 1.00 96.81 720 ASP A N 1
ATOM 5596 C CA . ASP A 1 720 ? 6.004 33.560 -1.994 1.00 96.81 720 ASP A CA 1
ATOM 5597 C C . ASP A 1 720 ? 5.515 32.172 -2.410 1.00 96.81 720 ASP A C 1
ATOM 5599 O O . ASP A 1 720 ? 6.295 31.302 -2.804 1.00 96.81 720 ASP A O 1
ATOM 5603 N N . VAL A 1 721 ? 4.210 31.949 -2.252 1.00 96.88 721 VAL A N 1
ATOM 5604 C CA . VAL A 1 721 ? 3.551 30.664 -2.505 1.00 96.88 721 VAL A CA 1
ATOM 5605 C C . VAL A 1 721 ? 2.888 30.707 -3.878 1.00 96.88 721 VAL A C 1
ATOM 5607 O O . VAL A 1 721 ? 1.850 31.344 -4.069 1.00 96.88 721 VAL A O 1
ATOM 5610 N N . VAL A 1 722 ? 3.486 30.003 -4.836 1.00 96.19 722 VAL A N 1
ATOM 5611 C CA . VAL A 1 722 ? 3.115 30.044 -6.253 1.00 96.19 722 VAL A CA 1
ATOM 5612 C C . VAL A 1 722 ? 2.320 28.798 -6.632 1.00 96.19 722 VAL A C 1
ATOM 5614 O O . VAL A 1 722 ? 2.709 27.672 -6.328 1.00 96.19 722 VAL A O 1
ATOM 5617 N N . GLY A 1 723 ? 1.203 28.996 -7.335 1.00 93.25 723 GLY A N 1
ATOM 5618 C CA . GLY A 1 723 ? 0.367 27.899 -7.832 1.00 93.25 723 GLY A CA 1
ATOM 5619 C C . GLY A 1 723 ? -0.606 27.316 -6.804 1.00 93.25 723 GLY A C 1
ATOM 5620 O O . GLY A 1 723 ? -1.059 26.188 -6.977 1.00 93.25 723 GLY A O 1
ATOM 5621 N N . TYR A 1 724 ? -0.949 28.055 -5.740 1.00 95.50 724 TYR A N 1
ATOM 5622 C CA . TYR A 1 724 ? -1.948 27.596 -4.772 1.00 95.50 724 TYR A CA 1
ATOM 5623 C C . TYR A 1 724 ? -3.367 27.722 -5.339 1.00 95.50 724 TYR A C 1
ATOM 5625 O O . TYR A 1 724 ? -3.957 28.804 -5.333 1.00 95.50 724 TYR A O 1
ATOM 5633 N N . ASN A 1 725 ? -3.921 26.596 -5.792 1.00 93.81 725 ASN A N 1
ATOM 5634 C CA . ASN A 1 725 ? -5.218 26.518 -6.470 1.00 93.81 725 ASN A CA 1
ATOM 5635 C C . ASN A 1 725 ? -6.271 25.739 -5.652 1.00 93.81 725 ASN A C 1
ATOM 5637 O O . ASN A 1 725 ? -6.801 24.742 -6.136 1.00 93.81 725 ASN A O 1
ATOM 5641 N N . PRO A 1 726 ? -6.609 26.154 -4.415 1.00 95.25 726 PRO A N 1
ATOM 5642 C CA . PRO A 1 726 ? -7.532 25.394 -3.588 1.00 95.25 726 PRO A CA 1
ATOM 5643 C C . PRO A 1 726 ? -8.974 25.516 -4.084 1.00 95.25 726 PRO A C 1
ATOM 5645 O O . PRO A 1 726 ? -9.405 26.556 -4.600 1.00 95.25 726 PRO A O 1
ATOM 5648 N N . HIS A 1 727 ? -9.770 24.505 -3.757 1.00 94.06 727 HIS A N 1
ATOM 5649 C CA . HIS A 1 727 ? -11.224 24.592 -3.761 1.00 94.06 727 HIS A CA 1
ATOM 5650 C C . HIS A 1 727 ? -11.725 25.731 -2.859 1.00 94.06 727 HIS A C 1
ATOM 5652 O O . HIS A 1 727 ? -11.013 26.279 -2.005 1.00 94.06 727 HIS A O 1
ATOM 5658 N N . LYS A 1 728 ? -12.997 26.104 -3.038 1.00 87.62 728 LYS A N 1
ATOM 5659 C CA . LYS A 1 728 ? -13.642 27.174 -2.259 1.00 87.62 728 LYS A CA 1
ATOM 5660 C C . LYS A 1 728 ? -13.554 26.901 -0.753 1.00 87.62 728 LYS A C 1
ATOM 5662 O O . LYS A 1 728 ? -13.528 25.756 -0.312 1.00 87.62 728 LYS A O 1
ATOM 5667 N N . ALA A 1 729 ? -13.513 27.953 0.061 1.00 88.56 729 ALA A N 1
ATOM 5668 C CA . ALA A 1 729 ? -13.507 27.785 1.513 1.00 88.56 729 ALA A CA 1
ATOM 5669 C C . ALA A 1 729 ? -14.781 27.061 1.988 1.00 88.56 729 ALA A C 1
ATOM 5671 O O . ALA A 1 729 ? -15.869 27.350 1.492 1.00 88.56 729 ALA A O 1
ATOM 5672 N N . ILE A 1 730 ? -14.635 26.157 2.958 1.00 90.75 730 ILE A N 1
ATOM 5673 C CA . ILE A 1 730 ? -15.749 25.540 3.690 1.00 90.75 730 ILE A CA 1
ATOM 5674 C C . ILE A 1 730 ? -15.747 26.161 5.082 1.00 90.75 730 ILE A C 1
ATOM 5676 O O . ILE A 1 730 ? -14.723 26.137 5.769 1.00 90.75 730 ILE A O 1
ATOM 5680 N N . LYS A 1 731 ? -16.867 26.767 5.481 1.00 86.94 731 LYS A N 1
ATOM 5681 C CA . LYS A 1 731 ? -16.984 27.425 6.785 1.00 86.94 731 LYS A CA 1
ATOM 5682 C C . LYS A 1 731 ? -17.283 26.384 7.861 1.00 86.94 731 LYS A C 1
ATOM 5684 O O . LYS A 1 731 ? -18.234 25.626 7.733 1.00 86.94 731 LYS A O 1
ATOM 5689 N N . MET A 1 732 ? -16.498 26.397 8.930 1.00 88.00 732 MET A N 1
ATOM 5690 C CA . MET A 1 732 ? -16.717 25.614 10.148 1.00 88.00 732 MET A CA 1
ATOM 5691 C C . MET A 1 732 ? -16.576 26.573 11.333 1.00 88.00 732 MET A C 1
ATOM 5693 O O . MET A 1 732 ? -15.765 27.502 11.278 1.00 88.00 732 MET A O 1
ATOM 5697 N N . LYS A 1 733 ? -17.396 26.404 12.372 1.00 80.62 733 LYS A N 1
ATOM 5698 C CA . LYS A 1 733 ? -17.302 27.228 13.583 1.00 80.62 733 LYS A CA 1
ATOM 5699 C C . LYS A 1 733 ? -16.155 26.718 14.451 1.00 80.62 733 LYS A C 1
ATOM 5701 O O . LYS A 1 733 ? -15.967 25.516 14.563 1.00 80.62 733 LYS A O 1
ATOM 5706 N N . MET A 1 734 ? -15.400 27.619 15.071 1.00 75.06 734 MET A N 1
ATOM 5707 C CA . MET A 1 734 ? -14.447 27.214 16.104 1.00 75.06 734 MET A CA 1
ATOM 5708 C C . MET A 1 734 ? -15.216 26.777 17.351 1.00 75.06 734 MET A C 1
ATOM 5710 O O . MET A 1 734 ? -16.052 27.534 17.847 1.00 75.06 734 MET A O 1
ATOM 5714 N N . SER A 1 735 ? -14.917 25.585 17.857 1.00 67.81 735 SER A N 1
ATOM 5715 C CA . SER A 1 735 ? -15.438 25.092 19.133 1.00 67.81 735 SER A CA 1
ATOM 5716 C C . SER A 1 735 ? -14.515 25.597 20.248 1.00 67.81 735 SER A C 1
ATOM 5718 O O . SER A 1 735 ? -13.382 25.128 20.375 1.00 67.81 735 SER A O 1
ATOM 5720 N N . VAL A 1 736 ? -14.959 26.610 21.005 1.00 59.03 736 VAL A N 1
ATOM 5721 C CA . VAL A 1 736 ? -14.154 27.288 22.047 1.00 59.03 736 VAL A CA 1
ATOM 5722 C C . VAL A 1 736 ? -14.455 26.735 23.431 1.00 59.03 736 VAL A C 1
ATOM 5724 O O . VAL A 1 736 ? -15.646 26.701 23.806 1.00 59.03 736 VAL A O 1
#

pLDDT: mean 90.84, std 13.8, range [23.97, 98.81]

Radius of gyration: 30.34 Å; Cα contacts (8 Å, |Δi|>4): 1469; chains: 1; bounding box: 62×77×78 Å